Protein AF-0000000078898560 (afdb_homodimer)

pLDDT: mean 95.52, std 4.47, range [66.94, 99.0]

Radius of gyration: 27.65 Å; Cα contacts (8 Å, |Δi|>4): 1269; chains: 2; bounding box: 56×91×63 Å

Sequence (618 aa):
MTLLFVSTHEDPAAWTAELRTRLTEVPLRVWPELPDPDAVEYALVWAPPPGLLATLPNLKVVFSVGAGVDALLADPDLPRVPLVRMVEPGLTEGMTDYVCQQVLAWHRRGPLFARQQREAVWRPVLHQKLARERKVGILGMGALGADAARTLAALRFDVAGWSRTPKSLPGVQSFHGPEGLAAFLARTEILVCLLPLTPETDGILDRRLFAALPRGAVVINAARGRHLVEQDLLAALDSGQLAGATLDVFREEPLPHTHPFWSHPKVVVTPHIAAITQPRTAVAQVVEGIRRHRAGLPLEHVVDRDRGYMTLLFVSTHEDPAAWTAELRTRLTEVPLRVWPELPDPDAVEYALVWAPPPGLLATLPNLKVVFSVGAGVDALLADPDLPRVPLVRMVEPGLTEGMTDYVCQQVLAWHRRGPLFARQQREAVWRPVLHQKLARERKVGILGMGALGADAARTLAALRFDVAGWSRTPKSLPGVQSFHGPEGLAAFLARTEILVCLLPLTPETDGILDRRLFAALPRGAVVINAARGRHLVEQDLLAALDSGQLAGATLDVFREEPLPHTHPFWSHPKVVVTPHIAAITQPRTAVAQVVEGIRRHRAGLPLEHVVDRDRGY

Organism: Rhodospirillum centenum (strain ATCC 51521 / SW) (NCBI:txid414684)

Structure (mmCIF, N/CA/C/O backbone):
data_AF-0000000078898560-model_v1
#
loop_
_entity.id
_entity.type
_entity.pdbx_description
1 polymer '2-hydroxyacid dehydrogenase'
#
loop_
_atom_site.group_PDB
_atom_site.id
_atom_site.type_symbol
_atom_site.label_atom_id
_atom_site.label_alt_id
_atom_site.label_comp_id
_atom_site.label_asym_id
_atom_site.label_entity_id
_atom_site.label_seq_id
_atom_site.pdbx_PDB_ins_code
_atom_site.Cartn_x
_atom_site.Cartn_y
_atom_site.Cartn_z
_atom_site.occupancy
_atom_site.B_iso_or_equiv
_atom_site.auth_seq_id
_atom_site.auth_comp_id
_atom_site.auth_asym_id
_atom_site.auth_atom_id
_atom_site.pdbx_PDB_model_num
ATOM 1 N N . MET A 1 1 ? -12.867 -37.375 -24.359 1 88.44 1 MET A N 1
ATOM 2 C CA . MET A 1 1 ? -12.289 -36.062 -24 1 88.44 1 MET A CA 1
ATOM 3 C C . MET A 1 1 ? -12.539 -35.781 -22.516 1 88.44 1 MET A C 1
ATOM 5 O O . MET A 1 1 ? -13.688 -35.688 -22.094 1 88.44 1 MET A O 1
ATOM 9 N N . THR A 1 2 ? -11.492 -35.812 -21.781 1 95.12 2 THR A N 1
ATOM 10 C CA . THR A 1 2 ? -11.578 -35.594 -20.344 1 95.12 2 THR A CA 1
ATOM 11 C C . THR A 1 2 ? -10.531 -34.562 -19.891 1 95.12 2 THR A C 1
ATOM 13 O O . THR A 1 2 ? -9.406 -34.562 -20.406 1 95.12 2 THR A O 1
ATOM 16 N N . LEU A 1 3 ? -10.953 -33.688 -19.047 1 96.81 3 LEU A N 1
ATOM 17 C CA . LEU A 1 3 ? -10.039 -32.812 -18.344 1 96.81 3 LEU A CA 1
ATOM 18 C C . LEU A 1 3 ? -9.688 -33.375 -16.969 1 96.81 3 LEU A C 1
ATOM 20 O O . LEU A 1 3 ? -10.586 -33.688 -16.188 1 96.81 3 LEU A O 1
ATOM 24 N N . LEU A 1 4 ? -8.438 -33.562 -16.703 1 96.56 4 LEU A N 1
ATOM 25 C CA . LEU A 1 4 ? -7.965 -34.062 -15.414 1 96.56 4 LEU A CA 1
ATOM 26 C C . LEU A 1 4 ? -7.449 -32.906 -14.562 1 96.56 4 LEU A C 1
ATOM 28 O O . LEU A 1 4 ? -6.598 -32.125 -15.008 1 96.56 4 LEU A O 1
ATOM 32 N N . PHE A 1 5 ? -8.016 -32.719 -13.414 1 95.5 5 PHE A N 1
ATOM 33 C CA . PHE A 1 5 ? -7.531 -31.75 -12.438 1 95.5 5 PHE A CA 1
ATOM 34 C C . PHE A 1 5 ? -6.637 -32.406 -11.398 1 95.5 5 PHE A C 1
ATOM 36 O O . PHE A 1 5 ? -7.043 -33.375 -10.766 1 95.5 5 PHE A O 1
ATOM 43 N N . VAL A 1 6 ? -5.395 -31.859 -11.297 1 93.44 6 VAL A N 1
ATOM 44 C CA . VAL A 1 6 ? -4.43 -32.438 -10.352 1 93.44 6 VAL A CA 1
ATOM 45 C C . VAL A 1 6 ? -3.861 -31.312 -9.469 1 93.44 6 VAL A C 1
ATOM 47 O O . VAL A 1 6 ? -3.158 -30.422 -9.961 1 93.44 6 VAL A O 1
ATOM 50 N N . SER A 1 7 ? -4.207 -31.312 -8.234 1 87.19 7 SER A N 1
ATOM 51 C CA . SER A 1 7 ? -3.578 -30.391 -7.285 1 87.19 7 SER A CA 1
ATOM 52 C C . SER A 1 7 ? -3.494 -31.016 -5.891 1 87.19 7 SER A C 1
ATOM 54 O O . SER A 1 7 ? -4.418 -31.703 -5.457 1 87.19 7 SER A O 1
ATOM 56 N N . THR A 1 8 ? -2.383 -30.828 -5.262 1 71.38 8 THR A N 1
ATOM 57 C CA . THR A 1 8 ? -2.234 -31.312 -3.891 1 71.38 8 THR A CA 1
ATOM 58 C C . THR A 1 8 ? -2.441 -30.172 -2.898 1 71.38 8 THR A C 1
ATOM 60 O O . THR A 1 8 ? -2.498 -30.391 -1.688 1 71.38 8 THR A O 1
ATOM 63 N N . HIS A 1 9 ? -2.58 -28.969 -3.289 1 67.12 9 HIS A N 1
ATOM 64 C CA . HIS A 1 9 ? -2.594 -27.797 -2.418 1 67.12 9 HIS A CA 1
ATOM 65 C C . HIS A 1 9 ? -3.928 -27.062 -2.5 1 67.12 9 HIS A C 1
ATOM 67 O O . HIS A 1 9 ? -4.371 -26.453 -1.521 1 67.12 9 HIS A O 1
ATOM 73 N N . GLU A 1 10 ? -4.527 -27.203 -3.572 1 67.31 10 GLU A N 1
ATOM 74 C CA . GLU A 1 10 ? -5.758 -26.453 -3.818 1 67.31 10 GLU A CA 1
ATOM 75 C C . GLU A 1 10 ? -6.98 -27.219 -3.324 1 67.31 10 GLU A C 1
ATOM 77 O O . GLU A 1 10 ? -6.938 -28.453 -3.191 1 67.31 10 GLU A O 1
ATOM 82 N N . ASP A 1 11 ? -7.918 -26.422 -2.986 1 73.69 11 ASP A N 1
ATOM 83 C CA . ASP A 1 11 ? -9.219 -27.031 -2.73 1 73.69 11 ASP A CA 1
ATOM 84 C C . ASP A 1 11 ? -9.891 -27.453 -4.035 1 73.69 11 ASP A C 1
ATOM 86 O O . ASP A 1 11 ? -10.398 -26.625 -4.785 1 73.69 11 ASP A O 1
ATOM 90 N N . PRO A 1 12 ? -9.914 -28.656 -4.25 1 79.31 12 PRO A N 1
ATOM 91 C CA . PRO A 1 12 ? -10.469 -29.125 -5.52 1 79.31 12 PRO A CA 1
ATOM 92 C C . PRO A 1 12 ? -11.93 -28.75 -5.707 1 79.31 12 PRO A C 1
ATOM 94 O O . PRO A 1 12 ? -12.383 -28.562 -6.84 1 79.31 12 PRO A O 1
ATOM 97 N N . ALA A 1 13 ? -12.617 -28.594 -4.602 1 84.19 13 ALA A N 1
ATOM 98 C CA . ALA A 1 13 ? -14.047 -28.328 -4.695 1 84.19 13 ALA A CA 1
ATOM 99 C C . ALA A 1 13 ? -14.32 -27 -5.383 1 84.19 13 ALA A C 1
ATOM 101 O O . ALA A 1 13 ? -15.203 -26.891 -6.238 1 84.19 13 ALA A O 1
ATOM 102 N N . ALA A 1 14 ? -13.578 -26.047 -5.109 1 85.81 14 ALA A N 1
ATOM 103 C CA . ALA A 1 14 ? -13.773 -24.719 -5.711 1 85.81 14 ALA A CA 1
ATOM 104 C C . ALA A 1 14 ? -13.461 -24.75 -7.203 1 85.81 14 ALA A C 1
ATOM 106 O O . ALA A 1 14 ? -14.195 -24.172 -8.008 1 85.81 14 ALA A O 1
ATOM 107 N N . TRP A 1 15 ? -12.461 -25.438 -7.59 1 89.19 15 TRP A N 1
ATOM 108 C CA . TRP A 1 15 ? -12.047 -25.547 -8.984 1 89.19 15 TRP A CA 1
ATOM 109 C C . TRP A 1 15 ? -13.055 -26.359 -9.789 1 89.19 15 TRP A C 1
ATOM 111 O O . TRP A 1 15 ? -13.469 -25.938 -10.883 1 89.19 15 TRP A O 1
ATOM 121 N N . THR A 1 16 ? -13.461 -27.453 -9.203 1 90.44 16 THR A N 1
ATOM 122 C CA . THR A 1 16 ? -14.375 -28.344 -9.914 1 90.44 16 THR A CA 1
ATOM 123 C C . THR A 1 16 ? -15.727 -27.672 -10.125 1 90.44 16 THR A C 1
ATOM 125 O O . THR A 1 16 ? -16.344 -27.828 -11.18 1 90.44 16 THR A O 1
ATOM 128 N N . ALA A 1 17 ? -16.156 -26.922 -9.102 1 91.81 17 ALA A N 1
ATOM 129 C CA . ALA A 1 17 ? -17.422 -26.219 -9.227 1 91.81 17 ALA A CA 1
ATOM 130 C C . ALA A 1 17 ? -17.391 -25.219 -10.375 1 91.81 17 ALA A C 1
ATOM 132 O O . ALA A 1 17 ? -18.312 -25.156 -11.188 1 91.81 17 ALA A O 1
ATOM 133 N N . GLU A 1 18 ? -16.297 -24.469 -10.484 1 92.12 18 GLU A N 1
ATOM 134 C CA . GLU A 1 18 ? -16.156 -23.469 -11.531 1 92.12 18 GLU A CA 1
ATOM 135 C C . GLU A 1 18 ? -16.016 -24.125 -12.906 1 92.12 18 GLU A C 1
ATOM 137 O O . GLU A 1 18 ? -16.625 -23.672 -13.883 1 92.12 18 GLU A O 1
ATOM 142 N N . LEU A 1 19 ? -15.273 -25.203 -12.992 1 92.88 19 LEU A N 1
ATOM 143 C CA . LEU A 1 19 ? -15.031 -25.906 -14.25 1 92.88 19 LEU A CA 1
ATOM 144 C C . LEU A 1 19 ? -16.312 -26.547 -14.766 1 92.88 19 LEU A C 1
ATOM 146 O O . LEU A 1 19 ? -16.625 -26.469 -15.961 1 92.88 19 LEU A O 1
ATOM 150 N N . ARG A 1 20 ? -17.047 -27.141 -13.867 1 91.94 20 ARG A N 1
ATOM 151 C CA . ARG A 1 20 ? -18.266 -27.844 -14.258 1 91.94 20 ARG A CA 1
ATOM 152 C C . ARG A 1 20 ? -19.312 -26.844 -14.773 1 91.94 20 ARG A C 1
ATOM 154 O O . ARG A 1 20 ? -20.094 -27.172 -15.672 1 91.94 20 ARG A O 1
ATOM 161 N N . THR A 1 21 ? -19.266 -25.688 -14.211 1 92 21 THR A N 1
ATOM 162 C CA . THR A 1 21 ? -20.219 -24.672 -14.617 1 92 21 THR A CA 1
ATOM 163 C C . THR A 1 21 ? -19.891 -24.125 -16 1 92 21 THR A C 1
ATOM 165 O O . THR A 1 21 ? -20.781 -23.828 -16.797 1 92 21 THR A O 1
ATOM 168 N N . ARG A 1 22 ? -18.609 -24.094 -16.391 1 93.25 22 ARG A N 1
ATOM 169 C CA . ARG A 1 22 ? -18.188 -23.375 -17.578 1 93.25 22 ARG A CA 1
ATOM 170 C C . ARG A 1 22 ? -17.797 -24.328 -18.703 1 93.25 22 ARG A C 1
ATOM 172 O O . ARG A 1 22 ? -17.719 -23.938 -19.859 1 93.25 22 ARG A O 1
ATOM 179 N N . LEU A 1 23 ? -17.484 -25.484 -18.328 1 90.69 23 LEU A N 1
ATOM 180 C CA . LEU A 1 23 ? -17.047 -26.5 -19.281 1 90.69 23 LEU A CA 1
ATOM 181 C C . LEU A 1 23 ? -17.922 -27.734 -19.219 1 90.69 23 LEU A C 1
ATOM 183 O O . LEU A 1 23 ? -17.438 -28.844 -18.953 1 90.69 23 LEU A O 1
ATOM 187 N N . THR A 1 24 ? -19.172 -27.594 -19.656 1 88.44 24 THR A N 1
ATOM 188 C CA . THR A 1 24 ? -20.203 -28.625 -19.484 1 88.44 24 THR A CA 1
ATOM 189 C C . THR A 1 24 ? -20 -29.766 -20.484 1 88.44 24 THR A C 1
ATOM 191 O O . THR A 1 24 ? -20.438 -30.891 -20.25 1 88.44 24 THR A O 1
ATOM 194 N N . GLU A 1 25 ? -19.281 -29.516 -21.453 1 89.69 25 GLU A N 1
ATOM 195 C CA . GLU A 1 25 ? -19.188 -30.469 -22.547 1 89.69 25 GLU A CA 1
ATOM 196 C C . GLU A 1 25 ? -17.969 -31.375 -22.391 1 89.69 25 GLU A C 1
ATOM 198 O O . GLU A 1 25 ? -17.75 -32.281 -23.188 1 89.69 25 GLU A O 1
ATOM 203 N N . VAL A 1 26 ? -17.172 -31.156 -21.453 1 90.75 26 VAL A N 1
ATOM 204 C CA . VAL A 1 26 ? -15.953 -31.922 -21.219 1 90.75 26 VAL A CA 1
ATOM 205 C C . VAL A 1 26 ? -16.016 -32.594 -19.844 1 90.75 26 VAL A C 1
ATOM 207 O O . VAL A 1 26 ? -16.094 -31.906 -18.828 1 90.75 26 VAL A O 1
ATOM 210 N N . PRO A 1 27 ? -16.031 -33.906 -19.844 1 94.31 27 PRO A N 1
ATOM 211 C CA . PRO A 1 27 ? -16 -34.594 -18.531 1 94.31 27 PRO A CA 1
ATOM 212 C C . PRO A 1 27 ? -14.797 -34.188 -17.703 1 94.31 27 PRO A C 1
ATOM 214 O O . PRO A 1 27 ? -13.703 -33.969 -18.234 1 94.31 27 PRO A O 1
ATOM 217 N N . LEU A 1 28 ? -15.031 -34 -16.422 1 94.94 28 LEU A N 1
ATOM 218 C CA . LEU A 1 28 ? -14 -33.594 -15.469 1 94.94 28 LEU A CA 1
ATOM 219 C C . LEU A 1 28 ? -13.664 -34.75 -14.508 1 94.94 28 LEU A C 1
ATOM 221 O O . LEU A 1 28 ? -14.562 -35.438 -14.008 1 94.94 28 LEU A O 1
ATOM 225 N N . ARG A 1 29 ? -12.391 -35 -14.336 1 94.81 29 ARG A N 1
ATOM 226 C CA . ARG A 1 29 ? -11.906 -35.938 -13.336 1 94.81 29 ARG A CA 1
ATOM 227 C C . ARG A 1 29 ? -10.922 -35.281 -12.383 1 94.81 29 ARG A C 1
ATOM 229 O O . ARG A 1 29 ? -10.203 -34.344 -12.781 1 94.81 29 ARG A O 1
ATOM 236 N N . VAL A 1 30 ? -10.984 -35.688 -11.172 1 94.25 30 VAL A N 1
ATOM 237 C CA . VAL A 1 30 ? -10.07 -35.156 -10.164 1 94.25 30 VAL A CA 1
ATOM 238 C C . VAL A 1 30 ? -9.125 -36.281 -9.688 1 94.25 30 VAL A C 1
ATOM 240 O O . VAL A 1 30 ? -9.562 -37.312 -9.227 1 94.25 30 VAL A O 1
ATOM 243 N N . TRP A 1 31 ? -7.879 -36.031 -9.883 1 92.5 31 TRP A N 1
ATOM 244 C CA . TRP A 1 31 ? -6.891 -36.969 -9.406 1 92.5 31 TRP A CA 1
ATOM 245 C C . TRP A 1 31 ? -7 -37.156 -7.895 1 92.5 31 TRP A C 1
ATOM 247 O O . TRP A 1 31 ? -7.211 -36.188 -7.16 1 92.5 31 TRP A O 1
ATOM 257 N N . PRO A 1 32 ? -7.016 -38.406 -7.469 1 92.62 32 PRO A N 1
ATOM 258 C CA . PRO A 1 32 ? -6.461 -39.594 -8.125 1 92.62 32 PRO A CA 1
ATOM 259 C C . PRO A 1 32 ? -7.527 -40.438 -8.805 1 92.62 32 PRO A C 1
ATOM 261 O O . PRO A 1 32 ? -7.234 -41.531 -9.289 1 92.62 32 PRO A O 1
ATOM 264 N N . GLU A 1 33 ? -8.758 -39.969 -8.867 1 91.06 33 GLU A N 1
ATOM 265 C CA . GLU A 1 33 ? -9.797 -40.719 -9.578 1 91.06 33 GLU A CA 1
ATOM 266 C C . GLU A 1 33 ? -9.602 -40.625 -11.086 1 91.06 33 GLU A C 1
ATOM 268 O O . GLU A 1 33 ? -10 -39.625 -11.711 1 91.06 33 GLU A O 1
ATOM 273 N N . LEU A 1 34 ? -9.047 -41.656 -11.602 1 92.25 34 LEU A N 1
ATOM 274 C CA . LEU A 1 34 ? -8.711 -41.688 -13.023 1 92.25 34 LEU A CA 1
ATOM 275 C C . LEU A 1 34 ? -8.961 -43.062 -13.602 1 92.25 34 LEU A C 1
ATOM 277 O O . LEU A 1 34 ? -8.016 -43.781 -13.961 1 92.25 34 LEU A O 1
ATOM 281 N N . PRO A 1 35 ? -10.195 -43.5 -13.82 1 89.88 35 PRO A N 1
ATOM 282 C CA . PRO A 1 35 ? -10.531 -44.844 -14.281 1 89.88 35 PRO A CA 1
ATOM 283 C C . PRO A 1 35 ? -10.086 -45.094 -15.719 1 89.88 35 PRO A C 1
ATOM 285 O O . PRO A 1 35 ? -9.828 -46.25 -16.094 1 89.88 35 PRO A O 1
ATOM 288 N N . ASP A 1 36 ? -9.984 -44.094 -16.5 1 94.5 36 ASP A N 1
ATOM 289 C CA . ASP A 1 36 ? -9.617 -44.25 -17.906 1 94.5 36 ASP A CA 1
ATOM 290 C C . ASP A 1 36 ? -8.594 -43.188 -18.328 1 94.5 36 ASP A C 1
ATOM 292 O O . ASP A 1 36 ? -8.953 -42.188 -18.953 1 94.5 36 ASP A O 1
ATOM 296 N N . PRO A 1 37 ? -7.344 -43.469 -18.031 1 95.88 37 PRO A N 1
ATOM 297 C CA . PRO A 1 37 ? -6.293 -42.5 -18.406 1 95.88 37 PRO A CA 1
ATOM 298 C C . PRO A 1 37 ? -6.301 -42.188 -19.891 1 95.88 37 PRO A C 1
ATOM 300 O O . PRO A 1 37 ? -5.895 -41.094 -20.297 1 95.88 37 PRO A O 1
ATOM 303 N N . ASP A 1 38 ? -6.793 -43.094 -20.734 1 96.81 38 ASP A N 1
ATOM 304 C CA . ASP A 1 38 ? -6.801 -42.906 -22.188 1 96.81 38 ASP A CA 1
ATOM 305 C C . ASP A 1 38 ? -7.789 -41.812 -22.609 1 96.81 38 ASP A C 1
ATOM 307 O O . ASP A 1 38 ? -7.676 -41.25 -23.688 1 96.81 38 ASP A O 1
ATOM 311 N N . ALA A 1 39 ? -8.688 -41.531 -21.75 1 96.75 39 ALA A N 1
ATOM 312 C CA . ALA A 1 39 ? -9.734 -40.562 -22.078 1 96.75 39 ALA A CA 1
ATOM 313 C C . ALA A 1 39 ? -9.25 -39.125 -21.828 1 96.75 39 ALA A C 1
ATOM 315 O O . ALA A 1 39 ? -9.875 -38.188 -22.297 1 96.75 39 ALA A O 1
ATOM 316 N N . VAL A 1 40 ? -8.156 -39 -21.141 1 97.75 40 VAL A N 1
ATOM 317 C CA . VAL A 1 40 ? -7.699 -37.688 -20.719 1 97.75 40 VAL A CA 1
ATOM 318 C C . VAL A 1 40 ? -6.984 -37 -21.875 1 97.75 40 VAL A C 1
ATOM 320 O O . VAL A 1 40 ? -5.965 -37.469 -22.375 1 97.75 40 VAL A O 1
ATOM 323 N N . GLU A 1 41 ? -7.5 -35.844 -22.281 1 97.88 41 GLU A N 1
ATOM 324 C CA . GLU A 1 41 ? -6.883 -35.062 -23.344 1 97.88 41 GLU A CA 1
ATOM 325 C C . GLU A 1 41 ? -6.293 -33.75 -22.797 1 97.88 41 GLU A C 1
ATOM 327 O O . GLU A 1 41 ? -5.422 -33.156 -23.438 1 97.88 41 GLU A O 1
ATOM 332 N N . TYR A 1 42 ? -6.836 -33.281 -21.703 1 97.94 42 TYR A N 1
ATOM 333 C CA . TYR A 1 42 ? -6.395 -32.062 -21.062 1 97.94 42 TYR A CA 1
ATOM 334 C C . TYR A 1 42 ? -6.094 -32.281 -19.594 1 97.94 42 TYR A C 1
ATOM 336 O O . TYR A 1 42 ? -6.762 -33.094 -18.938 1 97.94 42 TYR A O 1
ATOM 344 N N . ALA A 1 43 ? -5.102 -31.594 -19.062 1 97.44 43 ALA A N 1
ATOM 345 C CA . ALA A 1 43 ? -4.781 -31.625 -17.641 1 97.44 43 ALA A CA 1
ATOM 346 C C . ALA A 1 43 ? -4.602 -30.219 -17.078 1 97.44 43 ALA A C 1
ATOM 348 O O . ALA A 1 43 ? -4.012 -29.359 -17.734 1 97.44 43 ALA A O 1
ATOM 349 N N . LEU A 1 44 ? -5.219 -29.891 -16.016 1 96.38 44 LEU A N 1
ATOM 350 C CA . LEU A 1 44 ? -4.98 -28.719 -15.18 1 96.38 44 LEU A CA 1
ATOM 351 C C . LEU A 1 44 ? -4.273 -29.109 -13.883 1 96.38 44 LEU A C 1
ATOM 353 O O . LEU A 1 44 ? -4.84 -29.812 -13.047 1 96.38 44 LEU A O 1
ATOM 357 N N . VAL A 1 45 ? -3.029 -28.578 -13.742 1 95.25 45 VAL A N 1
ATOM 358 C CA . VAL A 1 45 ? -2.23 -29.234 -12.711 1 95.25 45 VAL A CA 1
ATOM 359 C C . VAL A 1 45 ? -1.502 -28.172 -11.875 1 95.25 45 VAL A C 1
ATOM 361 O O . VAL A 1 45 ? -1.15 -27.109 -12.383 1 95.25 45 VAL A O 1
ATOM 364 N N . TRP A 1 46 ? -1.338 -28.469 -10.625 1 90.69 46 TRP A N 1
ATOM 365 C CA . TRP A 1 46 ? -0.404 -27.812 -9.711 1 90.69 46 TRP A CA 1
ATOM 366 C C . TRP A 1 46 ? 0.395 -28.859 -8.93 1 90.69 46 TRP A C 1
ATOM 368 O O . TRP A 1 46 ? -0.171 -29.625 -8.148 1 90.69 46 TRP A O 1
ATOM 378 N N . ALA A 1 47 ? 1.654 -28.891 -9.125 1 86.38 47 ALA A N 1
ATOM 379 C CA . ALA A 1 47 ? 2.578 -29.797 -8.453 1 86.38 47 ALA A CA 1
ATOM 380 C C . ALA A 1 47 ? 2.096 -31.25 -8.562 1 86.38 47 ALA A C 1
ATOM 382 O O . ALA A 1 47 ? 1.975 -31.938 -7.551 1 86.38 47 ALA A O 1
ATOM 383 N N . PRO A 1 48 ? 1.869 -31.703 -9.742 1 92.12 48 PRO A N 1
ATOM 384 C CA . PRO A 1 48 ? 1.48 -33.125 -9.891 1 92.12 48 PRO A CA 1
ATOM 385 C C . PRO A 1 48 ? 2.598 -34.062 -9.492 1 92.12 48 PRO A C 1
ATOM 387 O O . PRO A 1 48 ? 3.777 -33.719 -9.555 1 92.12 48 PRO A O 1
ATOM 390 N N . PRO A 1 49 ? 2.205 -35.25 -9.031 1 92.12 49 PRO A N 1
ATOM 391 C CA . PRO A 1 49 ? 3.258 -36.25 -8.797 1 92.12 49 PRO A CA 1
ATOM 392 C C . PRO A 1 49 ? 4.137 -36.469 -10.023 1 92.12 49 PRO A C 1
ATOM 394 O O . PRO A 1 49 ? 3.637 -36.5 -11.156 1 92.12 49 PRO A O 1
ATOM 397 N N . PRO A 1 50 ? 5.441 -36.594 -9.711 1 93.5 50 PRO A N 1
ATOM 398 C CA . PRO A 1 50 ? 6.348 -36.844 -10.844 1 93.5 50 PRO A CA 1
ATOM 399 C C . PRO A 1 50 ? 5.945 -38.062 -11.664 1 93.5 50 PRO A C 1
ATOM 401 O O . PRO A 1 50 ? 5.551 -39.062 -11.094 1 93.5 50 PRO A O 1
ATOM 404 N N . GLY A 1 51 ? 5.898 -37.875 -12.891 1 95.75 51 GLY A N 1
ATOM 405 C CA . GLY A 1 51 ? 5.637 -39 -13.789 1 95.75 51 GLY A CA 1
ATOM 406 C C . GLY A 1 51 ? 4.164 -39.156 -14.094 1 95.75 51 GLY A C 1
ATOM 407 O O . GLY A 1 51 ? 3.805 -39.906 -15.023 1 95.75 51 GLY A O 1
ATOM 408 N N . LEU A 1 52 ? 3.295 -38.5 -13.422 1 95.5 52 LEU A N 1
ATOM 409 C CA . LEU A 1 52 ? 1.857 -38.688 -13.586 1 95.5 52 LEU A CA 1
ATOM 410 C C . LEU A 1 52 ? 1.422 -38.375 -15.008 1 95.5 52 LEU A C 1
ATOM 412 O O . LEU A 1 52 ? 0.694 -39.125 -15.633 1 95.5 52 LEU A O 1
ATOM 416 N N . LEU A 1 53 ? 1.862 -37.281 -15.57 1 97 53 LEU A N 1
ATOM 417 C CA . LEU A 1 53 ? 1.385 -36.812 -16.859 1 97 53 LEU A CA 1
ATOM 418 C C . LEU A 1 53 ? 1.826 -37.75 -17.984 1 97 53 LEU A C 1
ATOM 420 O O . LEU A 1 53 ? 1.156 -37.844 -19.016 1 97 53 LEU A O 1
ATOM 424 N N . ALA A 1 54 ? 2.896 -38.438 -17.75 1 96.88 54 ALA A N 1
ATOM 425 C CA . ALA A 1 54 ? 3.418 -39.375 -18.734 1 96.88 54 ALA A CA 1
ATOM 426 C C . ALA A 1 54 ? 2.512 -40.625 -18.844 1 96.88 54 ALA A C 1
ATOM 428 O O . ALA A 1 54 ? 2.6 -41.375 -19.812 1 96.88 54 ALA A O 1
ATOM 429 N N . THR A 1 55 ? 1.713 -40.812 -17.859 1 96.56 55 THR A N 1
ATOM 430 C CA . THR A 1 55 ? 0.818 -41.938 -17.859 1 96.56 55 THR A CA 1
ATOM 431 C C . THR A 1 55 ? -0.447 -41.656 -18.656 1 96.56 55 THR A C 1
ATOM 433 O O . THR A 1 55 ? -1.316 -42.531 -18.797 1 96.56 55 THR A O 1
ATOM 436 N N . LEU A 1 56 ? -0.583 -40.469 -19.188 1 97.62 56 LEU A N 1
ATOM 437 C CA . LEU A 1 56 ? -1.748 -40.062 -19.969 1 97.62 56 LEU A CA 1
ATOM 438 C C . LEU A 1 56 ? -1.434 -40.031 -21.453 1 97.62 56 LEU A C 1
ATOM 440 O O . LEU A 1 56 ? -1.056 -39 -22.016 1 97.62 56 LEU A O 1
ATOM 444 N N . PRO A 1 57 ? -1.653 -41.125 -22.156 1 96.69 57 PRO A N 1
ATOM 445 C CA . PRO A 1 57 ? -1.138 -41.312 -23.516 1 96.69 57 PRO A CA 1
ATOM 446 C C . PRO A 1 57 ? -1.785 -40.344 -24.516 1 96.69 57 PRO A C 1
ATOM 448 O O . PRO A 1 57 ? -1.195 -40.062 -25.562 1 96.69 57 PRO A O 1
ATOM 451 N N . ASN A 1 58 ? -3.02 -39.906 -24.297 1 97.75 58 ASN A N 1
ATOM 452 C CA . ASN A 1 58 ? -3.719 -39.062 -25.266 1 97.75 58 ASN A CA 1
ATOM 453 C C . ASN A 1 58 ? -3.734 -37.594 -24.844 1 97.75 58 ASN A C 1
ATOM 455 O O . ASN A 1 58 ? -4.504 -36.812 -25.375 1 97.75 58 ASN A O 1
ATOM 459 N N . LEU A 1 59 ? -2.871 -37.281 -23.859 1 98 59 LEU A N 1
ATOM 460 C CA . LEU A 1 59 ? -2.787 -35.906 -23.375 1 98 59 LEU A CA 1
ATOM 461 C C . LEU A 1 59 ? -2.391 -34.969 -24.5 1 98 59 LEU A C 1
ATOM 463 O O . LEU A 1 59 ? -1.459 -35.25 -25.25 1 98 59 LEU A O 1
ATOM 467 N N . LYS A 1 60 ? -3.094 -33.844 -24.578 1 98.31 60 LYS A N 1
ATOM 468 C CA . LYS A 1 60 ? -2.861 -32.906 -25.688 1 98.31 60 LYS A CA 1
ATOM 469 C C . LYS A 1 60 ? -2.35 -31.578 -25.188 1 98.31 60 LYS A C 1
ATOM 471 O O . LYS A 1 60 ? -1.562 -30.906 -25.875 1 98.31 60 LYS A O 1
ATOM 476 N N . VAL A 1 61 ? -2.855 -31.078 -24.078 1 98.44 61 VAL A N 1
ATOM 477 C CA . VAL A 1 61 ? -2.463 -29.797 -23.516 1 98.44 61 VAL A CA 1
ATOM 478 C C . VAL A 1 61 ? -2.373 -29.906 -21.984 1 98.44 61 VAL A C 1
ATOM 480 O O . VAL A 1 61 ? -3.207 -30.562 -21.359 1 98.44 61 VAL A O 1
ATOM 483 N N . VAL A 1 62 ? -1.373 -29.344 -21.406 1 98.06 62 VAL A N 1
ATOM 484 C CA . VAL A 1 62 ? -1.232 -29.203 -19.953 1 98.06 62 VAL A CA 1
ATOM 485 C C . VAL A 1 62 ? -1.402 -27.734 -19.562 1 98.06 62 VAL A C 1
ATOM 487 O O . VAL A 1 62 ? -0.691 -26.875 -20.062 1 98.06 62 VAL A O 1
ATOM 490 N N . PHE A 1 63 ? -2.381 -27.469 -18.703 1 97.25 63 PHE A N 1
ATOM 491 C CA . PHE A 1 63 ? -2.568 -26.156 -18.109 1 97.25 63 PHE A CA 1
ATOM 492 C C . PHE A 1 63 ? -1.984 -26.109 -16.703 1 97.25 63 PHE A C 1
ATOM 494 O O . PHE A 1 63 ? -2.258 -27 -15.883 1 97.25 63 PHE A O 1
ATOM 501 N N . SER A 1 64 ? -1.197 -25.125 -16.484 1 95.75 64 SER A N 1
ATOM 502 C CA . SER A 1 64 ? -0.675 -24.906 -15.133 1 95.75 64 SER A CA 1
ATOM 503 C C . SER A 1 64 ? -1.61 -24.031 -14.312 1 95.75 64 SER A C 1
ATOM 505 O O . SER A 1 64 ? -2.16 -23.062 -14.82 1 95.75 64 SER A O 1
ATOM 507 N N . VAL A 1 65 ? -1.787 -24.344 -13.047 1 92.94 65 VAL A N 1
ATOM 508 C CA . VAL A 1 65 ? -2.58 -23.531 -12.141 1 92.94 65 VAL A CA 1
ATOM 509 C C . VAL A 1 65 ? -1.806 -22.266 -11.773 1 92.94 65 VAL A C 1
ATOM 511 O O . VAL A 1 65 ? -2.402 -21.234 -11.453 1 92.94 65 VAL A O 1
ATOM 514 N N . GLY A 1 66 ? -0.471 -22.25 -11.93 1 92 66 GLY A N 1
ATOM 515 C CA . GLY A 1 66 ? 0.353 -21.109 -11.555 1 92 66 GLY A CA 1
ATOM 516 C C . GLY A 1 66 ? 1.02 -20.438 -12.742 1 92 66 GLY A C 1
ATOM 517 O O . GLY A 1 66 ? 1.056 -21 -13.836 1 92 66 GLY A O 1
ATOM 518 N N . ALA A 1 67 ? 1.487 -19.266 -12.469 1 91.69 67 ALA A N 1
ATOM 519 C CA . ALA A 1 67 ? 2.252 -18.547 -13.477 1 91.69 67 ALA A CA 1
ATOM 520 C C . ALA A 1 67 ? 3.621 -19.172 -13.695 1 91.69 67 ALA A C 1
ATOM 522 O O . ALA A 1 67 ? 4.137 -19.188 -14.82 1 91.69 67 ALA A O 1
ATOM 523 N N . GLY A 1 68 ? 4.223 -19.625 -12.633 1 91.62 68 GLY A N 1
ATOM 524 C CA . GLY A 1 68 ? 5.5 -20.328 -12.719 1 91.62 68 GLY A CA 1
ATOM 525 C C . GLY A 1 68 ? 5.355 -21.797 -13.07 1 91.62 68 GLY A C 1
ATOM 526 O O . GLY A 1 68 ? 4.473 -22.469 -12.547 1 91.62 68 GLY A O 1
ATOM 527 N N . VAL A 1 69 ? 6.254 -22.344 -13.977 1 93.75 69 VAL A N 1
ATOM 528 C CA . VAL A 1 69 ? 6.102 -23.719 -14.453 1 93.75 69 VAL A CA 1
ATOM 529 C C . VAL A 1 69 ? 7.391 -24.5 -14.195 1 93.75 69 VAL A C 1
ATOM 531 O O . VAL A 1 69 ? 7.598 -25.578 -14.766 1 93.75 69 VAL A O 1
ATOM 534 N N . ASP A 1 70 ? 8.242 -23.906 -13.336 1 91.88 70 ASP A N 1
ATOM 535 C CA . ASP A 1 70 ? 9.555 -24.484 -13.07 1 91.88 70 ASP A CA 1
ATOM 536 C C . ASP A 1 70 ? 9.414 -25.906 -12.523 1 91.88 70 ASP A C 1
ATOM 538 O O . ASP A 1 70 ? 10.156 -26.812 -12.922 1 91.88 70 ASP A O 1
ATOM 542 N N . ALA A 1 71 ? 8.461 -26.125 -11.664 1 89.5 71 ALA A N 1
ATOM 543 C CA . ALA A 1 71 ? 8.266 -27.453 -11.078 1 89.5 71 ALA A CA 1
ATOM 544 C C . ALA A 1 71 ? 7.836 -28.469 -12.133 1 89.5 71 ALA A C 1
ATOM 546 O O . ALA A 1 71 ? 8.273 -29.609 -12.117 1 89.5 71 ALA A O 1
ATOM 547 N N . LEU A 1 72 ? 6.984 -28.109 -13.047 1 93.44 72 LEU A N 1
ATOM 548 C CA . LEU A 1 72 ? 6.52 -28.984 -14.125 1 93.44 72 LEU A CA 1
ATOM 549 C C . LEU A 1 72 ? 7.656 -29.328 -15.078 1 93.44 72 LEU A C 1
ATOM 551 O O . LEU A 1 72 ? 7.824 -30.484 -15.461 1 93.44 72 LEU A O 1
ATOM 555 N N . LEU A 1 73 ? 8.453 -28.297 -15.383 1 94.12 73 LEU A N 1
ATOM 556 C CA . LEU A 1 73 ? 9.531 -28.469 -16.344 1 94.12 73 LEU A CA 1
ATOM 557 C C . LEU A 1 73 ? 10.664 -29.297 -15.758 1 94.12 73 LEU A C 1
ATOM 559 O O . LEU A 1 73 ? 11.484 -29.859 -16.5 1 94.12 73 LEU A O 1
ATOM 563 N N . ALA A 1 74 ? 10.695 -29.375 -14.477 1 91.94 74 ALA A N 1
ATOM 564 C CA . ALA A 1 74 ? 11.734 -30.156 -13.805 1 91.94 74 ALA A CA 1
ATOM 565 C C . ALA A 1 74 ? 11.43 -31.641 -13.875 1 91.94 74 ALA A C 1
ATOM 567 O O . ALA A 1 74 ? 12.297 -32.469 -13.602 1 91.94 74 ALA A O 1
ATOM 568 N N . ASP A 1 75 ? 10.18 -32.031 -14.188 1 94.56 75 ASP A N 1
ATOM 569 C CA . ASP A 1 75 ? 9.805 -33.438 -14.352 1 94.56 75 ASP A CA 1
ATOM 570 C C . ASP A 1 75 ? 10.367 -34 -15.648 1 94.56 75 ASP A C 1
ATOM 572 O O . ASP A 1 75 ? 9.961 -33.594 -16.734 1 94.56 75 ASP A O 1
ATOM 576 N N . PRO A 1 76 ? 11.258 -34.938 -15.578 1 94.12 76 PRO A N 1
ATOM 577 C CA . PRO A 1 76 ? 11.859 -35.5 -16.797 1 94.12 76 PRO A CA 1
ATOM 578 C C . PRO A 1 76 ? 10.852 -36.25 -17.672 1 94.12 76 PRO A C 1
ATOM 580 O O . PRO A 1 76 ? 11.102 -36.438 -18.859 1 94.12 76 PRO A O 1
ATOM 583 N N . ASP A 1 77 ? 9.773 -36.594 -17.109 1 95.88 77 ASP A N 1
ATOM 584 C CA . ASP A 1 77 ? 8.789 -37.375 -17.828 1 95.88 77 ASP A CA 1
ATOM 585 C C . ASP A 1 77 ? 7.664 -36.5 -18.375 1 95.88 77 ASP A C 1
ATOM 587 O O . ASP A 1 77 ? 6.645 -37 -18.844 1 95.88 77 ASP A O 1
ATOM 591 N N . LEU A 1 78 ? 7.793 -35.188 -18.266 1 95.75 78 LEU A N 1
ATOM 592 C CA . LEU A 1 78 ? 6.762 -34.281 -18.75 1 95.75 78 LEU A CA 1
ATOM 593 C C . LEU A 1 78 ? 6.527 -34.469 -20.25 1 95.75 78 LEU A C 1
ATOM 595 O O . LEU A 1 78 ? 7.457 -34.344 -21.047 1 95.75 78 LEU A O 1
ATOM 599 N N . PRO A 1 79 ? 5.305 -34.812 -20.625 1 96.5 79 PRO A N 1
ATOM 600 C CA . PRO A 1 79 ? 5.031 -35.031 -22.047 1 96.5 79 PRO A CA 1
ATOM 601 C C . PRO A 1 79 ? 5.332 -33.812 -22.906 1 96.5 79 PRO A C 1
ATOM 603 O O . PRO A 1 79 ? 5.242 -32.688 -22.422 1 96.5 79 PRO A O 1
ATOM 606 N N . ARG A 1 80 ? 5.66 -34.062 -24.234 1 94.94 80 ARG A N 1
ATOM 607 C CA . ARG A 1 80 ? 5.996 -33 -25.156 1 94.94 80 ARG A CA 1
ATOM 608 C C . ARG A 1 80 ? 4.742 -32.406 -25.797 1 94.94 80 ARG A C 1
ATOM 610 O O . ARG A 1 80 ? 4.625 -32.344 -27.016 1 94.94 80 ARG A O 1
ATOM 617 N N . VAL A 1 81 ? 3.773 -32.062 -25.016 1 97.38 81 VAL A N 1
ATOM 618 C CA . VAL A 1 81 ? 2.568 -31.359 -25.438 1 97.38 81 VAL A CA 1
ATOM 619 C C . VAL A 1 81 ? 2.635 -29.906 -24.969 1 97.38 81 VAL A C 1
ATOM 621 O O . VAL A 1 81 ? 3.463 -29.562 -24.125 1 97.38 81 VAL A O 1
ATOM 624 N N . PRO A 1 82 ? 1.827 -29.016 -25.578 1 97.81 82 PRO A N 1
ATOM 625 C CA . PRO A 1 82 ? 1.833 -27.625 -25.125 1 97.81 82 PRO A CA 1
ATOM 626 C C . PRO A 1 82 ? 1.56 -27.484 -23.641 1 97.81 82 PRO A C 1
ATOM 628 O O . PRO A 1 82 ? 0.679 -28.156 -23.094 1 97.81 82 PRO A O 1
ATOM 631 N N . LEU A 1 83 ? 2.398 -26.75 -22.984 1 97.81 83 LEU A N 1
ATOM 632 C CA . LEU A 1 83 ? 2.229 -26.328 -21.594 1 97.81 83 LEU A CA 1
ATOM 633 C C . LEU A 1 83 ? 1.807 -24.859 -21.516 1 97.81 83 LEU A C 1
ATOM 635 O O . LEU A 1 83 ? 2.496 -23.984 -22.031 1 97.81 83 LEU A O 1
ATOM 639 N N . VAL A 1 84 ? 0.658 -24.609 -20.906 1 97.75 84 VAL A N 1
ATOM 640 C CA . VAL A 1 84 ? 0.103 -23.266 -20.828 1 97.75 84 VAL A CA 1
ATOM 641 C C . VAL A 1 84 ? 0.182 -22.766 -19.391 1 97.75 84 VAL A C 1
ATOM 643 O O . VAL A 1 84 ? -0.349 -23.391 -18.469 1 97.75 84 VAL A O 1
ATOM 646 N N . ARG A 1 85 ? 0.837 -21.641 -19.188 1 96.25 85 ARG A N 1
ATOM 647 C CA . ARG A 1 85 ? 0.934 -21.078 -17.844 1 96.25 85 ARG A CA 1
ATOM 648 C C . ARG A 1 85 ? -0.274 -20.203 -17.531 1 96.25 85 ARG A C 1
ATOM 650 O O . ARG A 1 85 ? -0.958 -19.719 -18.438 1 96.25 85 ARG A O 1
ATOM 657 N N . MET A 1 86 ? -0.476 -20.016 -16.281 1 95.31 86 MET A N 1
ATOM 658 C CA . MET A 1 86 ? -1.621 -19.219 -15.844 1 95.31 86 MET A CA 1
ATOM 659 C C . MET A 1 86 ? -1.317 -17.734 -15.93 1 95.31 86 MET A C 1
ATOM 661 O O . MET A 1 86 ? -0.313 -17.266 -15.391 1 95.31 86 MET A O 1
ATOM 665 N N . VAL A 1 87 ? -2.053 -17 -16.688 1 94.62 87 VAL A N 1
ATOM 666 C CA . VAL A 1 87 ? -2.061 -15.539 -16.75 1 94.62 87 VAL A CA 1
ATOM 667 C C . VAL A 1 87 ? -3.496 -15.023 -16.656 1 94.62 87 VAL A C 1
ATOM 669 O O . VAL A 1 87 ? -4.184 -14.898 -17.672 1 94.62 87 VAL A O 1
ATOM 672 N N . GLU A 1 88 ? -3.932 -14.812 -15.492 1 91.75 88 GLU A N 1
ATOM 673 C CA . GLU A 1 88 ? -5.324 -14.422 -15.289 1 91.75 88 GLU A CA 1
ATOM 674 C C . GLU A 1 88 ? -5.434 -13.227 -14.352 1 91.75 88 GLU A C 1
ATOM 676 O O . GLU A 1 88 ? -4.504 -12.938 -13.594 1 91.75 88 GLU A O 1
ATOM 681 N N . PRO A 1 89 ? -6.469 -12.445 -14.469 1 91.12 89 PRO A N 1
ATOM 682 C CA . PRO A 1 89 ? -6.594 -11.164 -13.773 1 91.12 89 PRO A CA 1
ATOM 683 C C . PRO A 1 89 ? -6.438 -11.289 -12.266 1 91.12 89 PRO A C 1
ATOM 685 O O . PRO A 1 89 ? -5.812 -10.438 -11.625 1 91.12 89 PRO A O 1
ATOM 688 N N . GLY A 1 90 ? -7.027 -12.234 -11.711 1 92.5 90 GLY A N 1
ATOM 689 C CA . GLY A 1 90 ? -6.934 -12.398 -10.273 1 92.5 90 GLY A CA 1
ATOM 690 C C . GLY A 1 90 ? -5.508 -12.57 -9.781 1 92.5 90 GLY A C 1
ATOM 691 O O . GLY A 1 90 ? -5.113 -11.984 -8.773 1 92.5 90 GLY A O 1
ATOM 692 N N . LEU A 1 91 ? -4.777 -13.414 -10.484 1 94.19 91 LEU A N 1
ATOM 693 C CA . LEU A 1 91 ? -3.369 -13.633 -10.172 1 94.19 91 LEU A CA 1
ATOM 694 C C . LEU A 1 91 ? -2.566 -12.352 -10.336 1 94.19 91 LEU A C 1
ATOM 696 O O . LEU A 1 91 ? -1.775 -11.992 -9.461 1 94.19 91 LEU A O 1
ATOM 700 N N . THR A 1 92 ? -2.785 -11.633 -11.414 1 96.06 92 THR A N 1
ATOM 701 C CA . THR A 1 92 ? -2.074 -10.398 -11.742 1 96.06 92 THR A CA 1
ATOM 702 C C . THR A 1 92 ? -2.4 -9.297 -10.734 1 96.06 92 THR A C 1
ATOM 704 O O . THR A 1 92 ? -1.498 -8.664 -10.188 1 96.06 92 THR A O 1
ATOM 707 N N . GLU A 1 93 ? -3.666 -9.164 -10.469 1 96.5 93 GLU A N 1
ATOM 708 C CA . GLU A 1 93 ? -4.109 -8.141 -9.523 1 96.5 93 GLU A CA 1
ATOM 709 C C . GLU A 1 93 ? -3.621 -8.438 -8.109 1 96.5 93 GLU A C 1
ATOM 711 O O . GLU A 1 93 ? -3.221 -7.527 -7.383 1 96.5 93 GLU A O 1
ATOM 716 N N . GLY A 1 94 ? -3.689 -9.711 -7.75 1 96.31 94 GLY A N 1
ATOM 717 C CA . GLY A 1 94 ? -3.186 -10.102 -6.445 1 96.31 94 GLY A CA 1
ATOM 718 C C . GLY A 1 94 ? -1.717 -9.781 -6.25 1 96.31 94 GLY A C 1
ATOM 719 O O . GLY A 1 94 ? -1.329 -9.234 -5.215 1 96.31 94 GLY A O 1
ATOM 720 N N . MET A 1 95 ? -0.899 -10.062 -7.215 1 97.62 95 MET A N 1
ATOM 721 C CA . MET A 1 95 ? 0.527 -9.758 -7.145 1 97.62 95 MET A CA 1
ATOM 722 C C . MET A 1 95 ? 0.758 -8.258 -7.043 1 97.62 95 MET A C 1
ATOM 724 O O . MET A 1 95 ? 1.578 -7.801 -6.246 1 97.62 95 MET A O 1
ATOM 728 N N . THR A 1 96 ? 0.007 -7.508 -7.832 1 98.38 96 THR A N 1
ATOM 729 C CA . THR A 1 96 ? 0.146 -6.055 -7.832 1 98.38 96 THR A CA 1
ATOM 730 C C . THR A 1 96 ? -0.174 -5.477 -6.457 1 98.38 96 THR A C 1
ATOM 732 O O . THR A 1 96 ? 0.569 -4.641 -5.941 1 98.38 96 THR A O 1
ATOM 735 N N . ASP A 1 97 ? -1.306 -5.969 -5.871 1 98.25 97 ASP A N 1
ATOM 736 C CA . ASP A 1 97 ? -1.672 -5.516 -4.535 1 98.25 97 ASP A CA 1
ATOM 737 C C . ASP A 1 97 ? -0.554 -5.805 -3.533 1 98.25 97 ASP A C 1
ATOM 739 O O . ASP A 1 97 ? -0.211 -4.945 -2.717 1 98.25 97 ASP A O 1
ATOM 743 N N . TYR A 1 98 ? 0.008 -6.953 -3.637 1 98.44 98 TYR A N 1
ATOM 744 C CA . TYR A 1 98 ? 1.063 -7.367 -2.721 1 98.44 98 TYR A CA 1
ATOM 745 C C . TYR A 1 98 ? 2.305 -6.5 -2.889 1 98.44 98 TYR A C 1
ATOM 747 O O . TYR A 1 98 ? 2.85 -5.988 -1.907 1 98.44 98 TYR A O 1
ATOM 755 N N . VAL A 1 99 ? 2.73 -6.324 -4.086 1 98.88 99 VAL A N 1
ATOM 756 C CA . VAL A 1 99 ? 3.932 -5.551 -4.383 1 98.88 99 VAL A CA 1
ATOM 757 C C . VAL A 1 99 ? 3.75 -4.109 -3.912 1 98.88 99 VAL A C 1
ATOM 759 O O . VAL A 1 99 ? 4.625 -3.553 -3.244 1 98.88 99 VAL A O 1
ATOM 762 N N . CYS A 1 100 ? 2.596 -3.525 -4.207 1 98.81 100 CYS A N 1
ATOM 763 C CA . CYS A 1 100 ? 2.326 -2.152 -3.791 1 98.81 100 CYS A CA 1
ATOM 764 C C . CYS A 1 100 ? 2.316 -2.035 -2.271 1 98.81 100 CYS A C 1
ATOM 766 O O . CYS A 1 100 ? 2.875 -1.091 -1.713 1 98.81 100 CYS A O 1
ATOM 768 N N . GLN A 1 101 ? 1.691 -3.002 -1.634 1 98.69 101 GLN A N 1
ATOM 769 C CA . GLN A 1 101 ? 1.652 -3.021 -0.175 1 98.69 101 GLN A CA 1
ATOM 770 C C . GLN A 1 101 ? 3.061 -3.01 0.413 1 98.69 101 GLN A C 1
ATOM 772 O O . GLN A 1 101 ? 3.359 -2.209 1.303 1 98.69 101 GLN A O 1
ATOM 777 N N . GLN A 1 102 ? 3.877 -3.867 -0.102 1 98.88 102 GLN A N 1
ATOM 778 C CA . GLN A 1 102 ? 5.199 -4.043 0.49 1 98.88 102 GLN A CA 1
ATOM 779 C C . GLN A 1 102 ? 6.113 -2.869 0.148 1 98.88 102 GLN A C 1
ATOM 781 O O . GLN A 1 102 ? 6.895 -2.418 0.989 1 98.88 102 GLN A O 1
ATOM 786 N N . VAL A 1 103 ? 6.043 -2.348 -1.084 1 98.94 103 VAL A N 1
ATOM 787 C CA . VAL A 1 103 ? 6.828 -1.185 -1.476 1 98.94 103 VAL A CA 1
ATOM 788 C C . VAL A 1 103 ? 6.453 0.012 -0.604 1 98.94 103 VAL A C 1
ATOM 790 O O . VAL A 1 103 ? 7.328 0.691 -0.06 1 98.94 103 VAL A O 1
ATOM 793 N N . LEU A 1 104 ? 5.16 0.22 -0.411 1 98.75 104 LEU A N 1
ATOM 794 C CA . LEU A 1 104 ? 4.691 1.326 0.417 1 98.75 104 LEU A CA 1
ATOM 795 C C . LEU A 1 104 ? 5.117 1.137 1.869 1 98.75 104 LEU A C 1
ATOM 797 O O . LEU A 1 104 ? 5.484 2.102 2.543 1 98.75 104 LEU A O 1
ATOM 801 N N . ALA A 1 105 ? 5.051 -0.096 2.359 1 98.56 105 ALA A N 1
ATOM 802 C CA . ALA A 1 105 ? 5.426 -0.375 3.742 1 98.56 105 ALA A CA 1
ATOM 803 C C . ALA A 1 105 ? 6.883 -0.003 4 1 98.56 105 ALA A C 1
ATOM 805 O O . ALA A 1 105 ? 7.199 0.63 5.008 1 98.56 105 ALA A O 1
ATOM 806 N N . TRP A 1 106 ? 7.762 -0.359 3.092 1 98.5 106 TRP A N 1
ATOM 807 C CA . TRP A 1 106 ? 9.172 -0.049 3.27 1 98.5 106 TRP A CA 1
ATOM 808 C C . TRP A 1 106 ? 9.445 1.43 3.014 1 98.5 106 TRP A C 1
ATOM 810 O O . TRP A 1 106 ? 10.242 2.053 3.719 1 98.5 106 TRP A O 1
ATOM 820 N N . HIS A 1 107 ? 8.773 1.985 1.99 1 98.19 107 HIS A N 1
ATOM 821 C CA . HIS A 1 107 ? 8.906 3.406 1.688 1 98.19 107 HIS A CA 1
ATOM 822 C C . HIS A 1 107 ? 8.555 4.262 2.898 1 98.19 107 HIS A C 1
ATOM 824 O O . HIS A 1 107 ? 9.227 5.258 3.18 1 98.19 107 HIS A O 1
ATOM 830 N N . ARG A 1 108 ? 7.555 3.797 3.639 1 97.25 108 ARG A N 1
ATOM 831 C CA . ARG A 1 108 ? 7.035 4.578 4.754 1 97.25 108 ARG A CA 1
ATOM 832 C C . ARG A 1 108 ? 7.555 4.047 6.086 1 97.25 108 ARG A C 1
ATOM 834 O O . ARG A 1 108 ? 6.977 4.324 7.141 1 97.25 108 ARG A O 1
ATOM 841 N N . ARG A 1 109 ? 8.523 3.207 6.051 1 96.94 109 ARG A N 1
ATOM 842 C CA . ARG A 1 109 ? 9.242 2.727 7.223 1 96.94 109 ARG A CA 1
ATOM 843 C C . ARG A 1 109 ? 8.32 1.923 8.141 1 96.94 109 ARG A C 1
ATOM 845 O O . ARG A 1 109 ? 8.367 2.072 9.359 1 96.94 109 ARG A O 1
ATOM 852 N N . GLY A 1 110 ? 7.465 1.051 7.516 1 96 110 GLY A N 1
ATOM 853 C CA . GLY A 1 110 ? 6.512 0.202 8.219 1 96 110 GLY A CA 1
ATOM 854 C C . GLY A 1 110 ? 7.148 -0.631 9.312 1 96 110 GLY A C 1
ATOM 855 O O . GLY A 1 110 ? 6.711 -0.593 10.461 1 96 110 GLY A O 1
ATOM 856 N N . PRO A 1 111 ? 8.242 -1.334 9.008 1 95.88 111 PRO A N 1
ATOM 857 C CA . PRO A 1 111 ? 8.875 -2.174 10.023 1 95.88 111 PRO A CA 1
ATOM 858 C C . PRO A 1 111 ? 9.391 -1.367 11.219 1 95.88 111 PRO A C 1
ATOM 860 O O . PRO A 1 111 ? 9.336 -1.834 12.352 1 95.88 111 PRO A O 1
ATOM 863 N N . LEU A 1 112 ? 9.898 -0.14 10.992 1 96.31 112 LEU A N 1
ATOM 864 C CA . LEU A 1 112 ? 10.359 0.723 12.078 1 96.31 112 LEU A CA 1
ATOM 865 C C . LEU A 1 112 ? 9.219 1.044 13.039 1 96.31 112 LEU A C 1
ATOM 867 O O . LEU A 1 112 ? 9.359 0.897 14.258 1 96.31 112 LEU A O 1
ATOM 871 N N . PHE A 1 113 ? 8.109 1.429 12.508 1 97.19 113 PHE A N 1
ATOM 872 C CA . PHE A 1 113 ? 7.008 1.869 13.359 1 97.19 113 PHE A CA 1
ATOM 873 C C . PHE A 1 113 ? 6.32 0.678 14.016 1 97.19 113 PHE A C 1
ATOM 875 O O . PHE A 1 113 ? 5.793 0.791 15.117 1 97.19 113 PHE A O 1
ATOM 882 N N . ALA A 1 114 ? 6.328 -0.512 13.297 1 96.25 114 ALA A N 1
ATOM 883 C CA . ALA A 1 114 ? 5.859 -1.733 13.945 1 96.25 114 ALA A CA 1
ATOM 884 C C . ALA A 1 114 ? 6.691 -2.051 15.188 1 96.25 114 ALA A C 1
ATOM 886 O O . ALA A 1 114 ? 6.152 -2.439 16.219 1 96.25 114 ALA A O 1
ATOM 887 N N . ARG A 1 115 ? 8.016 -1.903 15.062 1 95.88 115 ARG A N 1
ATOM 888 C CA . ARG A 1 115 ? 8.906 -2.115 16.203 1 95.88 115 ARG A CA 1
ATOM 889 C C . ARG A 1 115 ? 8.625 -1.101 17.312 1 95.88 115 ARG A C 1
ATOM 891 O O . ARG A 1 115 ? 8.539 -1.462 18.484 1 95.88 115 ARG A O 1
ATOM 898 N N . GLN A 1 116 ? 8.469 0.164 16.938 1 97.44 116 GLN A N 1
ATOM 899 C CA . GLN A 1 116 ? 8.156 1.205 17.922 1 97.44 116 GLN A CA 1
ATOM 900 C C . GLN A 1 116 ? 6.863 0.894 18.656 1 97.44 116 GLN A C 1
ATOM 902 O O . GLN A 1 116 ? 6.766 1.123 19.875 1 97.44 116 GLN A O 1
ATOM 907 N N . GLN A 1 117 ? 5.84 0.396 17.906 1 97.56 117 GLN A N 1
ATOM 908 C CA . GLN A 1 117 ? 4.582 0.029 18.547 1 97.56 117 GLN A CA 1
ATOM 909 C C . GLN A 1 117 ? 4.789 -1.069 19.578 1 97.56 117 GLN A C 1
ATOM 911 O O . GLN A 1 117 ? 4.301 -0.966 20.719 1 97.56 117 GLN A O 1
ATOM 916 N N . ARG A 1 118 ? 5.547 -2.1 19.188 1 95.12 118 ARG A N 1
ATOM 917 C CA . ARG A 1 118 ? 5.805 -3.205 20.094 1 95.12 118 ARG A CA 1
ATOM 918 C C . ARG A 1 118 ? 6.52 -2.719 21.359 1 95.12 118 ARG A C 1
ATOM 920 O O . ARG A 1 118 ? 6.297 -3.248 22.453 1 95.12 118 ARG A O 1
ATOM 927 N N . GLU A 1 119 ? 7.352 -1.724 21.188 1 96.94 119 GLU A N 1
ATOM 928 C CA . GLU A 1 119 ? 8.156 -1.198 22.297 1 96.94 119 GLU A CA 1
ATOM 929 C C . GLU A 1 119 ? 7.434 -0.051 23 1 96.94 119 GLU A C 1
ATOM 931 O O . GLU A 1 119 ? 7.934 0.485 23.984 1 96.94 119 GLU A O 1
ATOM 936 N N . ALA A 1 120 ? 6.258 0.367 22.547 1 97.88 120 ALA A N 1
ATOM 937 C CA . ALA A 1 120 ? 5.473 1.481 23.062 1 97.88 120 ALA A CA 1
ATOM 938 C C . ALA A 1 120 ? 6.305 2.762 23.125 1 97.88 120 ALA A C 1
ATOM 940 O O . ALA A 1 120 ? 6.363 3.426 24.156 1 97.88 120 ALA A O 1
ATOM 941 N N . VAL A 1 121 ? 6.93 3.014 22.031 1 97.19 121 VAL A N 1
ATOM 942 C CA . VAL A 1 121 ? 7.789 4.188 21.906 1 97.19 121 VAL A CA 1
ATOM 943 C C . VAL A 1 121 ? 7.215 5.145 20.875 1 97.19 121 VAL A C 1
ATOM 945 O O . VAL A 1 121 ? 6.863 4.727 19.766 1 97.19 121 VAL A O 1
ATOM 948 N N . TRP A 1 122 ? 7.07 6.383 21.281 1 97.44 122 TRP A N 1
ATOM 949 C CA . TRP A 1 122 ? 6.621 7.441 20.391 1 97.44 122 TRP A CA 1
ATOM 950 C C . TRP A 1 122 ? 7.809 8.219 19.828 1 97.44 122 TRP A C 1
ATOM 952 O O . TRP A 1 122 ? 8.312 9.141 20.469 1 97.44 122 TRP A O 1
ATOM 962 N N . ARG A 1 123 ? 8.258 7.926 18.609 1 95.38 123 ARG A N 1
ATOM 963 C CA . ARG A 1 123 ? 9.359 8.594 17.922 1 95.38 123 ARG A CA 1
ATOM 964 C C . ARG A 1 123 ? 9.047 8.805 16.453 1 95.38 123 ARG A C 1
ATOM 966 O O . ARG A 1 123 ? 9.406 7.973 15.609 1 95.38 123 ARG A O 1
ATOM 973 N N . PRO A 1 124 ? 8.391 9.867 16.125 1 93.69 124 PRO A N 1
ATOM 974 C CA . PRO A 1 124 ? 8.062 10.148 14.727 1 93.69 124 PRO A CA 1
ATOM 975 C C . PRO A 1 124 ? 9.297 10.461 13.883 1 93.69 124 PRO A C 1
ATOM 977 O O . PRO A 1 124 ? 10.266 11.047 14.391 1 93.69 124 PRO A O 1
ATOM 980 N N . VAL A 1 125 ? 9.289 10.047 12.688 1 88.62 125 VAL A N 1
ATOM 981 C CA . VAL A 1 125 ? 10.266 10.469 11.695 1 88.62 125 VAL A CA 1
ATOM 982 C C . VAL A 1 125 ? 9.703 11.633 10.883 1 88.62 125 VAL A C 1
ATOM 984 O O . VAL A 1 125 ? 8.734 11.469 10.133 1 88.62 125 VAL A O 1
ATOM 987 N N . LEU A 1 126 ? 10.305 12.727 10.922 1 81.5 126 LEU A N 1
ATOM 988 C CA . LEU A 1 126 ? 9.727 13.961 10.406 1 81.5 126 LEU A CA 1
ATOM 989 C C . LEU A 1 126 ? 10.141 14.188 8.961 1 81.5 126 LEU A C 1
ATOM 991 O O . LEU A 1 126 ? 9.539 15.008 8.258 1 81.5 126 LEU A O 1
ATOM 995 N N . HIS A 1 127 ? 11.18 13.562 8.508 1 83.56 127 HIS A N 1
ATOM 996 C CA . HIS A 1 127 ? 11.562 13.656 7.102 1 83.56 127 HIS A CA 1
ATOM 997 C C . HIS A 1 127 ? 11.281 12.359 6.359 1 83.56 127 HIS A C 1
ATOM 999 O O . HIS A 1 127 ? 11.883 11.328 6.656 1 83.56 127 HIS A O 1
ATOM 1005 N N . GLN A 1 128 ? 10.273 12.383 5.566 1 87.12 128 GLN A N 1
ATOM 1006 C CA . GLN A 1 128 ? 9.93 11.234 4.734 1 87.12 128 GLN A CA 1
ATOM 1007 C C . GLN A 1 128 ? 10.047 11.578 3.25 1 87.12 128 GLN A C 1
ATOM 1009 O O . GLN A 1 128 ? 9.625 12.656 2.824 1 87.12 128 GLN A O 1
ATOM 1014 N N . LYS A 1 129 ? 10.68 10.734 2.496 1 92.19 129 LYS A N 1
ATOM 1015 C CA . LYS A 1 129 ? 10.727 10.883 1.045 1 92.19 129 LYS A CA 1
ATOM 1016 C C . LYS A 1 129 ? 9.336 10.812 0.435 1 92.19 129 LYS A C 1
ATOM 1018 O O . LYS A 1 129 ? 8.477 10.062 0.914 1 92.19 129 LYS A O 1
ATOM 1023 N N . LEU A 1 130 ? 9.125 11.617 -0.542 1 94.25 130 LEU A N 1
ATOM 1024 C CA . LEU A 1 130 ? 7.945 11.398 -1.366 1 94.25 130 LEU A CA 1
ATOM 1025 C C . LEU A 1 130 ? 8.133 10.195 -2.279 1 94.25 130 LEU A C 1
ATOM 1027 O O . LEU A 1 130 ? 9.266 9.828 -2.604 1 94.25 130 LEU A O 1
ATOM 1031 N N . ALA A 1 131 ? 7.039 9.586 -2.711 1 97.06 131 ALA A N 1
ATOM 1032 C CA . ALA A 1 131 ? 7.109 8.414 -3.584 1 97.06 131 ALA A CA 1
ATOM 1033 C C . ALA A 1 131 ? 7.902 8.719 -4.848 1 97.06 131 ALA A C 1
ATOM 1035 O O . ALA A 1 131 ? 8.695 7.895 -5.305 1 97.06 131 ALA A O 1
ATOM 1036 N N . ARG A 1 132 ? 7.746 9.938 -5.371 1 95.88 132 ARG A N 1
ATOM 1037 C CA . ARG A 1 132 ? 8.391 10.312 -6.625 1 95.88 132 ARG A CA 1
ATOM 1038 C C . ARG A 1 132 ? 9.906 10.367 -6.465 1 95.88 132 ARG A C 1
ATOM 1040 O O . ARG A 1 132 ? 10.641 10.414 -7.457 1 95.88 132 ARG A O 1
ATOM 1047 N N . GLU A 1 133 ? 10.391 10.422 -5.215 1 96.5 133 GLU A N 1
ATOM 1048 C CA . GLU A 1 133 ? 11.82 10.484 -4.91 1 96.5 133 GLU A CA 1
ATOM 1049 C C . GLU A 1 133 ? 12.391 9.102 -4.633 1 96.5 133 GLU A C 1
ATOM 1051 O O . GLU A 1 133 ? 13.594 8.953 -4.414 1 96.5 133 GLU A O 1
ATOM 1056 N N . ARG A 1 134 ? 11.547 8.102 -4.586 1 98.25 134 ARG A N 1
ATOM 1057 C CA . ARG A 1 134 ? 11.938 6.727 -4.293 1 98.25 134 ARG A CA 1
ATOM 1058 C C . ARG A 1 134 ? 12.07 5.91 -5.574 1 98.25 134 ARG A C 1
ATOM 1060 O O . ARG A 1 134 ? 11.117 5.805 -6.352 1 98.25 134 ARG A O 1
ATOM 1067 N N . LYS A 1 135 ? 13.227 5.324 -5.836 1 98.81 135 LYS A N 1
ATOM 1068 C CA . LYS A 1 135 ? 13.492 4.539 -7.035 1 98.81 135 LYS A CA 1
ATOM 1069 C C . LYS A 1 135 ? 13.188 3.064 -6.812 1 98.81 135 LYS A C 1
ATOM 1071 O O . LYS A 1 135 ? 13.898 2.377 -6.082 1 98.81 135 LYS A O 1
ATOM 1076 N N . VAL A 1 136 ? 12.133 2.57 -7.453 1 98.94 136 VAL A N 1
ATOM 1077 C CA . VAL A 1 136 ? 11.719 1.175 -7.363 1 98.94 136 VAL A CA 1
ATOM 1078 C C . VAL A 1 136 ? 12.117 0.431 -8.633 1 98.94 136 VAL A C 1
ATOM 1080 O O . VAL A 1 136 ? 11.969 0.954 -9.742 1 98.94 136 VAL A O 1
ATOM 1083 N N . GLY A 1 137 ? 12.719 -0.682 -8.469 1 98.94 137 GLY A N 1
ATOM 1084 C CA . GLY A 1 137 ? 13.086 -1.526 -9.594 1 98.94 137 GLY A CA 1
ATOM 1085 C C . GLY A 1 137 ? 12.344 -2.852 -9.609 1 98.94 137 GLY A C 1
ATOM 1086 O O . GLY A 1 137 ? 12.297 -3.553 -8.602 1 98.94 137 GLY A O 1
ATOM 1087 N N . ILE A 1 138 ? 11.758 -3.215 -10.719 1 98.94 138 ILE A N 1
ATOM 1088 C CA . ILE A 1 138 ? 11.086 -4.496 -10.914 1 98.94 138 ILE A CA 1
ATOM 1089 C C . ILE A 1 138 ? 11.969 -5.414 -11.766 1 98.94 138 ILE A C 1
ATOM 1091 O O . ILE A 1 138 ? 12.203 -5.137 -12.938 1 98.94 138 ILE A O 1
ATOM 1095 N N . LEU A 1 139 ? 12.484 -6.441 -11.117 1 98.5 139 LEU A N 1
ATOM 1096 C CA . LEU A 1 139 ? 13.219 -7.488 -11.82 1 98.5 139 LEU A CA 1
ATOM 1097 C C . LEU A 1 139 ? 12.258 -8.516 -12.414 1 98.5 139 LEU A C 1
ATOM 1099 O O . LEU A 1 139 ? 11.797 -9.422 -11.719 1 98.5 139 LEU A O 1
ATOM 1103 N N . GLY A 1 140 ? 12.031 -8.484 -13.695 1 97.81 140 GLY A N 1
ATOM 1104 C CA . GLY A 1 140 ? 11.023 -9.273 -14.383 1 97.81 140 GLY A CA 1
ATOM 1105 C C . GLY A 1 140 ? 9.828 -8.461 -14.836 1 97.81 140 GLY A C 1
ATOM 1106 O O . GLY A 1 140 ? 8.977 -8.086 -14.031 1 97.81 140 GLY A O 1
ATOM 1107 N N . MET A 1 141 ? 9.766 -8.281 -16.172 1 97.31 141 MET A N 1
ATOM 1108 C CA . MET A 1 141 ? 8.742 -7.398 -16.734 1 97.31 141 MET A CA 1
ATOM 1109 C C . MET A 1 141 ? 7.762 -8.188 -17.609 1 97.31 141 MET A C 1
ATOM 1111 O O . MET A 1 141 ? 7.395 -7.738 -18.688 1 97.31 141 MET A O 1
ATOM 1115 N N . GLY A 1 142 ? 7.426 -9.422 -17.094 1 95.06 142 GLY A N 1
ATOM 1116 C CA . GLY A 1 142 ? 6.305 -10.141 -17.672 1 95.06 142 GLY A CA 1
ATOM 1117 C C . GLY A 1 142 ? 4.957 -9.57 -17.281 1 95.06 142 GLY A C 1
ATOM 1118 O O . GLY A 1 142 ? 4.848 -8.383 -16.969 1 95.06 142 GLY A O 1
ATOM 1119 N N . ALA A 1 143 ? 3.91 -10.398 -17.359 1 94.56 143 ALA A N 1
ATOM 1120 C CA . ALA A 1 143 ? 2.543 -9.953 -17.094 1 94.56 143 ALA A CA 1
ATOM 1121 C C . ALA A 1 143 ? 2.41 -9.391 -15.688 1 94.56 143 ALA A C 1
ATOM 1123 O O . ALA A 1 143 ? 1.868 -8.297 -15.5 1 94.56 143 ALA A O 1
ATOM 1124 N N . LEU A 1 144 ? 2.953 -10.102 -14.711 1 96.81 144 LEU A N 1
ATOM 1125 C CA . LEU A 1 144 ? 2.83 -9.68 -13.32 1 96.81 144 LEU A CA 1
ATOM 1126 C C . LEU A 1 144 ? 3.68 -8.438 -13.055 1 96.81 144 LEU A C 1
ATOM 1128 O O . LEU A 1 144 ? 3.199 -7.473 -12.461 1 96.81 144 LEU A O 1
ATOM 1132 N N . GLY A 1 145 ? 4.949 -8.461 -13.523 1 97.94 145 GLY A N 1
ATOM 1133 C CA . GLY A 1 145 ? 5.859 -7.348 -13.297 1 97.94 145 GLY A CA 1
ATOM 1134 C C . GLY A 1 145 ? 5.41 -6.062 -13.961 1 97.94 145 GLY A C 1
ATOM 1135 O O . GLY A 1 145 ? 5.52 -4.984 -13.367 1 97.94 145 GLY A O 1
ATOM 1136 N N . ALA A 1 146 ? 4.891 -6.164 -15.148 1 97.88 146 ALA A N 1
ATOM 1137 C CA . ALA A 1 146 ? 4.441 -4.988 -15.891 1 97.88 146 ALA A CA 1
ATOM 1138 C C . ALA A 1 146 ? 3.254 -4.324 -15.195 1 97.88 146 ALA A C 1
ATOM 1140 O O . ALA A 1 146 ? 3.191 -3.096 -15.102 1 97.88 146 ALA A O 1
ATOM 1141 N N . ASP A 1 147 ? 2.322 -5.16 -14.75 1 97.81 147 ASP A N 1
ATOM 1142 C CA . ASP A 1 147 ? 1.162 -4.605 -14.062 1 97.81 147 ASP A CA 1
ATOM 1143 C C . ASP A 1 147 ? 1.572 -3.922 -12.758 1 97.81 147 ASP A C 1
ATOM 1145 O O . ASP A 1 147 ? 1.095 -2.83 -12.445 1 97.81 147 ASP A O 1
ATOM 1149 N N . ALA A 1 148 ? 2.475 -4.523 -11.992 1 98.5 148 ALA A N 1
ATOM 1150 C CA . ALA A 1 148 ? 2.982 -3.928 -10.758 1 98.5 148 ALA A CA 1
ATOM 1151 C C . ALA A 1 148 ? 3.717 -2.621 -11.039 1 98.5 148 ALA A C 1
ATOM 1153 O O . ALA A 1 148 ? 3.52 -1.625 -10.344 1 98.5 148 ALA A O 1
ATOM 1154 N N . ALA A 1 149 ? 4.531 -2.633 -12.102 1 98.75 149 ALA A N 1
ATOM 1155 C CA . ALA A 1 149 ? 5.301 -1.448 -12.477 1 98.75 149 ALA A CA 1
ATOM 1156 C C . ALA A 1 149 ? 4.375 -0.284 -12.828 1 98.75 149 ALA A C 1
ATOM 1158 O O . ALA A 1 149 ? 4.574 0.837 -12.352 1 98.75 149 ALA A O 1
ATOM 1159 N N . ARG A 1 150 ? 3.373 -0.575 -13.602 1 97.94 150 ARG A N 1
ATOM 1160 C CA . ARG A 1 150 ? 2.412 0.445 -14.016 1 97.94 150 ARG A CA 1
ATOM 1161 C C . ARG A 1 150 ? 1.698 1.04 -12.805 1 97.94 150 ARG A C 1
ATOM 1163 O O . ARG A 1 150 ? 1.507 2.256 -12.727 1 97.94 150 ARG A O 1
ATOM 1170 N N . THR A 1 151 ? 1.301 0.19 -11.93 1 98.12 151 THR A N 1
ATOM 1171 C CA . THR A 1 151 ? 0.545 0.618 -10.758 1 98.12 151 THR A CA 1
ATOM 1172 C C . THR A 1 151 ? 1.427 1.432 -9.812 1 98.12 151 THR A C 1
ATOM 1174 O O . THR A 1 151 ? 0.994 2.453 -9.281 1 98.12 151 THR A O 1
ATOM 1177 N N . LEU A 1 152 ? 2.693 1.021 -9.602 1 98.62 152 LEU A N 1
ATOM 1178 C CA . LEU A 1 152 ? 3.629 1.767 -8.773 1 98.62 152 LEU A CA 1
ATOM 1179 C C . LEU A 1 152 ? 3.916 3.139 -9.367 1 98.62 152 LEU A C 1
ATOM 1181 O O . LEU A 1 152 ? 4.066 4.121 -8.641 1 98.62 152 LEU A O 1
ATOM 1185 N N . ALA A 1 153 ? 3.973 3.18 -10.703 1 97.88 153 ALA A N 1
ATOM 1186 C CA . ALA A 1 153 ? 4.137 4.469 -11.375 1 97.88 153 ALA A CA 1
ATOM 1187 C C . ALA A 1 153 ? 2.939 5.379 -11.109 1 97.88 153 ALA A C 1
ATOM 1189 O O . ALA A 1 153 ? 3.104 6.578 -10.883 1 97.88 153 ALA A O 1
ATOM 1190 N N . ALA A 1 154 ? 1.783 4.816 -11.086 1 95.5 154 ALA A N 1
ATOM 1191 C CA . ALA A 1 154 ? 0.566 5.57 -10.805 1 95.5 154 ALA A CA 1
ATOM 1192 C C . ALA A 1 154 ? 0.539 6.055 -9.359 1 95.5 154 ALA A C 1
ATOM 1194 O O . ALA A 1 154 ? -0.096 7.062 -9.047 1 95.5 154 ALA A O 1
ATOM 1195 N N . LEU A 1 155 ? 1.247 5.379 -8.484 1 97.62 155 LEU A N 1
ATOM 1196 C CA . LEU A 1 155 ? 1.433 5.793 -7.098 1 97.62 155 LEU A CA 1
ATOM 1197 C C . LEU A 1 155 ? 2.551 6.824 -6.984 1 97.62 155 LEU A C 1
ATOM 1199 O O . LEU A 1 155 ? 2.947 7.195 -5.875 1 97.62 155 LEU A O 1
ATOM 1203 N N . ARG A 1 156 ? 3.121 7.258 -8.102 1 97.5 156 ARG A N 1
ATOM 1204 C CA . ARG A 1 156 ? 4.055 8.367 -8.258 1 97.5 156 ARG A CA 1
ATOM 1205 C C . ARG A 1 156 ? 5.48 7.934 -7.938 1 97.5 156 ARG A C 1
ATOM 1207 O O . ARG A 1 156 ? 6.379 8.773 -7.82 1 97.5 156 ARG A O 1
ATOM 1214 N N . PHE A 1 157 ? 5.73 6.605 -7.781 1 98.62 157 PHE A N 1
ATOM 1215 C CA . PHE A 1 157 ? 7.102 6.152 -7.578 1 98.62 157 PHE A CA 1
ATOM 1216 C C . PHE A 1 157 ? 7.926 6.336 -8.844 1 98.62 157 PHE A C 1
ATOM 1218 O O . PHE A 1 157 ? 7.379 6.355 -9.953 1 98.62 157 PHE A O 1
ATOM 1225 N N . ASP A 1 158 ? 9.234 6.59 -8.742 1 98.69 158 ASP A N 1
ATOM 1226 C CA . ASP A 1 158 ? 10.172 6.473 -9.852 1 98.69 158 ASP A CA 1
ATOM 1227 C C . ASP A 1 158 ? 10.492 5.008 -10.148 1 98.69 158 ASP A C 1
ATOM 1229 O O . ASP A 1 158 ? 11.258 4.375 -9.422 1 98.69 158 ASP A O 1
ATOM 1233 N N . VAL A 1 159 ? 9.875 4.43 -11.234 1 98.88 159 VAL A N 1
ATOM 1234 C CA . VAL A 1 159 ? 9.883 2.984 -11.445 1 98.88 159 VAL A CA 1
ATOM 1235 C C . VAL A 1 159 ? 10.758 2.643 -12.648 1 98.88 159 VAL A C 1
ATOM 1237 O O . VAL A 1 159 ? 10.719 3.332 -13.672 1 98.88 159 VAL A O 1
ATOM 1240 N N . ALA A 1 160 ? 11.578 1.644 -12.516 1 98.81 160 ALA A N 1
ATOM 1241 C CA . ALA A 1 160 ? 12.297 1.018 -13.625 1 98.81 160 ALA A CA 1
ATOM 1242 C C . ALA A 1 160 ? 12.07 -0.492 -13.641 1 98.81 160 ALA A C 1
ATOM 1244 O O . ALA A 1 160 ? 11.727 -1.086 -12.617 1 98.81 160 ALA A O 1
ATOM 1245 N N . GLY A 1 161 ? 12.148 -1.115 -14.742 1 98.69 161 GLY A N 1
ATOM 1246 C CA . GLY A 1 161 ? 12.055 -2.559 -14.898 1 98.69 161 GLY A CA 1
ATOM 1247 C C . GLY A 1 161 ? 13.211 -3.148 -15.68 1 98.69 161 GLY A C 1
ATOM 1248 O O . GLY A 1 161 ? 13.812 -2.469 -16.516 1 98.69 161 GLY A O 1
ATOM 1249 N N . TRP A 1 162 ? 13.555 -4.328 -15.352 1 98.62 162 TRP A N 1
ATOM 1250 C CA . TRP A 1 162 ? 14.555 -5.078 -16.094 1 98.62 162 TRP A CA 1
ATOM 1251 C C . TRP A 1 162 ? 13.977 -6.391 -16.625 1 98.62 162 TRP A C 1
ATOM 1253 O O . TRP A 1 162 ? 13.234 -7.07 -15.914 1 98.62 162 TRP A O 1
ATOM 1263 N N . SER A 1 163 ? 14.234 -6.723 -17.766 1 97.06 163 SER A N 1
ATOM 1264 C CA . SER A 1 163 ? 13.938 -8.016 -18.375 1 97.06 163 SER A CA 1
ATOM 1265 C C . SER A 1 163 ? 15.039 -8.445 -19.344 1 97.06 163 SER A C 1
ATOM 1267 O O . SER A 1 163 ? 15.914 -7.645 -19.688 1 97.06 163 SER A O 1
ATOM 1269 N N . ARG A 1 164 ? 15.008 -9.711 -19.672 1 94.06 164 ARG A N 1
ATOM 1270 C CA . ARG A 1 164 ? 15.992 -10.234 -20.609 1 94.06 164 ARG A CA 1
ATOM 1271 C C . ARG A 1 164 ? 15.914 -9.508 -21.953 1 94.06 164 ARG A C 1
ATOM 1273 O O . ARG A 1 164 ? 16.938 -9.164 -22.547 1 94.06 164 ARG A O 1
ATOM 1280 N N . THR A 1 165 ? 14.695 -9.234 -22.438 1 93.44 165 THR A N 1
ATOM 1281 C CA . THR A 1 165 ? 14.438 -8.555 -23.703 1 93.44 165 THR A CA 1
ATOM 1282 C C . THR A 1 165 ? 13.781 -7.199 -23.453 1 93.44 165 THR A C 1
ATOM 1284 O O . THR A 1 165 ? 13.164 -6.977 -22.422 1 93.44 165 THR A O 1
ATOM 1287 N N . PRO A 1 166 ? 13.938 -6.344 -24.359 1 93.81 166 PRO A N 1
ATOM 1288 C CA . PRO A 1 166 ? 13.398 -4.996 -24.172 1 93.81 166 PRO A CA 1
ATOM 1289 C C . PRO A 1 166 ? 11.883 -4.992 -24.016 1 93.81 166 PRO A C 1
ATOM 1291 O O . PRO A 1 166 ? 11.18 -5.754 -24.688 1 93.81 166 PRO A O 1
ATOM 1294 N N . LYS A 1 167 ? 11.414 -4.238 -23.094 1 94.25 167 LYS A N 1
ATOM 1295 C CA . LYS A 1 167 ? 9.992 -3.945 -22.891 1 94.25 167 LYS A CA 1
ATOM 1296 C C . LYS A 1 167 ? 9.75 -2.439 -22.844 1 94.25 167 LYS A C 1
ATOM 1298 O O . LYS A 1 167 ? 10.664 -1.66 -22.594 1 94.25 167 LYS A O 1
ATOM 1303 N N . SER A 1 168 ? 8.547 -2.051 -23.203 1 95 168 SER A N 1
ATOM 1304 C CA . SER A 1 168 ? 8.172 -0.644 -23.125 1 95 168 SER A CA 1
ATOM 1305 C C . SER A 1 168 ? 6.867 -0.465 -22.344 1 95 168 SER A C 1
ATOM 1307 O O . SER A 1 168 ? 5.867 -1.121 -22.641 1 95 168 SER A O 1
ATOM 1309 N N . LEU A 1 169 ? 6.902 0.32 -21.375 1 95.94 169 LEU A N 1
ATOM 1310 C CA . LEU A 1 169 ? 5.75 0.672 -20.547 1 95.94 169 LEU A CA 1
ATOM 1311 C C . LEU A 1 169 ? 5.77 2.154 -20.188 1 95.94 169 LEU A C 1
ATOM 1313 O O . LEU A 1 169 ? 6.77 2.662 -19.672 1 95.94 169 LEU A O 1
ATOM 1317 N N . PRO A 1 170 ? 4.711 2.902 -20.469 1 94.69 170 PRO A N 1
ATOM 1318 C CA . PRO A 1 170 ? 4.68 4.328 -20.141 1 94.69 170 PRO A CA 1
ATOM 1319 C C . PRO A 1 170 ? 4.969 4.602 -18.672 1 94.69 170 PRO A C 1
ATOM 1321 O O . PRO A 1 170 ? 4.41 3.936 -17.797 1 94.69 170 PRO A O 1
ATOM 1324 N N . GLY A 1 171 ? 5.91 5.562 -18.406 1 95.69 171 GLY A N 1
ATOM 1325 C CA . GLY A 1 171 ? 6.199 5.996 -17.047 1 95.69 171 GLY A CA 1
ATOM 1326 C C . GLY A 1 171 ? 7.184 5.09 -16.328 1 95.69 171 GLY A C 1
ATOM 1327 O O . GLY A 1 171 ? 7.504 5.316 -15.164 1 95.69 171 GLY A O 1
ATOM 1328 N N . VAL A 1 172 ? 7.68 4.02 -17.062 1 98.06 172 VAL A N 1
ATOM 1329 C CA . VAL A 1 172 ? 8.617 3.068 -16.469 1 98.06 172 VAL A CA 1
ATOM 1330 C C . VAL A 1 172 ? 9.891 3.004 -17.312 1 98.06 172 VAL A C 1
ATOM 1332 O O . VAL A 1 172 ? 9.828 2.754 -18.516 1 98.06 172 VAL A O 1
ATOM 1335 N N . GLN A 1 173 ? 10.945 3.344 -16.703 1 98.06 173 GLN A N 1
ATOM 1336 C CA . GLN A 1 173 ? 12.211 3.186 -17.406 1 98.06 173 GLN A CA 1
ATOM 1337 C C . GLN A 1 173 ? 12.539 1.711 -17.625 1 98.06 173 GLN A C 1
ATOM 1339 O O . GLN A 1 173 ? 12.422 0.899 -16.719 1 98.06 173 GLN A O 1
ATOM 1344 N N . SER A 1 174 ? 12.93 1.322 -18.812 1 97.31 174 SER A N 1
ATOM 1345 C CA . SER A 1 174 ? 13.156 -0.081 -19.141 1 97.31 174 SER A CA 1
ATOM 1346 C C . SER A 1 174 ? 14.641 -0.372 -19.344 1 97.31 174 SER A C 1
ATOM 1348 O O . SER A 1 174 ? 15.328 0.357 -20.062 1 97.31 174 SER A O 1
ATOM 1350 N N . PHE A 1 175 ? 15.125 -1.334 -18.672 1 98.25 175 PHE A N 1
ATOM 1351 C CA . PHE A 1 175 ? 16.453 -1.908 -18.859 1 98.25 175 PHE A CA 1
ATOM 1352 C C . PHE A 1 175 ? 16.359 -3.352 -19.328 1 98.25 175 PHE A C 1
ATOM 1354 O O . PHE A 1 175 ? 15.367 -4.031 -19.078 1 98.25 175 PHE A O 1
ATOM 1361 N N . HIS A 1 176 ? 17.359 -3.791 -20.031 1 97.38 176 HIS A N 1
ATOM 1362 C CA . HIS A 1 176 ? 17.297 -5.168 -20.516 1 97.38 176 HIS A CA 1
ATOM 1363 C C . HIS A 1 176 ? 18.688 -5.762 -20.672 1 97.38 176 HIS A C 1
ATOM 1365 O O . HIS A 1 176 ? 19.688 -5.023 -20.734 1 97.38 176 HIS A O 1
ATOM 1371 N N . GLY A 1 177 ? 18.797 -7.086 -20.641 1 94.56 177 GLY A N 1
ATOM 1372 C CA . GLY A 1 177 ? 20.016 -7.809 -20.906 1 94.56 177 GLY A CA 1
ATOM 1373 C C . GLY A 1 177 ? 21.094 -7.594 -19.859 1 94.56 177 GLY A C 1
ATOM 1374 O O . GLY A 1 177 ? 20.859 -6.879 -18.875 1 94.56 177 GLY A O 1
ATOM 1375 N N . PRO A 1 178 ? 22.203 -8.25 -20.016 1 90.81 178 PRO A N 1
ATOM 1376 C CA . PRO A 1 178 ? 23.297 -8.164 -19.031 1 90.81 178 PRO A CA 1
ATOM 1377 C C . PRO A 1 178 ? 23.828 -6.738 -18.875 1 90.81 178 PRO A C 1
ATOM 1379 O O . PRO A 1 178 ? 24.172 -6.328 -17.766 1 90.81 178 PRO A O 1
ATOM 1382 N N . GLU A 1 179 ? 23.844 -6.047 -19.906 1 91.75 179 GLU A N 1
ATOM 1383 C CA . GLU A 1 179 ? 24.359 -4.684 -19.875 1 91.75 179 GLU A CA 1
ATOM 1384 C C . GLU A 1 179 ? 23.438 -3.762 -19.078 1 91.75 179 GLU A C 1
ATOM 1386 O O . GLU A 1 179 ? 23.906 -2.869 -18.359 1 91.75 179 GLU A O 1
ATOM 1391 N N . GLY A 1 180 ? 22.203 -4.035 -19.219 1 96.75 180 GLY A N 1
ATOM 1392 C CA . GLY A 1 180 ? 21.219 -3.188 -18.547 1 96.75 180 GLY A CA 1
ATOM 1393 C C . GLY A 1 180 ? 21.062 -3.512 -17.078 1 96.75 180 GLY A C 1
ATOM 1394 O O . GLY A 1 180 ? 20.578 -2.684 -16.297 1 96.75 180 GLY A O 1
ATOM 1395 N N . LEU A 1 181 ? 21.484 -4.688 -16.688 1 97.56 181 LEU A N 1
ATOM 1396 C CA . LEU A 1 181 ? 21.25 -5.133 -15.312 1 97.56 181 LEU A CA 1
ATOM 1397 C C . LEU A 1 181 ? 22.016 -4.262 -14.32 1 97.56 181 LEU A C 1
ATOM 1399 O O . LEU A 1 181 ? 21.469 -3.848 -13.297 1 97.56 181 LEU A O 1
ATOM 1403 N N . ALA A 1 182 ? 23.266 -3.975 -14.586 1 97.25 182 ALA A N 1
ATOM 1404 C CA . ALA A 1 182 ? 24.125 -3.201 -13.68 1 97.25 182 ALA A CA 1
ATOM 1405 C C . ALA A 1 182 ? 23.547 -1.809 -13.445 1 97.25 182 ALA A C 1
ATOM 1407 O O . ALA A 1 182 ? 23.422 -1.36 -12.305 1 97.25 182 ALA A O 1
ATOM 1408 N N . ALA A 1 183 ? 23.203 -1.128 -14.555 1 98.19 183 ALA A N 1
ATOM 1409 C CA . ALA A 1 183 ? 22.641 0.217 -14.453 1 98.19 183 ALA A CA 1
ATOM 1410 C C . ALA A 1 183 ? 21.312 0.2 -13.711 1 98.19 183 ALA A C 1
ATOM 1412 O O . ALA A 1 183 ? 21.031 1.096 -12.914 1 98.19 183 ALA A O 1
ATOM 1413 N N . PHE A 1 184 ? 20.562 -0.766 -14.008 1 98.75 184 PHE A N 1
ATOM 1414 C CA . PHE A 1 184 ? 19.266 -0.97 -13.367 1 98.75 184 PHE A CA 1
ATOM 1415 C C . PHE A 1 184 ? 19.438 -1.128 -11.859 1 98.75 184 PHE A C 1
ATOM 1417 O O . PHE A 1 184 ? 18.766 -0.45 -11.078 1 98.75 184 PHE A O 1
ATOM 1424 N N . LEU A 1 185 ? 20.281 -1.973 -11.461 1 98.81 185 LEU A N 1
ATOM 1425 C CA . LEU A 1 185 ? 20.516 -2.238 -10.047 1 98.81 185 LEU A CA 1
ATOM 1426 C C . LEU A 1 185 ? 21.078 -1.008 -9.344 1 98.81 185 LEU A C 1
ATOM 1428 O O . LEU A 1 185 ? 20.656 -0.68 -8.234 1 98.81 185 LEU A O 1
ATOM 1432 N N . ALA A 1 186 ? 21.953 -0.271 -9.969 1 98.62 186 ALA A N 1
ATOM 1433 C CA . ALA A 1 186 ? 22.672 0.857 -9.375 1 98.62 186 ALA A CA 1
ATOM 1434 C C . ALA A 1 186 ? 21.703 1.965 -8.969 1 98.62 186 ALA A C 1
ATOM 1436 O O . ALA A 1 186 ? 21.969 2.713 -8.023 1 98.62 186 ALA A O 1
ATOM 1437 N N . ARG A 1 187 ? 20.625 2.033 -9.578 1 98.44 187 ARG A N 1
ATOM 1438 C CA . ARG A 1 187 ? 19.688 3.115 -9.281 1 98.44 187 ARG A CA 1
ATOM 1439 C C . ARG A 1 187 ? 18.625 2.66 -8.297 1 98.44 187 ARG A C 1
ATOM 1441 O O . ARG A 1 187 ? 17.875 3.48 -7.77 1 98.44 187 ARG A O 1
ATOM 1448 N N . THR A 1 188 ? 18.453 1.391 -8.094 1 98.88 188 THR A N 1
ATOM 1449 C CA . THR A 1 188 ? 17.281 0.8 -7.457 1 98.88 188 THR A CA 1
ATOM 1450 C C . THR A 1 188 ? 17.422 0.813 -5.941 1 98.88 188 THR A C 1
ATOM 1452 O O . THR A 1 188 ? 18.344 0.207 -5.395 1 98.88 188 THR A O 1
ATOM 1455 N N . GLU A 1 189 ? 16.484 1.48 -5.258 1 98.94 189 GLU A N 1
ATOM 1456 C CA . GLU A 1 189 ? 16.5 1.552 -3.801 1 98.94 189 GLU A CA 1
ATOM 1457 C C . GLU A 1 189 ? 15.602 0.477 -3.189 1 98.94 189 GLU A C 1
ATOM 1459 O O . GLU A 1 189 ? 15.828 0.045 -2.057 1 98.94 189 GLU A O 1
ATOM 1464 N N . ILE A 1 190 ? 14.5 0.083 -3.826 1 98.94 190 ILE A N 1
ATOM 1465 C CA . ILE A 1 190 ? 13.648 -1.056 -3.494 1 98.94 190 ILE A CA 1
ATOM 1466 C C . ILE A 1 190 ? 13.555 -1.993 -4.695 1 98.94 190 ILE A C 1
ATOM 1468 O O . ILE A 1 190 ? 13.016 -1.617 -5.742 1 98.94 190 ILE A O 1
ATOM 1472 N N . LEU A 1 191 ? 14.078 -3.145 -4.57 1 99 191 LEU A N 1
ATOM 1473 C CA . LEU A 1 191 ? 14.109 -4.129 -5.648 1 99 191 LEU A CA 1
ATOM 1474 C C . LEU A 1 191 ? 13.016 -5.18 -5.457 1 99 191 LEU A C 1
ATOM 1476 O O . LEU A 1 191 ? 12.945 -5.812 -4.402 1 99 191 LEU A O 1
ATOM 1480 N N . VAL A 1 192 ? 12.164 -5.395 -6.434 1 98.94 192 VAL A N 1
ATOM 1481 C CA . VAL A 1 192 ? 11.133 -6.426 -6.434 1 98.94 192 VAL A CA 1
ATOM 1482 C C . VAL A 1 192 ? 11.484 -7.508 -7.453 1 98.94 192 VAL A C 1
ATOM 1484 O O . VAL A 1 192 ? 11.672 -7.219 -8.633 1 98.94 192 VAL A O 1
ATOM 1487 N N . CYS A 1 193 ? 11.602 -8.695 -7.004 1 98.94 193 CYS A N 1
ATOM 1488 C CA . CYS A 1 193 ? 11.906 -9.805 -7.895 1 98.94 193 CYS A CA 1
ATOM 1489 C C . CYS A 1 193 ? 10.641 -10.539 -8.312 1 98.94 193 CYS A C 1
ATOM 1491 O O . CYS A 1 193 ? 9.898 -11.039 -7.461 1 98.94 193 CYS A O 1
ATOM 1493 N N . LEU A 1 194 ? 10.391 -10.602 -9.57 1 98.5 194 LEU A N 1
ATOM 1494 C CA . LEU A 1 194 ? 9.258 -11.312 -10.156 1 98.5 194 LEU A CA 1
ATOM 1495 C C . LEU A 1 194 ? 9.703 -12.125 -11.367 1 98.5 194 LEU A C 1
ATOM 1497 O O . LEU A 1 194 ? 8.93 -12.312 -12.312 1 98.5 194 LEU A O 1
ATOM 1501 N N . LEU A 1 195 ? 10.93 -12.555 -11.367 1 97.69 195 LEU A N 1
ATOM 1502 C CA . LEU A 1 195 ? 11.508 -13.32 -12.469 1 97.69 195 LEU A CA 1
ATOM 1503 C C . LEU A 1 195 ? 11.008 -14.758 -12.461 1 97.69 195 LEU A C 1
ATOM 1505 O O . LEU A 1 195 ? 10.672 -15.297 -11.406 1 97.69 195 LEU A O 1
ATOM 1509 N N . PRO A 1 196 ? 10.961 -15.422 -13.625 1 95.31 196 PRO A N 1
ATOM 1510 C CA . PRO A 1 196 ? 10.82 -16.875 -13.609 1 95.31 196 PRO A CA 1
ATOM 1511 C C . PRO A 1 196 ? 12.07 -17.578 -13.086 1 95.31 196 PRO A C 1
ATOM 1513 O O . PRO A 1 196 ? 13.172 -17.031 -13.164 1 95.31 196 PRO A O 1
ATOM 1516 N N . LEU A 1 197 ? 11.883 -18.688 -12.547 1 96 197 LEU A N 1
ATOM 1517 C CA . LEU A 1 197 ? 13.031 -19.484 -12.094 1 96 197 LEU A CA 1
ATOM 1518 C C . LEU A 1 197 ? 13.578 -20.344 -13.227 1 96 197 LEU A C 1
ATOM 1520 O O . LEU A 1 197 ? 12.859 -21.1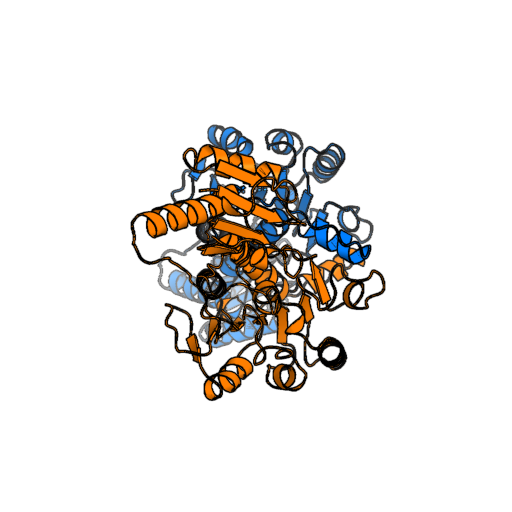88 -13.766 1 96 197 LEU A O 1
ATOM 1524 N N . THR A 1 198 ? 14.719 -20.125 -13.68 1 93.62 198 THR A N 1
ATOM 1525 C CA . THR A 1 198 ? 15.5 -20.844 -14.688 1 93.62 198 THR A CA 1
ATOM 1526 C C . THR A 1 198 ? 16.922 -21.094 -14.188 1 93.62 198 THR A C 1
ATOM 1528 O O . THR A 1 198 ? 17.312 -20.578 -13.125 1 93.62 198 THR A O 1
ATOM 1531 N N . PRO A 1 199 ? 17.641 -21.906 -14.891 1 93.25 199 PRO A N 1
ATOM 1532 C CA . PRO A 1 199 ? 19.031 -22.062 -14.484 1 93.25 199 PRO A CA 1
ATOM 1533 C C . PRO A 1 199 ? 19.781 -20.75 -14.391 1 93.25 199 PRO A C 1
ATOM 1535 O O . PRO A 1 199 ? 20.656 -20.578 -13.539 1 93.25 199 PRO A O 1
ATOM 1538 N N . GLU A 1 200 ? 19.422 -19.734 -15.203 1 93.12 200 GLU A N 1
ATOM 1539 C CA . GLU A 1 200 ? 20.094 -18.438 -15.25 1 93.12 200 GLU A CA 1
ATOM 1540 C C . GLU A 1 200 ? 19.672 -17.562 -14.07 1 93.12 200 GLU A C 1
ATOM 1542 O O . GLU A 1 200 ? 20.391 -16.641 -13.695 1 93.12 200 GLU A O 1
ATOM 1547 N N . THR A 1 201 ? 18.516 -17.781 -13.5 1 96.31 201 THR A N 1
ATOM 1548 C CA . THR A 1 201 ? 18 -16.906 -12.461 1 96.31 201 THR A CA 1
ATOM 1549 C C . THR A 1 201 ? 18.078 -17.578 -11.094 1 96.31 201 THR A C 1
ATOM 1551 O O . THR A 1 201 ? 17.781 -16.969 -10.07 1 96.31 201 THR A O 1
ATOM 1554 N N . ASP A 1 202 ? 18.438 -18.875 -11.117 1 97.38 202 ASP A N 1
ATOM 1555 C CA . ASP A 1 202 ? 18.656 -19.562 -9.852 1 97.38 202 ASP A CA 1
ATOM 1556 C C . ASP A 1 202 ? 19.781 -18.922 -9.047 1 97.38 202 ASP A C 1
ATOM 1558 O O . ASP A 1 202 ? 20.906 -18.781 -9.539 1 97.38 202 ASP A O 1
ATOM 1562 N N . GLY A 1 203 ? 19.469 -18.453 -7.891 1 98.5 203 GLY A N 1
ATOM 1563 C CA . GLY A 1 203 ? 20.453 -17.828 -7.031 1 98.5 203 GLY A CA 1
ATOM 1564 C C . GLY A 1 203 ? 20.828 -16.422 -7.484 1 98.5 203 GLY A C 1
ATOM 1565 O O . GLY A 1 203 ? 21.875 -15.906 -7.105 1 98.5 203 GLY A O 1
ATOM 1566 N N . ILE A 1 204 ? 20.016 -15.805 -8.234 1 98.25 204 ILE A N 1
ATOM 1567 C CA . ILE A 1 204 ? 20.359 -14.508 -8.82 1 98.25 204 ILE A CA 1
ATOM 1568 C C . ILE A 1 204 ? 20.438 -13.453 -7.719 1 98.25 204 ILE A C 1
ATOM 1570 O O . ILE A 1 204 ? 21.203 -12.5 -7.82 1 98.25 204 ILE A O 1
ATOM 1574 N N . LEU A 1 205 ? 19.609 -13.539 -6.684 1 98.88 205 LEU A N 1
ATOM 1575 C CA . LEU A 1 205 ? 19.688 -12.648 -5.527 1 98.88 205 LEU A CA 1
ATOM 1576 C C . LEU A 1 205 ? 20.797 -13.078 -4.578 1 98.88 205 LEU A C 1
ATOM 1578 O O . LEU A 1 205 ? 20.531 -13.68 -3.535 1 98.88 205 LEU A O 1
ATOM 1582 N N . ASP A 1 206 ? 21.984 -12.773 -4.957 1 98.81 206 ASP A N 1
ATOM 1583 C CA . ASP A 1 206 ? 23.172 -13.195 -4.234 1 98.81 206 ASP A CA 1
ATOM 1584 C C . ASP A 1 206 ? 24.016 -11.992 -3.803 1 98.81 206 ASP A C 1
ATOM 1586 O O . ASP A 1 206 ? 23.578 -10.852 -3.93 1 98.81 206 ASP A O 1
ATOM 1590 N N . ARG A 1 207 ? 25.141 -12.281 -3.256 1 98.69 207 ARG A N 1
ATOM 1591 C CA . ARG A 1 207 ? 26.047 -11.266 -2.727 1 98.69 207 ARG A CA 1
ATOM 1592 C C . ARG A 1 207 ? 26.406 -10.242 -3.795 1 98.69 207 ARG A C 1
ATOM 1594 O O . ARG A 1 207 ? 26.438 -9.039 -3.527 1 98.69 207 ARG A O 1
ATOM 1601 N N . ARG A 1 208 ? 26.734 -10.719 -4.961 1 98.5 208 ARG A N 1
ATOM 1602 C CA . ARG A 1 208 ? 27.156 -9.836 -6.047 1 98.5 208 ARG A CA 1
ATOM 1603 C C . ARG A 1 208 ? 26.031 -8.875 -6.422 1 98.5 208 ARG A C 1
ATOM 1605 O O . ARG A 1 208 ? 26.25 -7.672 -6.578 1 98.5 208 ARG A O 1
ATOM 1612 N N . LEU A 1 209 ? 24.812 -9.383 -6.613 1 98.75 209 LEU A N 1
ATOM 1613 C CA . LEU A 1 209 ? 23.672 -8.539 -6.945 1 98.75 209 LEU A CA 1
ATOM 1614 C C . LEU A 1 209 ? 23.406 -7.523 -5.84 1 98.75 209 LEU A C 1
ATOM 1616 O O . LEU A 1 209 ? 23.203 -6.34 -6.117 1 98.75 209 LEU A O 1
ATOM 1620 N N . PHE A 1 210 ? 23.422 -7.93 -4.582 1 98.88 210 PHE A N 1
ATOM 1621 C CA . PHE A 1 210 ? 23.156 -7.039 -3.455 1 98.88 210 PHE A CA 1
ATOM 1622 C C . PHE A 1 210 ? 24.188 -5.91 -3.41 1 98.88 210 PHE A C 1
ATOM 1624 O O . PHE A 1 210 ? 23.844 -4.762 -3.121 1 98.88 210 PHE A O 1
ATOM 1631 N N . ALA A 1 211 ? 25.438 -6.242 -3.723 1 98.62 211 ALA A N 1
ATOM 1632 C CA . ALA A 1 211 ? 26.516 -5.254 -3.686 1 98.62 211 ALA A CA 1
ATOM 1633 C C . ALA A 1 211 ? 26.312 -4.188 -4.758 1 98.62 211 ALA A C 1
ATOM 1635 O O . ALA A 1 211 ? 26.828 -3.076 -4.641 1 98.62 211 ALA A O 1
ATOM 1636 N N . ALA A 1 212 ? 25.594 -4.531 -5.824 1 98.62 212 ALA A N 1
ATOM 1637 C CA . ALA A 1 212 ? 25.375 -3.613 -6.934 1 98.62 212 ALA A CA 1
ATOM 1638 C C . ALA A 1 212 ? 24.234 -2.645 -6.621 1 98.62 212 ALA A C 1
ATOM 1640 O O . ALA A 1 212 ? 24.047 -1.642 -7.312 1 98.62 212 ALA A O 1
ATOM 1641 N N . LEU A 1 213 ? 23.422 -2.871 -5.59 1 98.81 213 LEU A N 1
ATOM 1642 C CA . LEU A 1 213 ? 22.359 -1.974 -5.156 1 98.81 213 LEU A CA 1
ATOM 1643 C C . LEU A 1 213 ? 22.922 -0.836 -4.309 1 98.81 213 LEU A C 1
ATOM 1645 O O . LEU A 1 213 ? 23.969 -0.977 -3.689 1 98.81 213 LEU A O 1
ATOM 1649 N N . PRO A 1 214 ? 22.281 0.316 -4.281 1 98.81 214 PRO A N 1
ATOM 1650 C CA . PRO A 1 214 ? 22.688 1.346 -3.32 1 98.81 214 PRO A CA 1
ATOM 1651 C C . PRO A 1 214 ? 22.688 0.841 -1.88 1 98.81 214 PRO A C 1
ATOM 1653 O O . PRO A 1 214 ? 21.812 0.062 -1.494 1 98.81 214 PRO A O 1
ATOM 1656 N N . ARG A 1 215 ? 23.703 1.248 -1.136 1 98.56 215 ARG A N 1
ATOM 1657 C CA . ARG A 1 215 ? 23.703 0.889 0.279 1 98.56 215 ARG A CA 1
ATOM 1658 C C . ARG A 1 215 ? 22.391 1.27 0.948 1 98.56 215 ARG A C 1
ATOM 1660 O O . ARG A 1 215 ? 21.875 2.369 0.734 1 98.56 215 ARG A O 1
ATOM 1667 N N . GLY A 1 216 ? 21.812 0.31 1.771 1 98.62 216 GLY A N 1
ATOM 1668 C CA . GLY A 1 216 ? 20.547 0.562 2.445 1 98.62 216 GLY A CA 1
ATOM 1669 C C . GLY A 1 216 ? 19.344 0.183 1.609 1 98.62 216 GLY A C 1
ATOM 1670 O O . GLY A 1 216 ? 18.203 0.449 1.999 1 98.62 216 GLY A O 1
ATOM 1671 N N . ALA A 1 217 ? 19.5 -0.44 0.432 1 98.88 217 ALA A N 1
ATOM 1672 C CA . ALA A 1 217 ? 18.391 -0.874 -0.411 1 98.88 217 ALA A CA 1
ATOM 1673 C C . ALA A 1 217 ? 17.578 -1.962 0.278 1 98.88 217 ALA A C 1
ATOM 1675 O O . ALA A 1 217 ? 18.016 -2.547 1.271 1 98.88 217 ALA A O 1
ATOM 1676 N N . VAL A 1 218 ? 16.359 -2.17 -0.195 1 98.94 218 VAL A N 1
ATOM 1677 C CA . VAL A 1 218 ? 15.445 -3.205 0.271 1 98.94 218 VAL A CA 1
ATOM 1678 C C . VAL A 1 218 ? 15.164 -4.191 -0.86 1 98.94 218 VAL A C 1
ATOM 1680 O O . VAL A 1 218 ? 15.102 -3.803 -2.029 1 98.94 218 VAL A O 1
ATOM 1683 N N . VAL A 1 219 ? 15.039 -5.457 -0.511 1 98.94 219 VAL A N 1
ATOM 1684 C CA . VAL A 1 219 ? 14.734 -6.477 -1.511 1 98.94 219 VAL A CA 1
ATOM 1685 C C . VAL A 1 219 ? 13.414 -7.16 -1.167 1 98.94 219 VAL A C 1
ATOM 1687 O O . VAL A 1 219 ? 13.188 -7.555 -0.02 1 98.94 219 VAL A O 1
ATOM 1690 N N . ILE A 1 220 ? 12.523 -7.27 -2.104 1 98.94 220 ILE A N 1
ATOM 1691 C CA . ILE A 1 220 ? 11.25 -7.98 -2.006 1 98.94 220 ILE A CA 1
ATOM 1692 C C . ILE A 1 220 ? 11.234 -9.148 -2.988 1 98.94 220 ILE A C 1
ATOM 1694 O O . ILE A 1 220 ? 11.359 -8.953 -4.199 1 98.94 220 ILE A O 1
ATOM 1698 N N . ASN A 1 221 ? 11.141 -10.336 -2.516 1 98.94 221 ASN A N 1
ATOM 1699 C CA . ASN A 1 221 ? 11.055 -11.5 -3.389 1 98.94 221 ASN A CA 1
ATOM 1700 C C . ASN A 1 221 ? 9.688 -12.172 -3.301 1 98.94 221 ASN A C 1
ATOM 1702 O O . ASN A 1 221 ? 9.336 -12.75 -2.27 1 98.94 221 ASN A O 1
ATOM 1706 N N . ALA A 1 222 ? 8.938 -12.094 -4.305 1 98.5 222 ALA A N 1
ATOM 1707 C CA . ALA A 1 222 ? 7.629 -12.734 -4.414 1 98.5 222 ALA A CA 1
ATOM 1708 C C . ALA A 1 222 ? 7.566 -13.648 -5.637 1 98.5 222 ALA A C 1
ATOM 1710 O O . ALA A 1 222 ? 6.484 -13.922 -6.156 1 98.5 222 ALA A O 1
ATOM 1711 N N . ALA A 1 223 ? 8.695 -14.047 -6.148 1 97.56 223 ALA A N 1
ATOM 1712 C CA . ALA A 1 223 ? 8.797 -14.938 -7.301 1 97.56 223 ALA A CA 1
ATOM 1713 C C . ALA A 1 223 ? 8.961 -16.391 -6.867 1 97.56 223 ALA A C 1
ATOM 1715 O O . ALA A 1 223 ? 7.984 -17.047 -6.508 1 97.56 223 ALA A O 1
ATOM 1716 N N . ARG A 1 224 ? 10.312 -16.812 -6.773 1 97.25 224 ARG A N 1
ATOM 1717 C CA . ARG A 1 224 ? 10.641 -18.156 -6.305 1 97.25 224 ARG A CA 1
ATOM 1718 C C . ARG A 1 224 ? 11.703 -18.125 -5.219 1 97.25 224 ARG A C 1
ATOM 1720 O O . ARG A 1 224 ? 12.586 -17.266 -5.242 1 97.25 224 ARG A O 1
ATOM 1727 N N . GLY A 1 225 ? 11.57 -19.094 -4.289 1 98.12 225 GLY A N 1
ATOM 1728 C CA . GLY A 1 225 ? 12.539 -19.156 -3.203 1 98.12 225 GLY A CA 1
ATOM 1729 C C . GLY A 1 225 ? 13.961 -19.375 -3.682 1 98.12 225 GLY A C 1
ATOM 1730 O O . GLY A 1 225 ? 14.898 -18.828 -3.105 1 98.12 225 GLY A O 1
ATOM 1731 N N . ARG A 1 226 ? 14.117 -20.094 -4.766 1 97.94 226 ARG A N 1
ATOM 1732 C CA . ARG A 1 226 ? 15.43 -20.5 -5.242 1 97.94 226 ARG A CA 1
ATOM 1733 C C . ARG A 1 226 ? 16.156 -19.328 -5.906 1 97.94 226 ARG A C 1
ATOM 1735 O O . ARG A 1 226 ? 17.344 -19.422 -6.203 1 97.94 226 ARG A O 1
ATOM 1742 N N . HIS A 1 227 ? 15.531 -18.188 -6.082 1 98.69 227 HIS A N 1
ATOM 1743 C CA . HIS A 1 227 ? 16.219 -17 -6.551 1 98.69 227 HIS A CA 1
ATOM 1744 C C . HIS A 1 227 ? 17.188 -16.484 -5.5 1 98.69 227 HIS A C 1
ATOM 1746 O O . HIS A 1 227 ? 18.203 -15.859 -5.84 1 98.69 227 HIS A O 1
ATOM 1752 N N . LEU A 1 228 ? 16.891 -16.719 -4.285 1 98.88 228 LEU A N 1
ATOM 1753 C CA . LEU A 1 228 ? 17.594 -16.062 -3.176 1 98.88 228 LEU A CA 1
ATOM 1754 C C . LEU A 1 228 ? 18.656 -16.984 -2.59 1 98.88 228 LEU A C 1
ATOM 1756 O O . LEU A 1 228 ? 18.375 -18.141 -2.275 1 98.88 228 LEU A O 1
ATOM 1760 N N . VAL A 1 229 ? 19.828 -16.531 -2.51 1 98.88 229 VAL A N 1
ATOM 1761 C CA . VAL A 1 229 ? 20.844 -17.156 -1.677 1 98.88 229 VAL A CA 1
ATOM 1762 C C . VAL A 1 229 ? 20.719 -16.672 -0.237 1 98.88 229 VAL A C 1
ATOM 1764 O O . VAL A 1 229 ? 21.156 -15.57 0.095 1 98.88 229 VAL A O 1
ATOM 1767 N N . GLU A 1 230 ? 20.172 -17.5 0.581 1 98.69 230 GLU A N 1
ATOM 1768 C CA . GLU A 1 230 ? 19.688 -17.094 1.899 1 98.69 230 GLU A CA 1
ATOM 1769 C C . GLU A 1 230 ? 20.828 -16.578 2.77 1 98.69 230 GLU A C 1
ATOM 1771 O O . GLU A 1 230 ? 20.688 -15.57 3.469 1 98.69 230 GLU A O 1
ATOM 1776 N N . GLN A 1 231 ? 21.969 -17.219 2.721 1 98.5 231 GLN A N 1
ATOM 1777 C CA . GLN A 1 231 ? 23.109 -16.812 3.531 1 98.5 231 GLN A CA 1
ATOM 1778 C C . GLN A 1 231 ? 23.641 -15.438 3.088 1 98.5 231 GLN A C 1
ATOM 1780 O O . GLN A 1 231 ? 24.094 -14.648 3.914 1 98.5 231 GLN A O 1
ATOM 1785 N N . ASP A 1 232 ? 23.562 -15.203 1.828 1 98.88 232 ASP A N 1
ATOM 1786 C CA . ASP A 1 232 ? 24.016 -13.906 1.312 1 98.88 232 ASP A CA 1
ATOM 1787 C C . ASP A 1 232 ? 23.078 -12.789 1.764 1 98.88 232 ASP A C 1
ATOM 1789 O O . ASP A 1 232 ? 23.516 -11.664 2.023 1 98.88 232 ASP A O 1
ATOM 1793 N N . LEU A 1 233 ? 21.781 -13.062 1.83 1 98.88 233 LEU A N 1
ATOM 1794 C CA . LEU A 1 233 ? 20.844 -12.07 2.326 1 98.88 233 LEU A CA 1
ATOM 1795 C C . LEU A 1 233 ? 21.141 -11.703 3.775 1 98.88 233 LEU A C 1
ATOM 1797 O O . LEU A 1 233 ? 21.219 -10.523 4.121 1 98.88 233 LEU A O 1
ATOM 1801 N N . LEU A 1 234 ? 21.344 -12.734 4.562 1 98.69 234 LEU A N 1
ATOM 1802 C CA . LEU A 1 234 ? 21.641 -12.492 5.973 1 98.69 234 LEU A CA 1
ATOM 1803 C C . LEU A 1 234 ? 22.891 -11.641 6.137 1 98.69 234 LEU A C 1
ATOM 1805 O O . LEU A 1 234 ? 22.906 -10.695 6.926 1 98.69 234 LEU A O 1
ATOM 1809 N N . ALA A 1 235 ? 23.922 -12 5.379 1 98.69 235 ALA A N 1
ATOM 1810 C CA . ALA A 1 235 ? 25.172 -11.242 5.43 1 98.69 235 ALA A CA 1
ATOM 1811 C C . ALA A 1 235 ? 24.953 -9.797 5.004 1 98.69 235 ALA A C 1
ATOM 1813 O O . ALA A 1 235 ? 25.484 -8.875 5.613 1 98.69 235 ALA A O 1
ATOM 1814 N N . ALA A 1 236 ? 24.172 -9.547 3.938 1 98.81 236 ALA A N 1
ATOM 1815 C CA . ALA A 1 236 ? 23.891 -8.211 3.422 1 98.81 236 ALA A CA 1
ATOM 1816 C C . ALA A 1 236 ? 23.094 -7.387 4.43 1 98.81 236 ALA A C 1
ATOM 1818 O O . ALA A 1 236 ? 23.297 -6.18 4.551 1 98.81 236 ALA A O 1
ATOM 1819 N N . LEU A 1 237 ? 22.188 -7.977 5.164 1 98.69 237 LEU A N 1
ATOM 1820 C CA . LEU A 1 237 ? 21.406 -7.305 6.199 1 98.69 237 LEU A CA 1
ATOM 1821 C C . LEU A 1 237 ? 22.297 -6.934 7.387 1 98.69 237 LEU A C 1
ATOM 1823 O O . LEU A 1 237 ? 22.203 -5.816 7.898 1 98.69 237 LEU A O 1
ATOM 1827 N N . ASP A 1 238 ? 23.125 -7.855 7.785 1 98 238 ASP A N 1
ATOM 1828 C CA . ASP A 1 238 ? 24 -7.648 8.938 1 98 238 ASP A CA 1
ATOM 1829 C C . ASP A 1 238 ? 25 -6.516 8.672 1 98 238 ASP A C 1
ATOM 1831 O O . ASP A 1 238 ? 25.297 -5.73 9.57 1 98 238 ASP A O 1
ATOM 1835 N N . SER A 1 239 ? 25.516 -6.391 7.453 1 98 239 SER A N 1
ATOM 1836 C CA . SER A 1 239 ? 26.531 -5.398 7.105 1 98 239 SER A CA 1
ATOM 1837 C C . SER A 1 239 ? 25.906 -4.031 6.859 1 98 239 SER A C 1
ATOM 1839 O O . SER A 1 239 ? 26.609 -3.021 6.785 1 98 239 SER A O 1
ATOM 1841 N N . GLY A 1 240 ? 24.609 -4.012 6.652 1 97.94 240 GLY A N 1
ATOM 1842 C CA . GLY A 1 240 ? 23.938 -2.758 6.344 1 97.94 240 GLY A CA 1
ATOM 1843 C C . GLY A 1 240 ? 23.875 -2.467 4.855 1 97.94 240 GLY A C 1
ATOM 1844 O O . GLY A 1 240 ? 23.344 -1.436 4.445 1 97.94 240 GLY A O 1
ATOM 1845 N N . GLN A 1 241 ? 24.406 -3.404 4.09 1 98.62 241 GLN A N 1
ATOM 1846 C CA . GLN A 1 241 ? 24.234 -3.264 2.646 1 98.62 241 GLN A CA 1
ATOM 1847 C C . GLN A 1 241 ? 22.766 -3.205 2.262 1 98.62 241 GLN A C 1
ATOM 1849 O O . GLN A 1 241 ? 22.375 -2.418 1.397 1 98.62 241 GLN A O 1
ATOM 1854 N N . LEU A 1 242 ? 21.984 -4.035 2.844 1 98.88 242 LEU A N 1
ATOM 1855 C CA . LEU A 1 242 ? 20.531 -3.98 2.734 1 98.88 242 LEU A CA 1
ATOM 1856 C C . LEU A 1 242 ? 19.906 -3.512 4.043 1 98.88 242 LEU A C 1
ATOM 1858 O O . LEU A 1 242 ? 20.344 -3.918 5.125 1 98.88 242 LEU A O 1
ATOM 1862 N N . ALA A 1 243 ? 18.922 -2.656 3.949 1 98.56 243 ALA A N 1
ATOM 1863 C CA . ALA A 1 243 ? 18.203 -2.168 5.121 1 98.56 243 ALA A CA 1
ATOM 1864 C C . ALA A 1 243 ? 17.109 -3.146 5.531 1 98.56 243 ALA A C 1
ATOM 1866 O O . ALA A 1 243 ? 16.625 -3.115 6.672 1 98.56 243 ALA A O 1
ATOM 1867 N N . GLY A 1 244 ? 16.656 -4.012 4.574 1 98.69 244 GLY A N 1
ATOM 1868 C CA . GLY A 1 244 ? 15.594 -4.957 4.879 1 98.69 244 GLY A CA 1
ATOM 1869 C C . GLY A 1 244 ? 15.203 -5.82 3.691 1 98.69 244 GLY A C 1
ATOM 1870 O O . GLY A 1 244 ? 15.734 -5.645 2.592 1 98.69 244 GLY A O 1
ATOM 1871 N N . ALA A 1 245 ? 14.297 -6.73 3.928 1 98.94 245 ALA A N 1
ATOM 1872 C CA . ALA A 1 245 ? 13.773 -7.613 2.889 1 98.94 245 ALA A CA 1
ATOM 1873 C C . ALA A 1 245 ? 12.359 -8.086 3.23 1 98.94 245 ALA A C 1
ATOM 1875 O O . ALA A 1 245 ? 12.023 -8.25 4.406 1 98.94 245 ALA A O 1
ATOM 1876 N N . THR A 1 246 ? 11.555 -8.242 2.277 1 98.94 246 THR A N 1
ATOM 1877 C CA . THR A 1 246 ? 10.305 -8.984 2.373 1 98.94 246 THR A CA 1
ATOM 1878 C C . THR A 1 246 ? 10.367 -10.266 1.535 1 98.94 246 THR A C 1
ATOM 1880 O O . THR A 1 246 ? 10.703 -10.219 0.35 1 98.94 246 THR A O 1
ATOM 1883 N N . LEU A 1 247 ? 10.07 -11.328 2.15 1 98.94 247 LEU A N 1
ATOM 1884 C CA . LEU A 1 247 ? 10.117 -12.625 1.483 1 98.94 247 LEU A CA 1
ATOM 1885 C C . LEU A 1 247 ? 8.766 -13.32 1.553 1 98.94 247 LEU A C 1
ATOM 1887 O O . LEU A 1 247 ? 8.219 -13.523 2.641 1 98.94 247 LEU A O 1
ATOM 1891 N N . ASP A 1 248 ? 8.227 -13.695 0.4 1 98.69 248 ASP A N 1
ATOM 1892 C CA . ASP A 1 248 ? 6.984 -14.445 0.322 1 98.69 248 ASP A CA 1
ATOM 1893 C C . ASP A 1 248 ? 7.246 -15.898 -0.081 1 98.69 248 ASP A C 1
ATOM 1895 O O . ASP A 1 248 ? 6.352 -16.75 0.009 1 98.69 248 ASP A O 1
ATOM 1899 N N . VAL A 1 249 ? 8.438 -16.172 -0.565 1 98.25 249 VAL A N 1
ATOM 1900 C CA . VAL A 1 249 ? 8.82 -17.484 -1.062 1 98.25 249 VAL A CA 1
ATOM 1901 C C . VAL A 1 249 ? 10.172 -17.875 -0.477 1 98.25 249 VAL A C 1
ATOM 1903 O O . VAL A 1 249 ? 10.992 -17.016 -0.149 1 98.25 249 VAL A O 1
ATOM 1906 N N . PHE A 1 250 ? 10.391 -19.125 -0.364 1 98.38 250 PHE A N 1
ATOM 1907 C CA . PHE A 1 250 ? 11.57 -19.641 0.333 1 98.38 250 PHE A CA 1
ATOM 1908 C C . PHE A 1 250 ? 12.07 -20.922 -0.327 1 98.38 250 PHE A C 1
ATOM 1910 O O . PHE A 1 250 ? 11.32 -21.594 -1.036 1 98.38 250 PHE A O 1
ATOM 1917 N N . ARG A 1 251 ? 13.328 -21.219 -0.13 1 97.62 251 ARG A N 1
ATOM 1918 C CA . ARG A 1 251 ? 13.898 -22.438 -0.705 1 97.62 251 ARG A CA 1
ATOM 1919 C C . ARG A 1 251 ? 13.203 -23.688 -0.163 1 97.62 251 ARG A C 1
ATOM 1921 O O . ARG A 1 251 ? 13.016 -24.656 -0.89 1 97.62 251 ARG A O 1
ATOM 1928 N N . GLU A 1 252 ? 12.844 -23.609 1.062 1 97.19 252 GLU A N 1
ATOM 1929 C CA . GLU A 1 252 ? 12.07 -24.672 1.699 1 97.19 252 GLU A CA 1
ATOM 1930 C C . GLU A 1 252 ? 10.727 -24.141 2.201 1 97.19 252 GLU A C 1
ATOM 1932 O O . GLU A 1 252 ? 10.68 -23.172 2.961 1 97.19 252 GLU A O 1
ATOM 1937 N N . GLU A 1 253 ? 9.641 -24.75 1.772 1 94.75 253 GLU A N 1
ATOM 1938 C CA . GLU A 1 253 ? 8.297 -24.391 2.203 1 94.75 253 GLU A CA 1
ATOM 1939 C C . GLU A 1 253 ? 7.508 -25.625 2.648 1 94.75 253 GLU A C 1
ATOM 1941 O O . GLU A 1 253 ? 7.527 -26.656 1.977 1 94.75 253 GLU A O 1
ATOM 1946 N N . PRO A 1 254 ? 6.863 -25.578 3.709 1 96.38 254 PRO A N 1
ATOM 1947 C CA . PRO A 1 254 ? 6.75 -24.469 4.652 1 96.38 254 PRO A CA 1
ATOM 1948 C C . PRO A 1 254 ? 8.086 -24.094 5.285 1 96.38 254 PRO A C 1
ATOM 1950 O O . PRO A 1 254 ? 8.945 -24.953 5.488 1 96.38 254 PRO A O 1
ATOM 1953 N N . LEU A 1 255 ? 8.227 -22.781 5.586 1 98.25 255 LEU A N 1
ATOM 1954 C CA . LEU A 1 255 ? 9.445 -22.297 6.23 1 98.25 255 LEU A CA 1
ATOM 1955 C C . LEU A 1 255 ? 9.602 -22.922 7.617 1 98.25 255 LEU A C 1
ATOM 1957 O O . LEU A 1 255 ? 8.703 -22.797 8.461 1 98.25 255 LEU A O 1
ATOM 1961 N N . PRO A 1 256 ? 10.703 -23.625 7.801 1 97.94 256 PRO A N 1
ATOM 1962 C CA . PRO A 1 256 ? 10.875 -24.266 9.117 1 97.94 256 PRO A CA 1
ATOM 1963 C C . PRO A 1 256 ? 10.766 -23.266 10.266 1 97.94 256 PRO A C 1
ATOM 1965 O O . PRO A 1 256 ? 11.258 -22.141 10.156 1 97.94 256 PRO A O 1
ATOM 1968 N N . HIS A 1 257 ? 10.211 -23.688 11.336 1 96.81 257 HIS A N 1
ATOM 1969 C CA . HIS A 1 257 ? 9.922 -22.828 12.477 1 96.81 257 HIS A CA 1
ATOM 1970 C C . HIS A 1 257 ? 11.195 -22.234 13.062 1 96.81 257 HIS A C 1
ATOM 1972 O O . HIS A 1 257 ? 11.164 -21.172 13.695 1 96.81 257 HIS A O 1
ATOM 1978 N N . THR A 1 258 ? 12.312 -22.844 12.844 1 97.38 258 THR A N 1
ATOM 1979 C CA . THR A 1 258 ? 13.578 -22.422 13.438 1 97.38 258 THR A CA 1
ATOM 1980 C C . THR A 1 258 ? 14.336 -21.5 12.484 1 97.38 258 THR A C 1
ATOM 1982 O O . THR A 1 258 ? 15.422 -21.016 12.812 1 97.38 258 THR A O 1
ATOM 1985 N N . HIS A 1 259 ? 13.805 -21.422 11.344 1 97.88 259 HIS A N 1
ATOM 1986 C CA . HIS A 1 259 ? 14.531 -20.641 10.352 1 97.88 259 HIS A CA 1
ATOM 1987 C C . HIS A 1 259 ? 14.758 -19.219 10.836 1 97.88 259 HIS A C 1
ATOM 1989 O O . HIS A 1 259 ? 13.836 -18.578 11.344 1 97.88 259 HIS A O 1
ATOM 1995 N N . PRO A 1 260 ? 15.875 -18.594 10.594 1 97.69 260 PRO A N 1
ATOM 1996 C CA . PRO A 1 260 ? 16.219 -17.281 11.148 1 97.69 260 PRO A CA 1
ATOM 1997 C C . PRO A 1 260 ? 15.398 -16.156 10.531 1 97.69 260 PRO A C 1
ATOM 1999 O O . PRO A 1 260 ? 15.312 -15.07 11.109 1 97.69 260 PRO A O 1
ATOM 2002 N N . PHE A 1 261 ? 14.797 -16.359 9.398 1 98.5 261 PHE A N 1
ATOM 2003 C CA . PHE A 1 261 ? 14.031 -15.312 8.742 1 98.5 261 PHE A CA 1
ATOM 2004 C C . PHE A 1 261 ? 12.836 -14.898 9.594 1 98.5 261 PHE A C 1
ATOM 2006 O O . PHE A 1 261 ? 12.414 -13.742 9.562 1 98.5 261 PHE A O 1
ATOM 2013 N N . TRP A 1 262 ? 12.289 -15.828 10.406 1 98.06 262 TRP A N 1
ATOM 2014 C CA . TRP A 1 262 ? 11.109 -15.547 11.219 1 98.06 262 TRP A CA 1
ATOM 2015 C C . TRP A 1 262 ? 11.375 -14.422 12.203 1 98.06 262 TRP A C 1
ATOM 2017 O O . TRP A 1 262 ? 10.523 -13.555 12.414 1 98.06 262 TRP A O 1
ATOM 2027 N N . SER A 1 263 ? 12.562 -14.375 12.711 1 96.38 263 SER A N 1
ATOM 2028 C CA . SER A 1 263 ? 12.828 -13.508 13.859 1 96.38 263 SER A CA 1
ATOM 2029 C C . SER A 1 263 ? 13.758 -12.359 13.484 1 96.38 263 SER A C 1
ATOM 2031 O O . SER A 1 263 ? 13.984 -11.453 14.289 1 96.38 263 SER A O 1
ATOM 2033 N N . HIS A 1 264 ? 14.344 -12.43 12.336 1 96.75 264 HIS A N 1
ATOM 2034 C CA . HIS A 1 264 ? 15.266 -11.359 11.961 1 96.75 264 HIS A CA 1
ATOM 2035 C C . HIS A 1 264 ? 14.562 -10.008 11.938 1 96.75 264 HIS A C 1
ATOM 2037 O O . HIS A 1 264 ? 13.531 -9.852 11.273 1 96.75 264 HIS A O 1
ATOM 2043 N N . PRO A 1 265 ? 15.055 -9.008 12.562 1 95.31 265 PRO A N 1
ATOM 2044 C CA . PRO A 1 265 ? 14.336 -7.742 12.719 1 95.31 265 PRO A CA 1
ATOM 2045 C C . PRO A 1 265 ? 14.188 -6.984 11.398 1 95.31 265 PRO A C 1
ATOM 2047 O O . PRO A 1 265 ? 13.367 -6.066 11.305 1 95.31 265 PRO A O 1
ATOM 2050 N N . LYS A 1 266 ? 14.938 -7.352 10.398 1 97.69 266 LYS A N 1
ATOM 2051 C CA . LYS A 1 266 ? 14.914 -6.625 9.125 1 97.69 266 LYS A CA 1
ATOM 2052 C C . LYS A 1 266 ? 14.273 -7.461 8.023 1 97.69 266 LYS A C 1
ATOM 2054 O O . LYS A 1 266 ? 14.406 -7.145 6.84 1 97.69 266 LYS A O 1
ATOM 2059 N N . VAL A 1 267 ? 13.609 -8.578 8.383 1 98.69 267 VAL A N 1
ATOM 2060 C CA . VAL A 1 267 ? 12.984 -9.445 7.391 1 98.69 267 VAL A CA 1
ATOM 2061 C C . VAL A 1 267 ? 11.484 -9.539 7.66 1 98.69 267 VAL A C 1
ATOM 2063 O O . VAL A 1 267 ? 11.062 -9.812 8.789 1 98.69 267 VAL A O 1
ATOM 2066 N N . VAL A 1 268 ? 10.68 -9.227 6.711 1 98.69 268 VAL A N 1
ATOM 2067 C CA . VAL A 1 268 ? 9.234 -9.461 6.734 1 98.69 268 VAL A CA 1
ATOM 2068 C C . VAL A 1 268 ? 8.906 -10.758 6 1 98.69 268 VAL A C 1
ATOM 2070 O O . VAL A 1 268 ? 9.336 -10.961 4.863 1 98.69 268 VAL A O 1
ATOM 2073 N N . VAL A 1 269 ? 8.18 -11.625 6.641 1 98.69 269 VAL A N 1
ATOM 2074 C CA . VAL A 1 269 ? 7.875 -12.953 6.102 1 98.69 269 VAL A CA 1
ATOM 2075 C C . VAL A 1 269 ? 6.371 -13.078 5.863 1 98.69 269 VAL A C 1
ATOM 2077 O O . VAL A 1 269 ? 5.566 -12.727 6.73 1 98.69 269 VAL A O 1
ATOM 2080 N N . THR A 1 270 ? 5.98 -13.461 4.703 1 98.31 270 THR A N 1
ATOM 2081 C CA . THR A 1 270 ? 4.629 -13.914 4.414 1 98.31 270 THR A CA 1
ATOM 2082 C C . THR A 1 270 ? 4.645 -15.328 3.828 1 98.31 270 THR A C 1
ATOM 2084 O O . THR A 1 270 ? 5.633 -15.734 3.217 1 98.31 270 THR A O 1
ATOM 2087 N N . PRO A 1 271 ? 3.648 -16.125 4.059 1 97.44 271 PRO A N 1
ATOM 2088 C CA . PRO A 1 271 ? 3.67 -17.547 3.723 1 97.44 271 PRO A CA 1
ATOM 2089 C C . PRO A 1 271 ? 3.119 -17.828 2.326 1 97.44 271 PRO A C 1
ATOM 2091 O O . PRO A 1 271 ? 2.137 -18.562 2.186 1 97.44 271 PRO A O 1
ATOM 2094 N N . HIS A 1 272 ? 3.814 -17.312 1.284 1 95.75 272 HIS A N 1
ATOM 2095 C CA . HIS A 1 272 ? 3.506 -17.578 -0.116 1 95.75 272 HIS A CA 1
ATOM 2096 C C . HIS A 1 272 ? 2.072 -17.188 -0.45 1 95.75 272 HIS A C 1
ATOM 2098 O O . HIS A 1 272 ? 1.316 -17.984 -1.011 1 95.75 272 HIS A O 1
ATOM 2104 N N . ILE A 1 273 ? 1.754 -15.914 -0.159 1 96 273 ILE A N 1
ATOM 2105 C CA . ILE A 1 273 ? 0.387 -15.422 -0.3 1 96 273 ILE A CA 1
ATOM 2106 C C . ILE A 1 273 ? 0.358 -14.25 -1.275 1 96 273 ILE A C 1
ATOM 2108 O O . ILE A 1 273 ? -0.669 -13.586 -1.426 1 96 273 ILE A O 1
ATOM 2112 N N . ALA A 1 274 ? 1.498 -13.93 -1.922 1 96.19 274 ALA A N 1
ATOM 2113 C CA . ALA A 1 274 ? 1.592 -12.727 -2.748 1 96.19 274 ALA A CA 1
ATOM 2114 C C . ALA A 1 274 ? 0.537 -12.734 -3.852 1 96.19 274 ALA A C 1
ATOM 2116 O O . ALA A 1 274 ? -0.12 -11.727 -4.098 1 96.19 274 ALA A O 1
ATOM 2117 N N . ALA A 1 275 ? 0.393 -13.852 -4.473 1 92.31 275 ALA A N 1
ATOM 2118 C CA . ALA A 1 275 ? -0.583 -14 -5.547 1 92.31 275 ALA A CA 1
ATOM 2119 C C . ALA A 1 275 ? -1.143 -15.422 -5.59 1 92.31 275 ALA A C 1
ATOM 2121 O O . ALA A 1 275 ? -0.419 -16.375 -5.895 1 92.31 275 ALA A O 1
ATOM 2122 N N . ILE A 1 276 ? -2.354 -15.516 -5.32 1 89.19 276 ILE A N 1
ATOM 2123 C CA . ILE A 1 276 ? -3.029 -16.812 -5.309 1 89.19 276 ILE A CA 1
ATOM 2124 C C . ILE A 1 276 ? -3.98 -16.906 -6.5 1 89.19 276 ILE A C 1
ATOM 2126 O O . ILE A 1 276 ? -4.785 -16 -6.734 1 89.19 276 ILE A O 1
ATOM 2130 N N . THR A 1 277 ? -3.805 -18 -7.23 1 89.5 277 THR A N 1
ATOM 2131 C CA . THR A 1 277 ? -4.703 -18.234 -8.359 1 89.5 277 THR A CA 1
ATOM 2132 C C . THR A 1 277 ? -6.137 -18.422 -7.879 1 89.5 277 THR A C 1
ATOM 2134 O O . THR A 1 277 ? -6.391 -19.141 -6.918 1 89.5 277 THR A O 1
ATOM 2137 N N . GLN A 1 278 ? -6.977 -17.703 -8.477 1 88.38 278 GLN A N 1
ATOM 2138 C CA . GLN A 1 278 ? -8.391 -17.797 -8.133 1 88.38 278 GLN A CA 1
ATOM 2139 C C . GLN A 1 278 ? -9.164 -18.594 -9.18 1 88.38 278 GLN A C 1
ATOM 2141 O O . GLN A 1 278 ? -9.172 -18.234 -10.359 1 88.38 278 GLN A O 1
ATOM 2146 N N . PRO A 1 279 ? -9.812 -19.672 -8.695 1 89.62 279 PRO A N 1
ATOM 2147 C CA . PRO A 1 279 ? -10.539 -20.484 -9.664 1 89.62 279 PRO A CA 1
ATOM 2148 C C . PRO A 1 279 ? -11.539 -19.672 -10.492 1 89.62 279 PRO A C 1
ATOM 2150 O O . PRO A 1 279 ? -11.672 -19.906 -11.695 1 89.62 279 PRO A O 1
ATOM 2153 N N . ARG A 1 280 ? -12.211 -18.703 -9.906 1 87.12 280 ARG A N 1
ATOM 2154 C CA . ARG A 1 280 ? -13.281 -17.969 -10.57 1 87.12 280 ARG A CA 1
ATOM 2155 C C . ARG A 1 280 ? -12.758 -17.234 -11.797 1 87.12 280 ARG A C 1
ATOM 2157 O O . ARG A 1 280 ? -13.484 -17.062 -12.781 1 87.12 280 ARG A O 1
ATOM 2164 N N . THR A 1 281 ? -11.5 -16.859 -11.742 1 89.25 281 THR A N 1
ATOM 2165 C CA . THR A 1 281 ? -10.922 -16.156 -12.883 1 89.25 281 THR A CA 1
ATOM 2166 C C . THR A 1 281 ? -10.016 -17.094 -13.688 1 89.25 281 THR A C 1
ATOM 2168 O O . THR A 1 281 ? -9.914 -16.953 -14.914 1 89.25 281 THR A O 1
ATOM 2171 N N . ALA A 1 282 ? -9.43 -18.016 -13.109 1 92.69 282 ALA A N 1
ATOM 2172 C CA . ALA A 1 282 ? -8.461 -18.906 -13.734 1 92.69 282 ALA A CA 1
ATOM 2173 C C . ALA A 1 282 ? -9.141 -19.875 -14.695 1 92.69 282 ALA A C 1
ATOM 2175 O O . ALA A 1 282 ? -8.609 -20.172 -15.766 1 92.69 282 ALA A O 1
ATOM 2176 N N . VAL A 1 283 ? -10.336 -20.312 -14.336 1 94.25 283 VAL A N 1
ATOM 2177 C CA . VAL A 1 283 ? -11.031 -21.344 -15.109 1 94.25 283 VAL A CA 1
ATOM 2178 C C . VAL A 1 283 ? -11.391 -20.781 -16.484 1 94.25 283 VAL A C 1
ATOM 2180 O O . VAL A 1 283 ? -11.367 -21.516 -17.484 1 94.25 283 VAL A O 1
ATOM 2183 N N . ALA A 1 284 ? -11.648 -19.469 -16.531 1 95.06 284 ALA A N 1
ATOM 2184 C CA . ALA A 1 284 ? -11.961 -18.844 -17.812 1 95.06 284 ALA A CA 1
ATOM 2185 C C . ALA A 1 284 ? -10.828 -19.047 -18.812 1 95.06 284 ALA A C 1
ATOM 2187 O O . ALA A 1 284 ? -11.078 -19.281 -20 1 95.06 284 ALA A O 1
ATOM 2188 N N . GLN A 1 285 ? -9.641 -18.938 -18.359 1 95.5 285 GLN A N 1
ATOM 2189 C CA . GLN A 1 285 ? -8.484 -19.125 -19.234 1 95.5 285 GLN A CA 1
ATOM 2190 C C . GLN A 1 285 ? -8.398 -20.578 -19.719 1 95.5 285 GLN A C 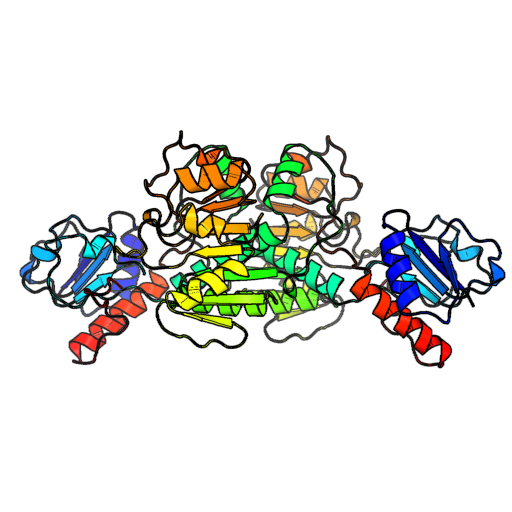1
ATOM 2192 O O . GLN A 1 285 ? -8.094 -20.828 -20.891 1 95.5 285 GLN A O 1
ATOM 2197 N N . VAL A 1 286 ? -8.641 -21.531 -18.828 1 96.06 286 VAL A N 1
ATOM 2198 C CA . VAL A 1 286 ? -8.562 -22.938 -19.172 1 96.06 286 VAL A CA 1
ATOM 2199 C C . VAL A 1 286 ? -9.641 -23.297 -20.188 1 96.06 286 VAL A C 1
ATOM 2201 O O . VAL A 1 286 ? -9.359 -23.938 -21.203 1 96.06 286 VAL A O 1
ATOM 2204 N N . VAL A 1 287 ? -10.844 -22.797 -19.922 1 96.19 287 VAL A N 1
ATOM 2205 C CA . VAL A 1 287 ? -11.977 -23.047 -20.797 1 96.19 287 VAL A CA 1
ATOM 2206 C C . VAL A 1 287 ? -11.703 -22.469 -22.188 1 96.19 287 VAL A C 1
ATOM 2208 O O . VAL A 1 287 ? -11.898 -23.156 -23.188 1 96.19 287 VAL A O 1
ATOM 2211 N N . GLU A 1 288 ? -11.258 -21.281 -22.172 1 96.25 288 GLU A N 1
ATOM 2212 C CA . GLU A 1 288 ? -10.938 -20.656 -23.453 1 96.25 288 GLU A CA 1
ATOM 2213 C C . GLU A 1 288 ? -9.805 -21.391 -24.172 1 96.25 288 GLU A C 1
ATOM 2215 O O . GLU A 1 288 ? -9.836 -21.547 -25.391 1 96.25 288 GLU A O 1
ATOM 2220 N N . GLY A 1 289 ? -8.805 -21.828 -23.438 1 96.94 289 GLY A N 1
ATOM 2221 C CA . GLY A 1 289 ? -7.719 -22.609 -24 1 96.94 289 GLY A CA 1
ATOM 2222 C C . GLY A 1 289 ? -8.188 -23.891 -24.656 1 96.94 289 GLY A C 1
ATOM 2223 O O . GLY A 1 289 ? -7.777 -24.219 -25.766 1 96.94 289 GLY A O 1
ATOM 2224 N N . ILE A 1 290 ? -9.102 -24.594 -24.016 1 97.12 290 ILE A N 1
ATOM 2225 C CA . ILE A 1 290 ? -9.641 -25.844 -24.531 1 97.12 290 ILE A CA 1
ATOM 2226 C C . ILE A 1 290 ? -10.461 -25.578 -25.797 1 97.12 290 ILE A C 1
ATOM 2228 O O . ILE A 1 290 ? -10.32 -26.266 -26.797 1 97.12 290 ILE A O 1
ATOM 2232 N N . ARG A 1 291 ? -11.266 -24.531 -25.719 1 95.94 291 ARG A N 1
ATOM 2233 C CA . ARG A 1 291 ? -12.078 -24.156 -26.875 1 95.94 291 ARG A CA 1
ATOM 2234 C C . ARG A 1 291 ? -11.211 -23.812 -28.078 1 95.94 291 ARG A C 1
ATOM 2236 O O . ARG A 1 291 ? -11.477 -24.266 -29.188 1 95.94 291 ARG A O 1
ATOM 2243 N N . ARG A 1 292 ? -10.211 -23.047 -27.844 1 97.5 292 ARG A N 1
ATOM 2244 C CA . ARG A 1 292 ? -9.297 -22.672 -28.906 1 97.5 292 ARG A CA 1
ATOM 2245 C C . ARG A 1 292 ? -8.609 -23.906 -29.5 1 97.5 292 ARG A C 1
ATOM 2247 O O . ARG A 1 292 ? -8.555 -24.062 -30.719 1 97.5 292 ARG A O 1
ATOM 2254 N N . HIS A 1 293 ? -8.125 -24.766 -28.609 1 97.25 293 HIS A N 1
ATOM 2255 C CA . HIS A 1 293 ? -7.43 -25.969 -29.062 1 97.25 293 HIS A CA 1
ATOM 2256 C C . HIS A 1 293 ? -8.336 -26.844 -29.906 1 97.25 293 HIS A C 1
ATOM 2258 O O . HIS A 1 293 ? -7.93 -27.328 -30.969 1 97.25 293 HIS A O 1
ATOM 2264 N N . ARG A 1 294 ? -9.547 -26.984 -29.531 1 95.81 294 ARG A N 1
ATOM 2265 C CA . ARG A 1 294 ? -10.516 -27.812 -30.25 1 95.81 294 ARG A CA 1
ATOM 2266 C C . ARG A 1 294 ? -10.867 -27.203 -31.594 1 95.81 294 ARG A C 1
ATOM 2268 O O . ARG A 1 294 ? -11.156 -27.938 -32.562 1 95.81 294 ARG A O 1
ATOM 2275 N N . ALA A 1 295 ? -10.812 -25.922 -31.625 1 96.88 295 ALA A N 1
ATOM 2276 C CA . ALA A 1 295 ? -11.156 -25.203 -32.844 1 96.88 295 ALA A CA 1
ATOM 2277 C C . ALA A 1 295 ? -9.945 -25.078 -33.781 1 96.88 295 ALA A C 1
ATOM 2279 O O . ALA A 1 295 ? -10.039 -24.516 -34.875 1 96.88 295 ALA A O 1
ATOM 2280 N N . GLY A 1 296 ? -8.836 -25.594 -33.344 1 97.38 296 GLY A N 1
ATOM 2281 C CA . GLY A 1 296 ? -7.629 -25.516 -34.156 1 97.38 296 GLY A CA 1
ATOM 2282 C C . GLY A 1 296 ? -6.973 -24.156 -34.125 1 97.38 296 GLY A C 1
ATOM 2283 O O . GLY A 1 296 ? -6.199 -23.812 -35 1 97.38 296 GLY A O 1
ATOM 2284 N N . LEU A 1 297 ? -7.34 -23.344 -33.125 1 97.88 297 LEU A N 1
ATOM 2285 C CA . LEU A 1 297 ? -6.758 -22.016 -32.969 1 97.88 297 LEU A CA 1
ATOM 2286 C C . LEU A 1 297 ? -5.527 -22.078 -32.062 1 97.88 297 LEU A C 1
ATOM 2288 O O . LEU A 1 297 ? -5.395 -22.984 -31.25 1 97.88 297 LEU A O 1
ATOM 2292 N N . PRO A 1 298 ? -4.633 -21.156 -32.25 1 97.75 298 PRO A N 1
ATOM 2293 C CA . PRO A 1 298 ? -3.439 -21.141 -31.406 1 97.75 298 PRO A CA 1
ATOM 2294 C C . PRO A 1 298 ? -3.771 -20.938 -29.922 1 97.75 298 PRO A C 1
ATOM 2296 O O . PRO A 1 298 ? -4.672 -20.156 -29.594 1 97.75 298 PRO A O 1
ATOM 2299 N N . LEU A 1 299 ? -3.057 -21.672 -29.047 1 97.88 299 LEU A N 1
ATOM 2300 C CA . LEU A 1 299 ? -3.164 -21.484 -27.609 1 97.88 299 LEU A CA 1
ATOM 2301 C C . LEU A 1 299 ? -2.48 -20.188 -27.172 1 97.88 299 LEU A C 1
ATOM 2303 O O . LEU A 1 299 ? -1.508 -19.766 -27.797 1 97.88 299 LEU A O 1
ATOM 2307 N N . GLU A 1 300 ? -3.006 -19.594 -26.141 1 96.25 300 GLU A N 1
ATOM 2308 C CA . GLU A 1 300 ? -2.375 -18.422 -25.531 1 96.25 300 GLU A CA 1
ATOM 2309 C C . GLU A 1 300 ? -1.516 -18.828 -24.328 1 96.25 300 GLU A C 1
ATOM 2311 O O . GLU A 1 300 ? -1.798 -19.812 -23.672 1 96.25 300 GLU A O 1
ATOM 2316 N N . HIS A 1 301 ? -0.39 -18.078 -24.078 1 96.31 301 HIS A N 1
ATOM 2317 C CA . HIS A 1 301 ? 0.459 -18.188 -22.906 1 96.31 301 HIS A CA 1
ATOM 2318 C C . HIS A 1 301 ? 1.187 -19.531 -22.859 1 96.31 301 HIS A C 1
ATOM 2320 O O . HIS A 1 301 ? 1.41 -20.094 -21.797 1 96.31 301 HIS A O 1
ATOM 2326 N N . VAL A 1 302 ? 1.446 -20.078 -24.062 1 97.62 302 VAL A N 1
ATOM 2327 C CA . VAL A 1 302 ? 2.195 -21.328 -24.156 1 97.62 302 VAL A CA 1
ATOM 2328 C C . VAL A 1 302 ? 3.633 -21.109 -23.688 1 97.62 302 VAL A C 1
ATOM 2330 O O . VAL A 1 302 ? 4.27 -20.125 -24.078 1 97.62 302 VAL A O 1
ATOM 2333 N N . VAL A 1 303 ? 4.113 -22.031 -22.891 1 96.5 303 VAL A N 1
ATOM 2334 C CA . VAL A 1 303 ? 5.453 -21.969 -22.312 1 96.5 303 VAL A CA 1
ATOM 2335 C C . VAL A 1 303 ? 6.488 -22.359 -23.375 1 96.5 303 VAL A C 1
ATOM 2337 O O . VAL A 1 303 ? 6.297 -23.344 -24.094 1 96.5 303 VAL A O 1
ATOM 2340 N N . ASP A 1 304 ? 7.492 -21.547 -23.516 1 94.62 304 ASP A N 1
ATOM 2341 C CA . ASP A 1 304 ? 8.695 -21.984 -24.219 1 94.62 304 ASP A CA 1
ATOM 2342 C C . ASP A 1 304 ? 9.562 -22.859 -23.328 1 94.62 304 ASP A C 1
ATOM 2344 O O . ASP A 1 304 ? 10.258 -22.375 -22.438 1 94.62 304 ASP A O 1
ATOM 2348 N N . ARG A 1 305 ? 9.578 -24.156 -23.531 1 93.12 305 ARG A N 1
ATOM 2349 C CA . ARG A 1 305 ? 10.227 -25.125 -22.656 1 93.12 305 ARG A CA 1
ATOM 2350 C C . ARG A 1 305 ? 11.734 -24.922 -22.625 1 93.12 305 ARG A C 1
ATOM 2352 O O . ARG A 1 305 ? 12.391 -25.234 -21.625 1 93.12 305 ARG A O 1
ATOM 2359 N N . ASP A 1 306 ? 12.242 -24.359 -23.719 1 90.31 306 ASP A N 1
ATOM 2360 C CA . ASP A 1 306 ? 13.68 -24.078 -23.75 1 90.31 306 ASP A CA 1
ATOM 2361 C C . ASP A 1 306 ? 14.039 -22.891 -22.859 1 90.31 306 ASP A C 1
ATOM 2363 O O . ASP A 1 306 ? 15.109 -22.875 -22.266 1 90.31 306 ASP A O 1
ATOM 2367 N N . ARG A 1 307 ? 13.156 -22.031 -22.828 1 89.19 307 ARG A N 1
ATOM 2368 C CA . ARG A 1 307 ? 13.383 -20.828 -22.031 1 89.19 307 ARG A CA 1
ATOM 2369 C C . ARG A 1 307 ? 12.93 -21.047 -20.594 1 89.19 307 ARG A C 1
ATOM 2371 O O . ARG A 1 307 ? 13.383 -20.359 -19.672 1 89.19 307 ARG A O 1
ATOM 2378 N N . GLY A 1 308 ? 11.953 -21.953 -20.391 1 88.19 308 GLY A N 1
ATOM 2379 C CA . GLY A 1 308 ? 11.469 -22.297 -19.062 1 88.19 308 GLY A CA 1
ATOM 2380 C C . GLY A 1 308 ? 10.273 -21.469 -18.641 1 88.19 308 GLY A C 1
ATOM 2381 O O . GLY A 1 308 ? 9.875 -21.5 -17.469 1 88.19 308 GLY A O 1
ATOM 2382 N N . TYR A 1 309 ? 9.906 -20.641 -19.516 1 90.5 309 TYR A N 1
ATOM 2383 C CA . TYR A 1 309 ? 8.727 -19.828 -19.25 1 90.5 309 TYR A CA 1
ATOM 2384 C C . TYR A 1 309 ? 8.047 -19.391 -20.547 1 90.5 309 TYR A C 1
ATOM 2386 O O . TYR A 1 309 ? 8.633 -19.484 -21.625 1 90.5 309 TYR A O 1
ATOM 2394 N N . MET B 1 1 ? 7.754 45.094 6.984 1 88.5 1 MET B N 1
ATOM 2395 C CA . MET B 1 1 ? 7.156 43.812 6.555 1 88.5 1 MET B CA 1
ATOM 2396 C C . MET B 1 1 ? 8.023 42.656 6.973 1 88.5 1 MET B C 1
ATOM 2398 O O . MET B 1 1 ? 9.195 42.562 6.586 1 88.5 1 MET B O 1
ATOM 2402 N N . THR B 1 2 ? 7.527 41.906 7.895 1 95.12 2 THR B N 1
ATOM 2403 C CA . THR B 1 2 ? 8.258 40.781 8.438 1 95.12 2 THR B CA 1
ATOM 2404 C C . THR B 1 2 ? 7.371 39.531 8.484 1 95.12 2 THR B C 1
ATOM 2406 O O . THR B 1 2 ? 6.176 39.625 8.758 1 95.12 2 THR B O 1
ATOM 2409 N N . LEU B 1 3 ? 7.938 38.438 8.086 1 96.75 3 LEU B N 1
ATOM 2410 C CA . LEU B 1 3 ? 7.316 37.125 8.289 1 96.75 3 LEU B CA 1
ATOM 2411 C C . LEU B 1 3 ? 7.828 36.469 9.57 1 96.75 3 LEU B C 1
ATOM 2413 O O . LEU B 1 3 ? 9.039 36.344 9.758 1 96.75 3 LEU B O 1
ATOM 2417 N N . LEU B 1 4 ? 6.953 36.156 10.445 1 96.56 4 LEU B N 1
ATOM 2418 C CA . LEU B 1 4 ? 7.305 35.469 11.688 1 96.56 4 LEU B CA 1
ATOM 2419 C C . LEU B 1 4 ? 7.02 33.969 11.57 1 96.56 4 LEU B C 1
ATOM 2421 O O . LEU B 1 4 ? 5.91 33.562 11.219 1 96.56 4 LEU B O 1
ATOM 2425 N N . PHE B 1 5 ? 8.016 33.156 11.766 1 95.38 5 PHE B N 1
ATOM 2426 C CA . PHE B 1 5 ? 7.867 31.719 11.828 1 95.38 5 PHE B CA 1
ATOM 2427 C C . PHE B 1 5 ? 7.777 31.25 13.273 1 95.38 5 PHE B C 1
ATOM 2429 O O . PHE B 1 5 ? 8.648 31.547 14.086 1 95.38 5 PHE B O 1
ATOM 2436 N N . VAL B 1 6 ? 6.664 30.516 13.547 1 93.38 6 VAL B N 1
ATOM 2437 C CA . VAL B 1 6 ? 6.445 30.031 14.898 1 93.38 6 VAL B CA 1
ATOM 2438 C C . VAL B 1 6 ? 6.152 28.531 14.859 1 93.38 6 VAL B C 1
ATOM 2440 O O . VAL B 1 6 ? 5.129 28.094 14.328 1 93.38 6 VAL B O 1
ATOM 2443 N N . SER B 1 7 ? 7.043 27.734 15.336 1 86.94 7 SER B N 1
ATOM 2444 C CA . SER B 1 7 ? 6.781 26.312 15.492 1 86.94 7 SER B CA 1
ATOM 2445 C C . SER B 1 7 ? 7.531 25.734 16.688 1 86.94 7 SER B C 1
ATOM 2447 O O . SER B 1 7 ? 8.68 26.125 16.953 1 86.94 7 SER B O 1
ATOM 2449 N N . THR B 1 8 ? 6.871 24.922 17.438 1 70.88 8 THR B N 1
ATOM 2450 C CA . THR B 1 8 ? 7.527 24.25 18.547 1 70.88 8 THR B CA 1
ATOM 2451 C C . THR B 1 8 ? 7.934 22.828 18.156 1 70.88 8 THR B C 1
ATOM 2453 O O . THR B 1 8 ? 8.625 22.156 18.922 1 70.88 8 THR B O 1
ATOM 2456 N N . HIS B 1 9 ? 7.59 22.328 17.047 1 66.94 9 HIS B N 1
ATOM 2457 C CA . HIS B 1 9 ? 7.766 20.922 16.672 1 66.94 9 HIS B CA 1
ATOM 2458 C C . HIS B 1 9 ? 8.68 20.781 15.461 1 66.94 9 HIS B C 1
ATOM 2460 O O . HIS B 1 9 ? 9.391 19.781 15.328 1 66.94 9 HIS B O 1
ATOM 2466 N N . GLU B 1 10 ? 8.695 21.766 14.711 1 67.25 10 GLU B N 1
ATOM 2467 C CA . GLU B 1 10 ? 9.438 21.719 13.453 1 67.25 10 GLU B CA 1
ATOM 2468 C C . GLU B 1 10 ? 10.883 22.172 13.648 1 67.25 10 GLU B C 1
ATOM 2470 O O . GLU B 1 10 ? 11.18 22.906 14.594 1 67.25 10 GLU B O 1
ATOM 2475 N N . ASP B 1 11 ? 11.656 21.594 12.805 1 73.44 11 ASP B N 1
ATOM 2476 C CA . ASP B 1 11 ? 13.008 22.125 12.719 1 73.44 11 ASP B CA 1
ATOM 2477 C C . ASP B 1 11 ? 13.023 23.484 12.016 1 73.44 11 ASP B C 1
ATOM 2479 O O . ASP B 1 11 ? 12.891 23.547 10.789 1 73.44 11 ASP B O 1
ATOM 2483 N N . PRO B 1 12 ? 13.211 24.438 12.727 1 79.38 12 PRO B N 1
ATOM 2484 C CA . PRO B 1 12 ? 13.156 25.781 12.133 1 79.38 12 PRO B CA 1
ATOM 2485 C C . PRO B 1 12 ? 14.211 25.984 11.047 1 79.38 12 PRO B C 1
ATOM 2487 O O . PRO B 1 12 ? 13.984 26.75 10.102 1 79.38 12 PRO B O 1
ATOM 2490 N N . ALA B 1 13 ? 15.281 25.266 11.18 1 83.5 13 ALA B N 1
ATOM 2491 C CA . ALA B 1 13 ? 16.375 25.469 10.242 1 83.5 13 ALA B CA 1
ATOM 2492 C C . ALA B 1 13 ? 15.969 25.109 8.82 1 83.5 13 ALA B C 1
ATOM 2494 O O . ALA B 1 13 ? 16.266 25.844 7.871 1 83.5 13 ALA B O 1
ATOM 2495 N N . ALA B 1 14 ? 15.273 24.109 8.664 1 85.94 14 ALA B N 1
ATOM 2496 C CA . ALA B 1 14 ? 14.852 23.672 7.336 1 85.94 14 ALA B CA 1
ATOM 2497 C C . ALA B 1 14 ? 13.852 24.656 6.73 1 85.94 14 ALA B C 1
ATOM 2499 O O . ALA B 1 14 ? 13.945 25 5.551 1 85.94 14 ALA B O 1
ATOM 2500 N N . TRP B 1 15 ? 12.977 25.188 7.508 1 89.25 15 TRP B N 1
ATOM 2501 C CA . TRP B 1 15 ? 11.961 26.141 7.059 1 89.25 15 TRP B CA 1
ATOM 2502 C C . TRP B 1 15 ? 12.594 27.469 6.707 1 89.25 15 TRP B C 1
ATOM 2504 O O . TRP B 1 15 ? 12.312 28.047 5.648 1 89.25 15 TRP B O 1
ATOM 2514 N N . THR B 1 16 ? 13.484 27.891 7.582 1 90.38 16 THR B N 1
ATOM 2515 C CA . THR B 1 16 ? 14.102 29.203 7.387 1 90.38 16 THR B CA 1
ATOM 2516 C C . THR B 1 16 ? 14.984 29.203 6.141 1 90.38 16 THR B C 1
ATOM 2518 O O . THR B 1 16 ? 15.023 30.188 5.402 1 90.38 16 THR B O 1
ATOM 2521 N N . ALA B 1 17 ? 15.664 28.078 5.941 1 91.81 17 ALA B N 1
ATOM 2522 C CA . ALA B 1 17 ? 16.516 27.969 4.758 1 91.81 17 ALA B CA 1
ATOM 2523 C C . ALA B 1 17 ? 15.695 28.094 3.477 1 91.81 17 ALA B C 1
ATOM 2525 O O . ALA B 1 17 ? 16.062 28.828 2.561 1 91.81 17 ALA B O 1
ATOM 2526 N N . GLU B 1 18 ? 14.555 27.422 3.449 1 92.12 18 GLU B N 1
ATOM 2527 C CA . GLU B 1 18 ? 13.688 27.438 2.275 1 92.12 18 GLU B CA 1
ATOM 2528 C C . GLU B 1 18 ? 13.055 28.812 2.09 1 92.12 18 GLU B C 1
ATOM 2530 O O . GLU B 1 18 ? 12.977 29.328 0.97 1 92.12 18 GLU B O 1
ATOM 2535 N N . LEU B 1 19 ? 12.625 29.438 3.162 1 92.88 19 LEU B N 1
ATOM 2536 C CA . LEU B 1 19 ? 11.969 30.734 3.115 1 92.88 19 LEU B CA 1
ATOM 2537 C C . LEU B 1 19 ? 12.938 31.828 2.674 1 92.88 19 LEU B C 1
ATOM 2539 O O . LEU B 1 19 ? 12.586 32.688 1.851 1 92.88 19 LEU B O 1
ATOM 2543 N N . ARG B 1 20 ? 14.125 31.766 3.189 1 92 20 ARG B N 1
ATOM 2544 C CA . ARG B 1 20 ? 15.117 32.781 2.869 1 92 20 ARG B CA 1
ATOM 2545 C C . ARG B 1 20 ? 15.523 32.719 1.4 1 92 20 ARG B C 1
ATOM 2547 O O . ARG B 1 20 ? 15.805 33.75 0.778 1 92 20 ARG B O 1
ATOM 2554 N N . THR B 1 21 ? 15.5 31.531 0.903 1 92.12 21 THR B N 1
ATOM 2555 C CA . THR B 1 21 ? 15.875 31.328 -0.492 1 92.12 21 THR B CA 1
ATOM 2556 C C . THR B 1 21 ? 14.789 31.859 -1.426 1 92.12 21 THR B C 1
ATOM 2558 O O . THR B 1 21 ? 15.094 32.406 -2.486 1 92.12 21 THR B O 1
ATOM 2561 N N . ARG B 1 22 ? 13.508 31.828 -1.026 1 93.31 22 ARG B N 1
ATOM 2562 C CA . ARG B 1 22 ? 12.406 32.094 -1.948 1 93.31 22 ARG B CA 1
ATOM 2563 C C . ARG B 1 22 ? 11.742 33.406 -1.656 1 93.31 22 ARG B C 1
ATOM 2565 O O . ARG B 1 22 ? 11.023 33.969 -2.5 1 93.31 22 ARG B O 1
ATOM 2572 N N . LEU B 1 23 ? 11.922 33.875 -0.503 1 90.75 23 LEU B N 1
ATOM 2573 C CA . LEU B 1 23 ? 11.305 35.125 -0.075 1 90.75 23 LEU B CA 1
ATOM 2574 C C . LEU B 1 23 ? 12.359 36.125 0.394 1 90.75 23 LEU B C 1
ATOM 2576 O O . LEU B 1 23 ? 12.328 36.562 1.544 1 90.75 23 LEU B O 1
ATOM 2580 N N . THR B 1 24 ? 13.172 36.625 -0.533 1 88.31 24 THR B N 1
ATOM 2581 C CA . THR B 1 24 ? 14.344 37.406 -0.221 1 88.31 24 THR B CA 1
ATOM 2582 C C . THR B 1 24 ? 13.93 38.844 0.144 1 88.31 24 THR B C 1
ATOM 2584 O O . THR B 1 24 ? 14.672 39.562 0.832 1 88.31 24 THR B O 1
ATOM 2587 N N . GLU B 1 25 ? 12.805 39.188 -0.176 1 89.69 25 GLU B N 1
ATOM 2588 C CA . GLU B 1 25 ? 12.398 40.594 -0.027 1 89.69 25 GLU B CA 1
ATOM 2589 C C . GLU B 1 25 ? 11.672 40.812 1.296 1 89.69 25 GLU B C 1
ATOM 2591 O O . GLU B 1 25 ? 11.305 41.938 1.626 1 89.69 25 GLU B O 1
ATOM 2596 N N . VAL B 1 26 ? 11.391 39.812 2.016 1 90.88 26 VAL B N 1
ATOM 2597 C CA . VAL B 1 26 ? 10.664 39.906 3.277 1 90.88 26 VAL B CA 1
ATOM 2598 C C . VAL B 1 26 ? 11.547 39.406 4.418 1 90.88 26 VAL B C 1
ATOM 2600 O O . VAL B 1 26 ? 11.961 38.25 4.43 1 90.88 26 VAL B O 1
ATOM 2603 N N . PRO B 1 27 ? 11.875 40.312 5.336 1 94.38 27 PRO B N 1
ATOM 2604 C CA . PRO B 1 27 ? 12.641 39.844 6.492 1 94.38 27 PRO B CA 1
ATOM 2605 C C . PRO B 1 27 ? 11.945 38.719 7.238 1 94.38 27 PRO B C 1
ATOM 2607 O O . PRO B 1 27 ? 10.719 38.719 7.367 1 94.38 27 PRO B O 1
ATOM 2610 N N . LEU B 1 28 ? 12.734 37.75 7.676 1 94.94 28 LEU B N 1
ATOM 2611 C CA . LEU B 1 28 ? 12.242 36.562 8.391 1 94.94 28 LEU B CA 1
ATOM 2612 C C . LEU B 1 28 ? 12.695 36.594 9.844 1 94.94 28 LEU B C 1
ATOM 2614 O O . LEU B 1 28 ? 13.852 36.906 10.141 1 94.94 28 LEU B O 1
ATOM 2618 N N . ARG B 1 29 ? 11.773 36.344 10.742 1 94.81 29 ARG B N 1
ATOM 2619 C CA . ARG B 1 29 ? 12.07 36.188 12.164 1 94.81 29 ARG B CA 1
ATOM 2620 C C . ARG B 1 29 ? 11.555 34.844 12.656 1 94.81 29 ARG B C 1
ATOM 2622 O O . ARG B 1 29 ? 10.547 34.312 12.164 1 94.81 29 ARG B O 1
ATOM 2629 N N . VAL B 1 30 ? 12.297 34.281 13.57 1 94.19 30 VAL B N 1
ATOM 2630 C CA . VAL B 1 30 ? 11.914 33.031 14.164 1 94.19 30 VAL B CA 1
ATOM 2631 C C . VAL B 1 30 ? 11.594 33.219 15.648 1 94.19 30 VAL B C 1
ATOM 2633 O O . VAL B 1 30 ? 12.43 33.719 16.406 1 94.19 30 VAL B O 1
ATOM 2636 N N . TRP B 1 31 ? 10.398 32.906 15.969 1 92.5 31 TRP B N 1
ATOM 2637 C CA . TRP B 1 31 ? 10.023 33 17.375 1 92.5 31 TRP B CA 1
ATOM 2638 C C . TRP B 1 31 ? 10.898 32.094 18.234 1 92.5 31 TRP B C 1
ATOM 2640 O O . TRP B 1 31 ? 11.219 30.953 17.828 1 92.5 31 TRP B O 1
ATOM 2650 N N . PRO B 1 32 ? 11.383 32.625 19.312 1 92.56 32 PRO B N 1
ATOM 2651 C CA . PRO B 1 32 ? 10.859 33.781 20.078 1 92.56 32 PRO B CA 1
ATOM 2652 C C . PRO B 1 32 ? 11.609 35.062 19.797 1 92.56 32 PRO B C 1
ATOM 2654 O O . PRO B 1 32 ? 11.367 36.094 20.453 1 92.56 32 PRO B O 1
ATOM 2657 N N . GLU B 1 33 ? 12.516 35.094 18.844 1 91.12 33 GLU B N 1
ATOM 2658 C CA . GLU B 1 33 ? 13.211 36.312 18.484 1 91.12 33 GLU B CA 1
ATOM 2659 C C . GLU B 1 33 ? 12.281 37.281 17.734 1 91.12 33 GLU B C 1
ATOM 2661 O O . GLU B 1 33 ? 12.078 37.125 16.531 1 91.12 33 GLU B O 1
ATOM 2666 N N . LEU B 1 34 ? 11.789 38.188 18.453 1 92.31 34 LEU B N 1
ATOM 2667 C CA . LEU B 1 34 ? 10.812 39.125 17.906 1 92.31 34 LEU B CA 1
ATOM 2668 C C . LEU B 1 34 ? 11.055 40.531 18.469 1 92.31 34 LEU B C 1
ATOM 2670 O O . LEU B 1 34 ? 10.242 41.031 19.234 1 92.31 34 LEU B O 1
ATOM 2674 N N . PRO B 1 35 ? 12.094 41.25 18.031 1 89.94 35 PRO B N 1
ATOM 2675 C CA . PRO B 1 35 ? 12.453 42.562 18.562 1 89.94 35 PRO B CA 1
ATOM 2676 C C . PRO B 1 35 ? 11.422 43.656 18.219 1 89.94 35 PRO B C 1
ATOM 2678 O O . PRO B 1 35 ? 11.289 44.625 18.953 1 89.94 35 PRO B O 1
ATOM 2681 N N . ASP B 1 36 ? 10.727 43.5 17.172 1 94.38 36 ASP B N 1
ATOM 2682 C CA . ASP B 1 36 ? 9.758 44.5 16.719 1 94.38 36 ASP B CA 1
ATOM 2683 C C . ASP B 1 36 ? 8.453 43.844 16.266 1 94.38 36 ASP B C 1
ATOM 2685 O O . ASP B 1 36 ? 8.219 43.688 15.07 1 94.38 36 ASP B O 1
ATOM 2689 N N . PRO B 1 37 ? 7.621 43.531 17.234 1 95.81 37 PRO B N 1
ATOM 2690 C CA . PRO B 1 37 ? 6.34 42.906 16.891 1 95.81 37 PRO B CA 1
ATOM 2691 C C . PRO B 1 37 ? 5.535 43.719 15.891 1 95.81 37 PRO B C 1
ATOM 2693 O O . PRO B 1 37 ? 4.746 43.188 15.117 1 95.81 37 PRO B O 1
ATOM 2696 N N . ASP B 1 38 ? 5.738 45.031 15.836 1 96.81 38 ASP B N 1
ATOM 2697 C CA . ASP B 1 38 ? 4.988 45.938 14.961 1 96.81 38 ASP B CA 1
ATOM 2698 C C . ASP B 1 38 ? 5.371 45.719 13.5 1 96.81 38 ASP B C 1
ATOM 2700 O O . ASP B 1 38 ? 4.613 46.062 12.594 1 96.81 38 ASP B O 1
ATOM 2704 N N . ALA B 1 39 ? 6.484 45.125 13.305 1 96.75 39 ALA B N 1
ATOM 2705 C CA . ALA B 1 39 ? 6.98 44.938 11.945 1 96.75 39 ALA B CA 1
ATOM 2706 C C . ALA B 1 39 ? 6.379 43.688 11.305 1 96.75 39 ALA B C 1
ATOM 2708 O O . ALA B 1 39 ? 6.449 43.5 10.086 1 96.75 39 ALA B O 1
ATOM 2709 N N . VAL B 1 40 ? 5.758 42.875 12.109 1 97.75 40 VAL B N 1
ATOM 2710 C CA . VAL B 1 40 ? 5.277 41.562 11.625 1 97.75 40 VAL B CA 1
ATOM 2711 C C . VAL B 1 40 ? 3.951 41.75 10.891 1 97.75 40 VAL B C 1
ATOM 2713 O O . VAL B 1 40 ? 2.965 42.188 11.484 1 97.75 40 VAL B O 1
ATOM 2716 N N . GLU B 1 41 ? 3.932 41.375 9.633 1 97.88 41 GLU B N 1
ATOM 2717 C CA . GLU B 1 41 ? 2.713 41.438 8.828 1 97.88 41 GLU B CA 1
ATOM 2718 C C . GLU B 1 41 ? 2.188 40.062 8.484 1 97.88 41 GLU B C 1
ATOM 2720 O O . GLU B 1 41 ? 1.008 39.906 8.172 1 97.88 41 GLU B O 1
ATOM 2725 N N . TYR B 1 42 ? 3.084 39.094 8.461 1 97.94 42 TYR B N 1
ATOM 2726 C CA . TYR B 1 42 ? 2.744 37.719 8.141 1 97.94 42 TYR B CA 1
ATOM 2727 C C . TYR B 1 42 ? 3.268 36.75 9.203 1 97.94 42 TYR B C 1
ATOM 2729 O O . TYR B 1 42 ? 4.336 37 9.773 1 97.94 42 TYR B O 1
ATOM 2737 N N . ALA B 1 43 ? 2.543 35.719 9.484 1 97.44 43 ALA B N 1
ATOM 2738 C CA . ALA B 1 43 ? 2.979 34.656 10.406 1 97.44 43 ALA B CA 1
ATOM 2739 C C . ALA B 1 43 ? 2.781 33.281 9.797 1 97.44 43 ALA B C 1
ATOM 2741 O O . ALA B 1 43 ? 1.769 33.031 9.141 1 97.44 43 ALA B O 1
ATOM 2742 N N . LEU B 1 44 ? 3.74 32.438 9.82 1 96.31 44 LEU B N 1
ATOM 2743 C CA . LEU B 1 44 ? 3.684 31.016 9.539 1 96.31 44 LEU B CA 1
ATOM 2744 C C . LEU B 1 44 ? 3.812 30.203 10.828 1 96.31 44 LEU B C 1
ATOM 2746 O O . LEU B 1 44 ? 4.859 30.234 11.477 1 96.31 44 LEU B O 1
ATOM 2750 N N . VAL B 1 45 ? 2.725 29.469 11.148 1 95.25 45 VAL B N 1
ATOM 2751 C CA . VAL B 1 45 ? 2.707 29.016 12.531 1 95.25 45 VAL B CA 1
ATOM 2752 C C . VAL B 1 45 ? 2.268 27.547 12.586 1 95.25 45 VAL B C 1
ATOM 2754 O O . VAL B 1 45 ? 1.479 27.094 11.75 1 95.25 45 VAL B O 1
ATOM 2757 N N . TRP B 1 46 ? 2.805 26.828 13.508 1 90.56 46 TRP B N 1
ATOM 2758 C CA . TRP B 1 46 ? 2.324 25.531 13.984 1 90.56 46 TRP B CA 1
ATOM 2759 C C . TRP B 1 46 ? 2.277 25.5 15.508 1 90.56 46 TRP B C 1
ATOM 2761 O O . TRP B 1 46 ? 3.312 25.594 16.172 1 90.56 46 TRP B O 1
ATOM 2771 N N . ALA B 1 47 ? 1.14 25.375 16.062 1 86.12 47 ALA B N 1
ATOM 2772 C CA . ALA B 1 47 ? 0.901 25.312 17.5 1 86.12 47 ALA B CA 1
ATOM 2773 C C . ALA B 1 47 ? 1.577 26.484 18.219 1 86.12 47 ALA B C 1
ATOM 2775 O O . ALA B 1 47 ? 2.334 26.266 19.172 1 86.12 47 ALA B O 1
ATOM 2776 N N . PRO B 1 48 ? 1.282 27.672 17.812 1 92 48 PRO B N 1
ATOM 2777 C CA . PRO B 1 48 ? 1.854 28.812 18.531 1 92 48 PRO B CA 1
ATOM 2778 C C . PRO B 1 48 ? 1.325 28.938 19.969 1 92 48 PRO B C 1
ATOM 2780 O O . PRO B 1 48 ? 0.222 28.469 20.266 1 92 48 PRO B O 1
ATOM 2783 N N . PRO B 1 49 ? 2.148 29.516 20.844 1 92 49 PRO B N 1
ATOM 2784 C CA . PRO B 1 49 ? 1.599 29.781 22.172 1 92 49 PRO B CA 1
ATOM 2785 C C . PRO B 1 49 ? 0.306 30.594 22.125 1 92 49 PRO B C 1
ATOM 2787 O O . PRO B 1 49 ? 0.185 31.516 21.312 1 92 49 PRO B O 1
ATOM 2790 N N . PRO B 1 50 ? -0.618 30.156 23 1 93.44 50 PRO B N 1
ATOM 2791 C CA . PRO B 1 50 ? -1.874 30.906 23.031 1 93.44 50 PRO B CA 1
ATOM 2792 C C . PRO B 1 50 ? -1.661 32.406 23.266 1 93.44 50 PRO B C 1
ATOM 2794 O O . PRO B 1 50 ? -0.822 32.781 24.078 1 93.44 50 PRO B O 1
ATOM 2797 N N . GLY B 1 51 ? -2.258 33.156 22.484 1 95.75 51 GLY B N 1
ATOM 2798 C CA . GLY B 1 51 ? -2.223 34.594 22.672 1 95.75 51 GLY B CA 1
ATOM 2799 C C . GLY B 1 51 ? -1.096 35.281 21.906 1 95.75 51 GLY B C 1
ATOM 2800 O O . GLY B 1 51 ? -1.085 36.5 21.75 1 95.75 51 GLY B O 1
ATOM 2801 N N . LEU B 1 52 ? -0.188 34.531 21.375 1 95.44 52 LEU B N 1
ATOM 2802 C CA . LEU B 1 52 ? 0.986 35.125 20.719 1 95.44 52 LEU B CA 1
ATOM 2803 C C . LEU B 1 52 ? 0.581 35.969 19.531 1 95.44 52 LEU B C 1
ATOM 2805 O O . LEU B 1 52 ? 1.063 37.094 19.391 1 95.44 52 LEU B O 1
ATOM 2809 N N . LEU B 1 53 ? -0.311 35.562 18.703 1 97 53 LEU B N 1
ATOM 2810 C CA . LEU B 1 53 ? -0.651 36.25 17.453 1 97 53 LEU B CA 1
ATOM 2811 C C . LEU B 1 53 ? -1.362 37.562 17.75 1 97 53 LEU B C 1
ATOM 2813 O O . LEU B 1 53 ? -1.285 38.5 16.953 1 97 53 LEU B O 1
ATOM 2817 N N . ALA B 1 54 ? -1.984 37.625 18.891 1 96.81 54 ALA B N 1
ATOM 2818 C CA . ALA B 1 54 ? -2.688 38.844 19.312 1 96.81 54 ALA B CA 1
ATOM 2819 C C . ALA B 1 54 ? -1.705 39.938 19.656 1 96.81 54 ALA B C 1
ATOM 2821 O O . ALA B 1 54 ? -2.084 41.125 19.734 1 96.81 54 ALA B O 1
ATOM 2822 N N . THR B 1 55 ? -0.516 39.562 19.906 1 96.5 55 THR B N 1
ATOM 2823 C CA . THR B 1 55 ? 0.501 40.531 20.281 1 96.5 55 THR B CA 1
ATOM 2824 C C . THR B 1 55 ? 1.103 41.188 19.031 1 96.5 55 THR B C 1
ATOM 2826 O O . THR B 1 55 ? 1.968 42.062 19.141 1 96.5 55 THR B O 1
ATOM 2829 N N . LEU B 1 56 ? 0.68 40.812 17.859 1 97.62 56 LEU B N 1
ATOM 2830 C CA . LEU B 1 56 ? 1.185 41.312 16.594 1 97.62 56 LEU B CA 1
ATOM 2831 C C . LEU B 1 56 ? 0.185 42.281 15.969 1 97.62 56 LEU B C 1
ATOM 2833 O O . LEU B 1 56 ? -0.638 41.875 15.141 1 97.62 56 LEU B O 1
ATOM 2837 N N . PRO B 1 57 ? 0.287 43.562 16.266 1 96.62 57 PRO B N 1
ATOM 2838 C CA . PRO B 1 57 ? -0.776 44.5 15.93 1 96.62 57 PRO B CA 1
ATOM 2839 C C . PRO B 1 57 ? -0.941 44.719 14.43 1 96.62 57 PRO B C 1
ATOM 2841 O O . PRO B 1 57 ? -2.016 45.094 13.969 1 96.62 57 PRO B O 1
ATOM 2844 N N . ASN B 1 58 ? 0.095 44.531 13.617 1 97.75 58 ASN B N 1
ATOM 2845 C CA . ASN B 1 58 ? 0.016 44.812 12.18 1 97.75 58 ASN B CA 1
ATOM 2846 C C . ASN B 1 58 ? -0.097 43.531 11.375 1 97.75 58 ASN B C 1
ATOM 2848 O O . ASN B 1 58 ? 0.1 43.531 10.156 1 97.75 58 ASN B O 1
ATOM 2852 N N . LEU B 1 59 ? -0.394 42.406 12.094 1 98 59 LEU B N 1
ATOM 2853 C CA . LEU B 1 59 ? -0.541 41.125 11.422 1 98 59 LEU B CA 1
ATOM 2854 C C . LEU B 1 59 ? -1.644 41.188 10.375 1 98 59 LEU B C 1
ATOM 2856 O O . LEU B 1 59 ? -2.732 41.688 10.641 1 98 59 LEU B O 1
ATOM 2860 N N . LYS B 1 60 ? -1.349 40.656 9.188 1 98.31 60 LYS B N 1
ATOM 2861 C CA . LYS B 1 60 ? -2.301 40.75 8.086 1 98.31 60 LYS B CA 1
ATOM 2862 C C . LYS B 1 60 ? -2.791 39.375 7.652 1 98.31 60 LYS B C 1
ATOM 2864 O O . LYS B 1 60 ? -3.938 39.219 7.223 1 98.31 60 LYS B O 1
ATOM 2869 N N . VAL B 1 61 ? -1.93 38.375 7.633 1 98.38 61 VAL B N 1
ATOM 2870 C CA . VAL B 1 61 ? -2.273 37 7.223 1 98.38 61 VAL B CA 1
ATOM 2871 C C . VAL B 1 61 ? -1.577 36 8.133 1 98.38 61 VAL B C 1
ATOM 2873 O O . VAL B 1 61 ? -0.417 36.188 8.508 1 98.38 61 VAL B O 1
ATOM 2876 N N . VAL B 1 62 ? -2.248 34.969 8.531 1 98.06 62 VAL B N 1
ATOM 2877 C CA . VAL B 1 62 ? -1.688 33.844 9.25 1 98.06 62 VAL B CA 1
ATOM 2878 C C . VAL B 1 62 ? -1.682 32.625 8.352 1 98.06 62 VAL B C 1
ATOM 2880 O O . VAL B 1 62 ? -2.723 32.219 7.82 1 98.06 62 VAL B O 1
ATOM 2883 N N . PHE B 1 63 ? -0.514 32.062 8.117 1 97.25 63 PHE B N 1
ATOM 2884 C CA . PHE B 1 63 ? -0.358 30.781 7.414 1 97.25 63 PHE B CA 1
ATOM 2885 C C . PHE B 1 63 ? -0.165 29.641 8.406 1 97.25 63 PHE B C 1
ATOM 2887 O O . PHE B 1 63 ? 0.663 29.734 9.312 1 97.25 63 PHE B O 1
ATOM 2894 N N . SER B 1 64 ? -0.939 28.641 8.203 1 95.69 64 SER B N 1
ATOM 2895 C CA . SER B 1 64 ? -0.767 27.438 9.008 1 95.69 64 SER B CA 1
ATOM 2896 C C . SER B 1 64 ? 0.219 26.469 8.359 1 95.69 64 SER B C 1
ATOM 2898 O O . SER B 1 64 ? 0.204 26.281 7.141 1 95.69 64 SER B O 1
ATOM 2900 N N . VAL B 1 65 ? 1.056 25.844 9.141 1 92.94 65 VAL B N 1
ATOM 2901 C CA . VAL B 1 65 ? 1.982 24.828 8.648 1 92.94 65 VAL B CA 1
ATOM 2902 C C . VAL B 1 65 ? 1.222 23.547 8.336 1 92.94 65 VAL B C 1
ATOM 2904 O O . VAL B 1 65 ? 1.646 22.75 7.484 1 92.94 65 VAL B O 1
ATOM 2907 N N . GLY B 1 66 ? 0.024 23.344 8.898 1 92 66 GLY B N 1
ATOM 2908 C CA . GLY B 1 66 ? -0.746 22.125 8.695 1 92 66 GLY B CA 1
ATOM 2909 C C . GLY B 1 66 ? -2.043 22.359 7.941 1 92 66 GLY B C 1
ATOM 2910 O O . GLY B 1 66 ? -2.48 23.5 7.785 1 92 66 GLY B O 1
ATOM 2911 N N . ALA B 1 67 ? -2.58 21.266 7.488 1 91.75 67 ALA B N 1
ATOM 2912 C CA . ALA B 1 67 ? -3.883 21.312 6.832 1 91.75 67 ALA B CA 1
ATOM 2913 C C . ALA B 1 67 ? -4.996 21.578 7.836 1 91.75 67 ALA B C 1
ATOM 2915 O O . ALA B 1 67 ? -5.98 22.25 7.508 1 91.75 67 ALA B O 1
ATOM 2916 N N . GLY B 1 68 ? -4.871 21.016 9 1 91.56 68 GLY B N 1
ATOM 2917 C CA . GLY B 1 68 ? -5.832 21.266 10.062 1 91.56 68 GLY B CA 1
ATOM 2918 C C . GLY B 1 68 ? -5.543 22.531 10.844 1 91.56 68 GLY B C 1
ATOM 2919 O O . GLY B 1 68 ? -4.387 22.844 11.148 1 91.56 68 GLY B O 1
ATOM 2920 N N . VAL B 1 69 ? -6.617 23.344 11.219 1 93.69 69 VAL B N 1
ATOM 2921 C CA . VAL B 1 69 ? -6.41 24.625 11.859 1 93.69 69 VAL B CA 1
ATOM 2922 C C . VAL B 1 69 ? -7.195 24.688 13.172 1 93.69 69 VAL B C 1
ATOM 2924 O O . VAL B 1 69 ? -7.402 25.766 13.734 1 93.69 69 VAL B O 1
ATOM 2927 N N . ASP B 1 70 ? -7.625 23.484 13.617 1 91.81 70 ASP B N 1
ATOM 2928 C CA . ASP B 1 70 ? -8.461 23.406 14.805 1 91.81 70 ASP B CA 1
ATOM 2929 C C . ASP B 1 70 ? -7.75 24 16.016 1 91.81 70 ASP B C 1
ATOM 2931 O O . ASP B 1 70 ? -8.359 24.719 16.812 1 91.81 70 ASP B O 1
ATOM 2935 N N . ALA B 1 71 ? -6.484 23.766 16.141 1 89.25 71 ALA B N 1
ATOM 2936 C CA . ALA B 1 71 ? -5.73 24.281 17.281 1 89.25 71 ALA B CA 1
ATOM 2937 C C . ALA B 1 71 ? -5.652 25.812 17.234 1 89.25 71 ALA B C 1
ATOM 2939 O O . ALA B 1 71 ? -5.75 26.469 18.266 1 89.25 71 ALA B O 1
ATOM 2940 N N . LEU B 1 72 ? -5.461 26.406 16.094 1 93.38 72 LEU B N 1
ATOM 2941 C CA . LEU B 1 72 ? -5.391 27.859 15.922 1 93.38 72 LEU B CA 1
ATOM 2942 C C . LEU B 1 72 ? -6.738 28.5 16.219 1 93.38 72 LEU B C 1
ATOM 2944 O O . LEU B 1 72 ? -6.805 29.516 16.922 1 93.38 72 LEU B O 1
ATOM 2948 N N . LEU B 1 73 ? -7.793 27.828 15.742 1 94.12 73 LEU B N 1
ATOM 2949 C CA . LEU B 1 73 ? -9.133 28.391 15.891 1 94.12 73 LEU B CA 1
ATOM 2950 C C . LEU B 1 73 ? -9.609 28.281 17.344 1 94.12 73 LEU B C 1
ATOM 2952 O O . LEU B 1 73 ? -10.539 28.984 17.75 1 94.12 73 LEU B O 1
ATOM 2956 N N . ALA B 1 74 ? -9 27.438 18.062 1 91.94 74 ALA B N 1
ATOM 2957 C CA . ALA B 1 74 ? -9.359 27.25 19.469 1 91.94 74 ALA B CA 1
ATOM 2958 C C . ALA B 1 74 ? -8.805 28.375 20.328 1 91.94 74 ALA B C 1
ATOM 2960 O O . ALA B 1 74 ? -9.211 28.547 21.484 1 91.94 74 ALA B O 1
ATOM 2961 N N . ASP B 1 75 ? -7.809 29.156 19.828 1 94.56 75 ASP B N 1
ATOM 2962 C CA . ASP B 1 75 ? -7.262 30.297 20.547 1 94.56 75 ASP B CA 1
ATOM 2963 C C . ASP B 1 75 ? -8.25 31.469 20.547 1 94.56 75 ASP B C 1
ATOM 2965 O O . ASP B 1 75 ? -8.531 32.062 19.5 1 94.56 75 ASP B O 1
ATOM 2969 N N . PRO B 1 76 ? -8.758 31.859 21.672 1 94.06 76 PRO B N 1
ATOM 2970 C CA . PRO B 1 76 ? -9.742 32.938 21.719 1 94.06 76 PRO B CA 1
ATOM 2971 C C . PRO B 1 76 ? -9.156 34.281 21.297 1 94.06 76 PRO B C 1
ATOM 2973 O O . PRO B 1 76 ? -9.898 35.188 20.938 1 94.06 76 PRO B O 1
ATOM 2976 N N . ASP B 1 77 ? -7.875 34.375 21.312 1 95.81 77 ASP B N 1
ATOM 2977 C CA . ASP B 1 77 ? -7.223 35.656 21 1 95.81 77 ASP B CA 1
ATOM 2978 C C . ASP B 1 77 ? -6.746 35.688 19.547 1 95.81 77 ASP B C 1
ATOM 2980 O O . ASP B 1 77 ? -6.008 36.594 19.156 1 95.81 77 ASP B O 1
ATOM 2984 N N . LEU B 1 78 ? -7.094 34.688 18.75 1 95.75 78 LEU B N 1
ATOM 2985 C CA . LEU B 1 78 ? -6.672 34.656 17.359 1 95.75 78 LEU B CA 1
ATOM 2986 C C . LEU B 1 78 ? -7.168 35.875 16.609 1 95.75 78 LEU B C 1
ATOM 2988 O O . LEU B 1 78 ? -8.375 36.125 16.547 1 95.75 78 LEU B O 1
ATOM 2992 N N . PRO B 1 79 ? -6.25 36.656 16.047 1 96.44 79 PRO B N 1
ATOM 2993 C CA . PRO B 1 79 ? -6.668 37.875 15.336 1 96.44 79 PRO B CA 1
ATOM 2994 C C . PRO B 1 79 ? -7.617 37.562 14.18 1 96.44 79 PRO B C 1
ATOM 2996 O O . PRO B 1 79 ? -7.562 36.469 13.594 1 96.44 79 PRO B O 1
ATOM 2999 N N . ARG B 1 80 ? -8.469 38.594 13.828 1 94.94 80 ARG B N 1
ATOM 3000 C CA . ARG B 1 80 ? -9.453 38.438 12.758 1 94.94 80 ARG B CA 1
ATOM 3001 C C . ARG B 1 80 ? -8.844 38.781 11.406 1 94.94 80 ARG B C 1
ATOM 3003 O O . ARG B 1 80 ? -9.336 39.625 10.688 1 94.94 80 ARG B O 1
ATOM 3010 N N . VAL B 1 81 ? -7.727 38.188 11.094 1 97.31 81 VAL B N 1
ATOM 3011 C CA . VAL B 1 81 ? -7.078 38.281 9.789 1 97.31 81 VAL B CA 1
ATOM 3012 C C . VAL B 1 81 ? -7.234 36.969 9.047 1 97.31 81 VAL B C 1
ATOM 3014 O O . VAL B 1 81 ? -7.598 35.938 9.648 1 97.31 81 VAL B O 1
ATOM 3017 N N . PRO B 1 82 ? -7.07 36.969 7.715 1 97.81 82 PRO B N 1
ATOM 3018 C CA . PRO B 1 82 ? -7.176 35.719 6.973 1 97.81 82 PRO B CA 1
ATOM 3019 C C . PRO B 1 82 ? -6.242 34.625 7.512 1 97.81 82 PRO B C 1
ATOM 3021 O O . PRO B 1 82 ? -5.082 34.906 7.828 1 97.81 82 PRO B O 1
ATOM 3024 N N . LEU B 1 83 ? -6.789 33.469 7.75 1 97.75 83 LEU B N 1
ATOM 3025 C CA . LEU B 1 83 ? -6.062 32.25 8.086 1 97.75 83 LEU B CA 1
ATOM 3026 C C . LEU B 1 83 ? -6 31.312 6.895 1 97.75 83 LEU B C 1
ATOM 3028 O O . LEU B 1 83 ? -7.039 30.922 6.344 1 97.75 83 LEU B O 1
ATOM 3032 N N . VAL B 1 84 ? -4.801 30.984 6.469 1 97.69 84 VAL B N 1
ATOM 3033 C CA . VAL B 1 84 ? -4.602 30.141 5.293 1 97.69 84 VAL B CA 1
ATOM 3034 C C . VAL B 1 84 ? -4.074 28.766 5.719 1 97.69 84 VAL B C 1
ATOM 3036 O O . VAL B 1 84 ? -3.031 28.672 6.375 1 97.69 84 VAL B O 1
ATOM 3039 N N . ARG B 1 85 ? -4.777 27.719 5.363 1 96.31 85 ARG B N 1
ATOM 3040 C CA . ARG B 1 85 ? -4.324 26.375 5.711 1 96.31 85 ARG B CA 1
ATOM 3041 C C . ARG B 1 85 ? -3.354 25.844 4.668 1 96.31 85 ARG B C 1
ATOM 3043 O O . ARG B 1 85 ? -3.336 26.312 3.527 1 96.31 85 ARG B O 1
ATOM 3050 N N . MET B 1 86 ? -2.609 24.906 5.082 1 95.31 86 MET B N 1
ATOM 3051 C CA . MET B 1 86 ? -1.611 24.312 4.191 1 95.31 86 MET B CA 1
ATOM 3052 C C . MET B 1 86 ? -2.248 23.297 3.258 1 95.31 86 MET B C 1
ATOM 3054 O O . MET B 1 86 ? -2.928 22.375 3.709 1 95.31 86 MET B O 1
ATOM 3058 N N . VAL B 1 87 ? -2.172 23.484 1.984 1 94.69 87 VAL B N 1
ATOM 3059 C CA . VAL B 1 87 ? -2.527 22.547 0.93 1 94.69 87 VAL B CA 1
ATOM 3060 C C . VAL B 1 87 ? -1.395 22.453 -0.091 1 94.69 87 VAL B C 1
ATOM 3062 O O . VAL B 1 87 ? -1.351 23.234 -1.044 1 94.69 87 VAL B O 1
ATOM 3065 N N . GLU B 1 88 ? -0.508 21.594 0.141 1 91.88 88 GLU B N 1
ATOM 3066 C CA . GLU B 1 88 ? 0.672 21.5 -0.715 1 91.88 88 GLU B CA 1
ATOM 3067 C C . GLU B 1 88 ? 0.963 20.062 -1.113 1 91.88 88 GLU B C 1
ATOM 3069 O O . GLU B 1 88 ? 0.489 19.125 -0.465 1 91.88 88 GLU B O 1
ATOM 3074 N N . PRO B 1 89 ? 1.602 19.844 -2.227 1 91.25 89 PRO B N 1
ATOM 3075 C CA . PRO B 1 89 ? 1.76 18.516 -2.822 1 91.25 89 PRO B CA 1
ATOM 3076 C C . PRO B 1 89 ? 2.402 17.516 -1.866 1 91.25 89 PRO B C 1
ATOM 3078 O O . PRO B 1 89 ? 1.998 16.359 -1.825 1 91.25 89 PRO B O 1
ATOM 3081 N N . GLY B 1 90 ? 3.389 17.906 -1.207 1 92.62 90 GLY B N 1
ATOM 3082 C CA . GLY B 1 90 ? 4.055 16.984 -0.293 1 92.62 90 GLY B CA 1
ATOM 3083 C C . GLY B 1 90 ? 3.129 16.438 0.778 1 92.62 90 GLY B C 1
ATOM 3084 O O . GLY B 1 90 ? 3.16 15.25 1.08 1 92.62 90 GLY B O 1
ATOM 3085 N N . LEU B 1 91 ? 2.369 17.344 1.365 1 94.25 91 LEU B N 1
ATOM 3086 C CA . LEU B 1 91 ? 1.389 16.953 2.375 1 94.25 91 LEU B CA 1
ATOM 3087 C C . LEU B 1 91 ? 0.342 16.016 1.785 1 94.25 91 LEU B C 1
ATOM 3089 O O . LEU B 1 91 ? 0.027 14.977 2.375 1 94.25 91 LEU B O 1
ATOM 3093 N N . THR B 1 92 ? -0.172 16.328 0.617 1 96.12 92 THR B N 1
ATOM 3094 C CA . THR B 1 92 ? -1.21 15.562 -0.066 1 96.12 92 THR B CA 1
ATOM 3095 C C . THR B 1 92 ? -0.691 14.188 -0.471 1 96.12 92 THR B C 1
ATOM 3097 O O . THR B 1 92 ? -1.328 13.172 -0.191 1 96.12 92 THR B O 1
ATOM 3100 N N . GLU B 1 93 ? 0.467 14.195 -1.057 1 96.5 93 GLU B N 1
ATOM 3101 C CA . GLU B 1 93 ? 1.066 12.938 -1.503 1 96.5 93 GLU B CA 1
ATOM 3102 C C . GLU B 1 93 ? 1.42 12.047 -0.319 1 96.5 93 GLU B C 1
ATOM 3104 O O . GLU B 1 93 ? 1.238 10.828 -0.379 1 96.5 93 GLU B O 1
ATOM 3109 N N . GLY B 1 94 ? 1.952 12.672 0.727 1 96.38 94 GLY B N 1
ATOM 3110 C CA . GLY B 1 94 ? 2.258 11.914 1.93 1 96.38 94 GLY B CA 1
ATOM 3111 C C . GLY B 1 94 ? 1.045 11.219 2.525 1 96.38 94 GLY B C 1
ATOM 3112 O O . GLY B 1 94 ? 1.103 10.039 2.865 1 96.38 94 GLY B O 1
ATOM 3113 N N . MET B 1 95 ? -0.054 11.906 2.621 1 97.62 95 MET B N 1
ATOM 3114 C CA . MET B 1 95 ? -1.287 11.328 3.145 1 97.62 95 MET B CA 1
ATOM 3115 C C . MET B 1 95 ? -1.771 10.188 2.254 1 97.62 95 MET B C 1
ATOM 3117 O O . MET B 1 95 ? -2.17 9.133 2.752 1 97.62 95 MET B O 1
ATOM 3121 N N . THR B 1 96 ? -1.698 10.398 0.958 1 98.38 96 THR B N 1
ATOM 3122 C CA . THR B 1 96 ? -2.145 9.383 0.009 1 98.38 96 THR B CA 1
ATOM 3123 C C . THR B 1 96 ? -1.331 8.102 0.162 1 98.38 96 THR B C 1
ATOM 3125 O O . THR B 1 96 ? -1.893 7.004 0.211 1 98.38 96 THR B O 1
ATOM 3128 N N . ASP B 1 97 ? 0.021 8.281 0.252 1 98.25 97 ASP B N 1
ATOM 3129 C CA . ASP B 1 97 ? 0.884 7.121 0.45 1 98.25 97 ASP B CA 1
ATOM 3130 C C . ASP B 1 97 ? 0.501 6.363 1.72 1 98.25 97 ASP B C 1
ATOM 3132 O O . ASP B 1 97 ? 0.42 5.133 1.714 1 98.25 97 ASP B O 1
ATOM 3136 N N . TYR B 1 98 ? 0.236 7.086 2.752 1 98.44 98 TYR B N 1
ATOM 3137 C CA . TYR B 1 98 ? -0.109 6.488 4.035 1 98.44 98 TYR B CA 1
ATOM 3138 C C . TYR B 1 98 ? -1.432 5.738 3.951 1 98.44 98 TYR B C 1
ATOM 3140 O O . TYR B 1 98 ? -1.522 4.578 4.367 1 98.44 98 TYR B O 1
ATOM 3148 N N . VAL B 1 99 ? -2.416 6.359 3.41 1 98.88 99 VAL B N 1
ATOM 3149 C CA . VAL B 1 99 ? -3.748 5.773 3.303 1 98.88 99 VAL B CA 1
ATOM 3150 C C . VAL B 1 99 ? -3.688 4.508 2.445 1 98.88 99 VAL B C 1
ATOM 3152 O O . VAL B 1 99 ? -4.223 3.467 2.828 1 98.88 99 VAL B O 1
ATOM 3155 N N . CYS B 1 100 ? -2.996 4.57 1.317 1 98.81 100 CYS B N 1
ATOM 31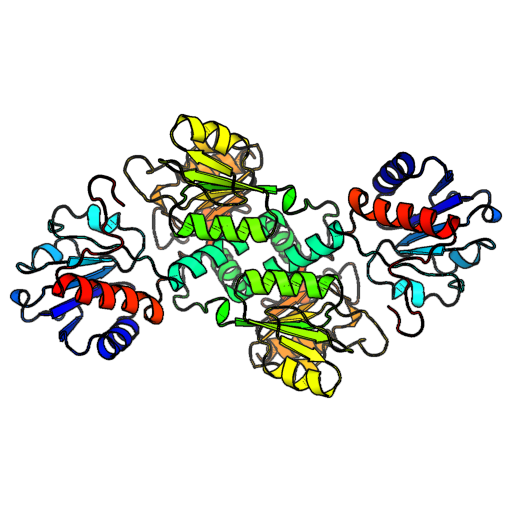56 C CA . CYS B 1 100 ? -2.873 3.412 0.443 1 98.81 100 CYS B CA 1
ATOM 3157 C C . CYS B 1 100 ? -2.148 2.271 1.146 1 98.81 100 CYS B C 1
ATOM 3159 O O . CYS B 1 100 ? -2.561 1.114 1.05 1 98.81 100 CYS B O 1
ATOM 3161 N N . GLN B 1 101 ? -1.083 2.621 1.85 1 98.69 101 GLN B N 1
ATOM 3162 C CA . GLN B 1 101 ? -0.332 1.621 2.602 1 98.69 101 GLN B CA 1
ATOM 3163 C C . GLN B 1 101 ? -1.232 0.884 3.588 1 98.69 101 GLN B C 1
ATOM 3165 O O . GLN B 1 101 ? -1.232 -0.347 3.637 1 98.69 101 GLN B O 1
ATOM 3170 N N . GLN B 1 102 ? -1.978 1.643 4.32 1 98.88 102 GLN B N 1
ATOM 3171 C CA . GLN B 1 102 ? -2.764 1.048 5.398 1 98.88 102 GLN B CA 1
ATOM 3172 C C . GLN B 1 102 ? -3.963 0.284 4.848 1 98.88 102 GLN B C 1
ATOM 3174 O O . GLN B 1 102 ? -4.309 -0.788 5.348 1 98.88 102 GLN B O 1
ATOM 3179 N N . VAL B 1 103 ? -4.625 0.814 3.812 1 98.94 103 VAL B N 1
ATOM 3180 C CA . VAL B 1 103 ? -5.742 0.12 3.18 1 98.94 103 VAL B CA 1
ATOM 3181 C C . VAL B 1 103 ? -5.266 -1.214 2.609 1 98.94 103 VAL B C 1
ATOM 3183 O O . VAL B 1 103 ? -5.887 -2.254 2.844 1 98.94 103 VAL B O 1
ATOM 3186 N N . LEU B 1 104 ? -4.133 -1.202 1.93 1 98.75 104 LEU B N 1
ATOM 3187 C CA . LEU B 1 104 ? -3.584 -2.426 1.358 1 98.75 104 LEU B CA 1
ATOM 3188 C C . LEU B 1 104 ? -3.189 -3.41 2.455 1 98.75 104 LEU B C 1
ATOM 3190 O O . LEU B 1 104 ? -3.387 -4.617 2.311 1 98.75 104 LEU B O 1
ATOM 3194 N N . ALA B 1 105 ? -2.609 -2.902 3.541 1 98.56 105 ALA B N 1
ATOM 3195 C CA . ALA B 1 105 ? -2.186 -3.768 4.641 1 98.56 105 ALA B CA 1
ATOM 3196 C C . ALA B 1 105 ? -3.371 -4.527 5.23 1 98.56 105 ALA B C 1
ATOM 3198 O O . ALA B 1 105 ? -3.287 -5.734 5.469 1 98.56 105 ALA B O 1
ATOM 3199 N N . TRP B 1 106 ? -4.477 -3.846 5.43 1 98.5 106 TRP B N 1
ATOM 3200 C CA . TRP B 1 106 ? -5.652 -4.5 6 1 98.5 106 TRP B CA 1
ATOM 3201 C C . TRP B 1 106 ? -6.336 -5.383 4.965 1 98.5 106 TRP B C 1
ATOM 3203 O O . TRP B 1 106 ? -6.801 -6.48 5.285 1 98.5 106 TRP B O 1
ATOM 3213 N N . HIS B 1 107 ? -6.398 -4.898 3.711 1 98.19 107 HIS B N 1
ATOM 3214 C CA . HIS B 1 107 ? -6.98 -5.68 2.627 1 98.19 107 HIS B CA 1
ATOM 3215 C C . HIS B 1 107 ? -6.281 -7.027 2.484 1 98.19 107 HIS B C 1
ATOM 3217 O O . HIS B 1 107 ? -6.934 -8.047 2.266 1 98.19 107 HIS B O 1
ATOM 3223 N N . ARG B 1 108 ? -4.969 -7.008 2.707 1 97.31 108 ARG B N 1
ATOM 3224 C CA . ARG B 1 108 ? -4.16 -8.203 2.486 1 97.31 108 ARG B CA 1
ATOM 3225 C C . ARG B 1 108 ? -3.828 -8.891 3.807 1 97.31 108 ARG B C 1
ATOM 3227 O O . ARG B 1 108 ? -2.896 -9.695 3.877 1 97.31 108 ARG B O 1
ATOM 3234 N N . ARG B 1 109 ? -4.469 -8.516 4.848 1 97 109 ARG B N 1
ATOM 3235 C CA . ARG B 1 109 ? -4.395 -9.172 6.148 1 97 109 ARG B CA 1
ATOM 3236 C C . ARG B 1 109 ? -2.99 -9.062 6.738 1 97 109 ARG B C 1
ATOM 3238 O O . ARG B 1 109 ? -2.465 -10.031 7.289 1 97 109 ARG B O 1
ATOM 3245 N N . GLY B 1 110 ? -2.381 -7.844 6.609 1 96 110 GLY B N 1
ATOM 3246 C CA . GLY B 1 110 ? -1.044 -7.547 7.098 1 96 110 GLY B CA 1
ATOM 3247 C C . GLY B 1 110 ? -0.853 -7.895 8.562 1 96 110 GLY B C 1
ATOM 3248 O O . GLY B 1 110 ? 0.073 -8.625 8.914 1 96 110 GLY B O 1
ATOM 3249 N N . PRO B 1 111 ? -1.759 -7.434 9.43 1 95.88 111 PRO B N 1
ATOM 3250 C CA . PRO B 1 111 ? -1.604 -7.723 10.859 1 95.88 111 PRO B CA 1
ATOM 3251 C C . PRO B 1 111 ? -1.638 -9.219 11.164 1 95.88 111 PRO B C 1
ATOM 3253 O O . PRO B 1 111 ? -0.92 -9.688 12.047 1 95.88 111 PRO B O 1
ATOM 3256 N N . LEU B 1 112 ? -2.457 -10.016 10.438 1 96.31 112 LEU B N 1
ATOM 3257 C CA . LEU B 1 112 ? -2.508 -11.461 10.625 1 96.31 112 LEU B CA 1
ATOM 3258 C C . LEU B 1 112 ? -1.151 -12.094 10.33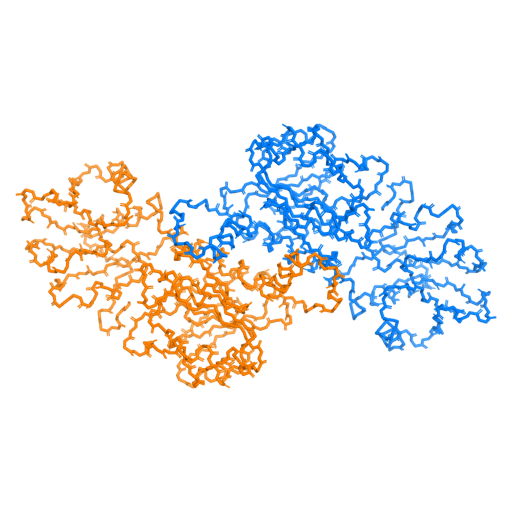6 1 96.31 112 LEU B C 1
ATOM 3260 O O . LEU B 1 112 ? -0.644 -12.883 11.141 1 96.31 112 LEU B O 1
ATOM 3264 N N . PHE B 1 113 ? -0.561 -11.734 9.25 1 97.19 113 PHE B N 1
ATOM 3265 C CA . PHE B 1 113 ? 0.682 -12.375 8.844 1 97.19 113 PHE B CA 1
ATOM 3266 C C . PHE B 1 113 ? 1.853 -11.875 9.68 1 97.19 113 PHE B C 1
ATOM 3268 O O . PHE B 1 113 ? 2.814 -12.609 9.914 1 97.19 113 PHE B O 1
ATOM 3275 N N . ALA B 1 114 ? 1.766 -10.57 10.148 1 96.31 114 ALA B N 1
ATOM 3276 C CA . ALA B 1 114 ? 2.754 -10.094 11.109 1 96.31 114 ALA B CA 1
ATOM 3277 C C . ALA B 1 114 ? 2.732 -10.938 12.383 1 96.31 114 ALA B C 1
ATOM 3279 O O . ALA B 1 114 ? 3.785 -11.273 12.93 1 96.31 114 ALA B O 1
ATOM 3280 N N . ARG B 1 115 ? 1.523 -11.25 12.859 1 95.88 115 ARG B N 1
ATOM 3281 C CA . ARG B 1 115 ? 1.387 -12.102 14.039 1 95.88 115 ARG B CA 1
ATOM 3282 C C . ARG B 1 115 ? 1.932 -13.5 13.766 1 95.88 115 ARG B C 1
ATOM 3284 O O . ARG B 1 115 ? 2.658 -14.062 14.586 1 95.88 115 ARG B O 1
ATOM 3291 N N . GLN B 1 116 ? 1.598 -14.062 12.602 1 97.5 116 GLN B N 1
ATOM 3292 C CA . GLN B 1 116 ? 2.102 -15.375 12.234 1 97.5 116 GLN B CA 1
ATOM 3293 C C . GLN B 1 116 ? 3.627 -15.398 12.203 1 97.5 116 GLN B C 1
ATOM 3295 O O . GLN B 1 116 ? 4.246 -16.375 12.625 1 97.5 116 GLN B O 1
ATOM 3300 N N . GLN B 1 117 ? 4.234 -14.297 11.664 1 97.56 117 GLN B N 1
ATOM 3301 C CA . GLN B 1 117 ? 5.691 -14.219 11.633 1 97.56 117 GLN B CA 1
ATOM 3302 C C . GLN B 1 117 ? 6.273 -14.242 13.047 1 97.56 117 GLN B C 1
ATOM 3304 O O . GLN B 1 117 ? 7.211 -14.992 13.32 1 97.56 117 GLN B O 1
ATOM 3309 N N . ARG B 1 118 ? 5.672 -13.438 13.93 1 95.12 118 ARG B N 1
ATOM 3310 C CA . ARG B 1 118 ? 6.152 -13.383 15.305 1 95.12 118 ARG B CA 1
ATOM 3311 C C . ARG B 1 118 ? 6.059 -14.758 15.969 1 95.12 118 ARG B C 1
ATOM 3313 O O . ARG B 1 118 ? 6.906 -15.109 16.797 1 95.12 118 ARG B O 1
ATOM 3320 N N . GLU B 1 119 ? 5.047 -15.5 15.594 1 97 119 GLU B N 1
ATOM 3321 C CA . GLU B 1 119 ? 4.793 -16.812 16.188 1 97 119 GLU B CA 1
ATOM 3322 C C . GLU B 1 119 ? 5.488 -17.922 15.406 1 97 119 GLU B C 1
ATOM 3324 O O . GLU B 1 119 ? 5.434 -19.078 15.789 1 97 119 GLU B O 1
ATOM 3329 N N . ALA B 1 120 ? 6.16 -17.625 14.297 1 97.88 120 ALA B N 1
ATOM 3330 C CA . ALA B 1 120 ? 6.824 -18.562 13.406 1 97.88 120 ALA B CA 1
ATOM 3331 C C . ALA B 1 120 ? 5.859 -19.656 12.945 1 97.88 120 ALA B C 1
ATOM 3333 O O . ALA B 1 120 ? 6.164 -20.844 13.047 1 97.88 120 ALA B O 1
ATOM 3334 N N . VAL B 1 121 ? 4.742 -19.203 12.516 1 97.19 121 VAL B N 1
ATOM 3335 C CA . VAL B 1 121 ? 3.691 -20.094 12.047 1 97.19 121 VAL B CA 1
ATOM 3336 C C . VAL B 1 121 ? 3.455 -19.891 10.555 1 97.19 121 VAL B C 1
ATOM 3338 O O . VAL B 1 121 ? 3.301 -18.75 10.094 1 97.19 121 VAL B O 1
ATOM 3341 N N . TRP B 1 122 ? 3.506 -20.984 9.836 1 97.5 122 TRP B N 1
ATOM 3342 C CA . TRP B 1 122 ? 3.201 -20.984 8.414 1 97.5 122 TRP B CA 1
ATOM 3343 C C . TRP B 1 122 ? 1.752 -21.375 8.164 1 97.5 122 TRP B C 1
ATOM 3345 O O . TRP B 1 122 ? 1.433 -22.562 8.102 1 97.5 122 TRP B O 1
ATOM 3355 N N . ARG B 1 123 ? 0.848 -20.438 7.953 1 95.38 123 ARG B N 1
ATOM 3356 C CA . ARG B 1 123 ? -0.568 -20.656 7.68 1 95.38 123 ARG B CA 1
ATOM 3357 C C . ARG B 1 123 ? -1.082 -19.688 6.621 1 95.38 123 ARG B C 1
ATOM 3359 O O . ARG B 1 123 ? -1.628 -18.641 6.949 1 95.38 123 ARG B O 1
ATOM 3366 N N . PRO B 1 124 ? -0.923 -20.031 5.383 1 93.69 124 PRO B N 1
ATOM 3367 C CA . PRO B 1 124 ? -1.403 -19.156 4.305 1 93.69 124 PRO B CA 1
ATOM 3368 C C . PRO B 1 124 ? -2.928 -19.078 4.254 1 93.69 124 PRO B C 1
ATOM 3370 O O . PRO B 1 124 ? -3.617 -20.031 4.586 1 93.69 124 PRO B O 1
ATOM 3373 N N . VAL B 1 125 ? -3.428 -17.953 3.91 1 88.62 125 VAL B N 1
ATOM 3374 C CA . VAL B 1 125 ? -4.836 -17.766 3.574 1 88.62 125 VAL B CA 1
ATOM 3375 C C . VAL B 1 125 ? -5.023 -17.859 2.062 1 88.62 125 VAL B C 1
ATOM 3377 O O . VAL B 1 125 ? -4.547 -17 1.32 1 88.62 125 VAL B O 1
ATOM 3380 N N . LEU B 1 126 ? -5.727 -18.781 1.619 1 81.38 126 LEU B N 1
ATOM 3381 C CA . LEU B 1 126 ? -5.766 -19.109 0.201 1 81.38 126 LEU B CA 1
ATOM 3382 C C . LEU B 1 126 ? -6.875 -18.344 -0.512 1 81.38 126 LEU B C 1
ATOM 3384 O O . LEU B 1 126 ? -6.883 -18.266 -1.742 1 81.38 126 LEU B O 1
ATOM 3388 N N . HIS B 1 127 ? -7.84 -17.859 0.203 1 83.5 127 HIS B N 1
ATOM 3389 C CA . HIS B 1 127 ? -8.875 -17.031 -0.409 1 83.5 127 HIS B CA 1
ATOM 3390 C C . HIS B 1 127 ? -8.703 -15.562 -0.027 1 83.5 127 HIS B C 1
ATOM 3392 O O . HIS B 1 127 ? -8.836 -15.203 1.146 1 83.5 127 HIS B O 1
ATOM 3398 N N . GLN B 1 128 ? -8.25 -14.797 -0.954 1 87 128 GLN B N 1
ATOM 3399 C CA . GLN B 1 128 ? -8.109 -13.352 -0.752 1 87 128 GLN B CA 1
ATOM 3400 C C . GLN B 1 128 ? -9.008 -12.578 -1.712 1 87 128 GLN B C 1
ATOM 3402 O O . GLN B 1 128 ? -9.102 -12.922 -2.893 1 87 128 GLN B O 1
ATOM 3407 N N . LYS B 1 129 ? -9.711 -11.602 -1.206 1 92.19 129 LYS B N 1
ATOM 3408 C CA . LYS B 1 129 ? -10.5 -10.695 -2.043 1 92.19 129 LYS B CA 1
ATOM 3409 C C . LYS B 1 129 ? -9.609 -9.914 -2.996 1 92.19 129 LYS B C 1
ATOM 3411 O O . LYS B 1 129 ? -8.484 -9.547 -2.645 1 92.19 129 LYS B O 1
ATOM 3416 N N . LEU B 1 130 ? -10.102 -9.719 -4.164 1 94.25 130 LEU B N 1
ATOM 3417 C CA . LEU B 1 130 ? -9.461 -8.727 -5.02 1 94.25 130 LEU B CA 1
ATOM 3418 C C . LEU B 1 130 ? -9.797 -7.312 -4.562 1 94.25 130 LEU B C 1
ATOM 3420 O O . LEU B 1 130 ? -10.828 -7.094 -3.918 1 94.25 130 LEU B O 1
ATOM 3424 N N . ALA B 1 131 ? -8.953 -6.355 -4.895 1 97.06 131 ALA B N 1
ATOM 3425 C CA . ALA B 1 131 ? -9.18 -4.969 -4.5 1 97.06 131 ALA B CA 1
ATOM 3426 C C . ALA B 1 131 ? -10.539 -4.473 -4.984 1 97.06 131 ALA B C 1
ATOM 3428 O O . ALA B 1 131 ? -11.25 -3.775 -4.258 1 97.06 131 ALA B O 1
ATOM 3429 N N . ARG B 1 132 ? -10.93 -4.902 -6.184 1 95.88 132 ARG B N 1
ATOM 3430 C CA . ARG B 1 132 ? -12.172 -4.422 -6.777 1 95.88 132 ARG B CA 1
ATOM 3431 C C . ARG B 1 132 ? -13.383 -4.922 -5.996 1 95.88 132 ARG B C 1
ATOM 3433 O O . ARG B 1 132 ? -14.5 -4.426 -6.18 1 95.88 132 ARG B O 1
ATOM 3440 N N . GLU B 1 133 ? -13.188 -5.934 -5.145 1 96.5 133 GLU B N 1
ATOM 3441 C CA . GLU B 1 133 ? -14.25 -6.52 -4.336 1 96.5 133 GLU B CA 1
ATOM 3442 C C . GLU B 1 133 ? -14.289 -5.902 -2.941 1 96.5 133 GLU B C 1
ATOM 3444 O O . GLU B 1 133 ? -15.156 -6.23 -2.133 1 96.5 133 GLU B O 1
ATOM 3449 N N . ARG B 1 134 ? -13.328 -5.062 -2.639 1 98.25 134 ARG B N 1
ATOM 3450 C CA . ARG B 1 134 ? -13.211 -4.426 -1.333 1 98.25 134 ARG B CA 1
ATOM 3451 C C . ARG B 1 134 ? -13.766 -3.004 -1.365 1 98.25 134 ARG B C 1
ATOM 3453 O O . ARG B 1 134 ? -13.32 -2.176 -2.16 1 98.25 134 ARG B O 1
ATOM 3460 N N . LYS B 1 135 ? -14.727 -2.688 -0.511 1 98.81 135 LYS B N 1
ATOM 3461 C CA . LYS B 1 135 ? -15.367 -1.377 -0.455 1 98.81 135 LYS B CA 1
ATOM 3462 C C . LYS B 1 135 ? -14.664 -0.464 0.543 1 98.81 135 LYS B C 1
ATOM 3464 O O . LYS B 1 135 ? -14.75 -0.67 1.755 1 98.81 135 LYS B O 1
ATOM 3469 N N . VAL B 1 136 ? -13.977 0.555 0.038 1 98.94 136 VAL B N 1
ATOM 3470 C CA . VAL B 1 136 ? -13.266 1.531 0.858 1 98.94 136 VAL B CA 1
ATOM 3471 C C . VAL B 1 136 ? -14.062 2.834 0.914 1 98.94 136 VAL B C 1
ATOM 3473 O O . VAL B 1 136 ? -14.586 3.293 -0.104 1 98.94 136 VAL B O 1
ATOM 3476 N N . GLY B 1 137 ? -14.242 3.34 2.07 1 98.94 137 GLY B N 1
ATOM 3477 C CA . GLY B 1 137 ? -14.914 4.617 2.254 1 98.94 137 GLY B CA 1
ATOM 3478 C C . GLY B 1 137 ? -14 5.695 2.809 1 98.94 137 GLY B C 1
ATOM 3479 O O . GLY B 1 137 ? -13.305 5.473 3.805 1 98.94 137 GLY B O 1
ATOM 3480 N N . ILE B 1 138 ? -13.969 6.848 2.201 1 98.94 138 ILE B N 1
ATOM 3481 C CA . ILE B 1 138 ? -13.211 8.008 2.67 1 98.94 138 ILE B CA 1
ATOM 3482 C C . ILE B 1 138 ? -14.156 9.023 3.301 1 98.94 138 ILE B C 1
ATOM 3484 O O . ILE B 1 138 ? -15 9.602 2.613 1 98.94 138 ILE B O 1
ATOM 3488 N N . LEU B 1 139 ? -14.047 9.141 4.613 1 98.44 139 LEU B N 1
ATOM 3489 C CA . LEU B 1 139 ? -14.773 10.172 5.34 1 98.44 139 LEU B CA 1
ATOM 3490 C C . LEU B 1 139 ? -14.039 11.508 5.285 1 98.44 139 LEU B C 1
ATOM 3492 O O . LEU B 1 139 ? -13.109 11.742 6.066 1 98.44 139 LEU B O 1
ATOM 3496 N N . GLY B 1 140 ? -14.469 12.438 4.48 1 97.81 140 GLY B N 1
ATOM 3497 C CA . GLY B 1 140 ? -13.781 13.68 4.188 1 97.81 140 GLY B CA 1
ATOM 3498 C C . GLY B 1 140 ? -13.18 13.719 2.793 1 97.81 140 GLY B C 1
ATOM 3499 O O . GLY B 1 140 ? -12.156 13.094 2.537 1 97.81 140 GLY B O 1
ATOM 3500 N N . MET B 1 141 ? -13.82 14.555 1.938 1 97.31 141 MET B N 1
ATOM 3501 C CA . MET B 1 141 ? -13.43 14.586 0.532 1 97.31 141 MET B CA 1
ATOM 3502 C C . MET B 1 141 ? -12.859 15.945 0.153 1 97.31 141 MET B C 1
ATOM 3504 O O . MET B 1 141 ? -13.188 16.484 -0.902 1 97.31 141 MET B O 1
ATOM 3508 N N . GLY B 1 142 ? -12.047 16.5 1.119 1 95.06 142 GLY B N 1
ATOM 3509 C CA . GLY B 1 142 ? -11.227 17.656 0.774 1 95.06 142 GLY B CA 1
ATOM 3510 C C . GLY B 1 142 ? -10.031 17.297 -0.085 1 95.06 142 GLY B C 1
ATOM 3511 O O . GLY B 1 142 ? -10.047 16.297 -0.808 1 95.06 142 GLY B O 1
ATOM 3512 N N . ALA B 1 143 ? -8.992 18.141 -0.054 1 94.5 143 ALA B N 1
ATOM 3513 C CA . ALA B 1 143 ? -7.812 17.969 -0.899 1 94.5 143 ALA B CA 1
ATOM 3514 C C . ALA B 1 143 ? -7.141 16.625 -0.627 1 94.5 143 ALA B C 1
ATOM 3516 O O . ALA B 1 143 ? -6.836 15.875 -1.559 1 94.5 143 ALA B O 1
ATOM 3517 N N . LEU B 1 144 ? -6.949 16.297 0.647 1 96.88 144 LEU B N 1
ATOM 3518 C CA . LEU B 1 144 ? -6.262 15.07 1.016 1 96.88 144 LEU B CA 1
ATOM 3519 C C . LEU B 1 144 ? -7.121 13.852 0.703 1 96.88 144 LEU B C 1
ATOM 3521 O O . LEU B 1 144 ? -6.648 12.883 0.096 1 96.88 144 LEU B O 1
ATOM 3525 N N . GLY B 1 145 ? -8.414 13.906 1.092 1 97.94 145 GLY B N 1
ATOM 3526 C CA . GLY B 1 145 ? -9.32 12.789 0.881 1 97.94 145 GLY B CA 1
ATOM 3527 C C . GLY B 1 145 ? -9.555 12.484 -0.585 1 97.94 145 GLY B C 1
ATOM 3528 O O . GLY B 1 145 ? -9.602 11.312 -0.98 1 97.94 145 GLY B O 1
ATOM 3529 N N . ALA B 1 146 ? -9.68 13.5 -1.388 1 97.94 146 ALA B N 1
ATOM 3530 C CA . ALA B 1 146 ? -9.93 13.32 -2.816 1 97.94 146 ALA B CA 1
ATOM 3531 C C . ALA B 1 146 ? -8.742 12.656 -3.502 1 97.94 146 ALA B C 1
ATOM 3533 O O . ALA B 1 146 ? -8.922 11.766 -4.34 1 97.94 146 ALA B O 1
ATOM 3534 N N . ASP B 1 147 ? -7.559 13.117 -3.15 1 97.81 147 ASP B N 1
ATOM 3535 C CA . ASP B 1 147 ? -6.367 12.516 -3.748 1 97.81 147 ASP B CA 1
ATOM 3536 C C . ASP B 1 147 ? -6.23 11.055 -3.346 1 97.81 147 ASP B C 1
ATOM 3538 O O . ASP B 1 147 ? -5.922 10.203 -4.184 1 97.81 147 ASP B O 1
ATOM 3542 N N . ALA B 1 148 ? -6.477 10.719 -2.086 1 98.5 148 ALA B N 1
ATOM 3543 C CA . ALA B 1 148 ? -6.434 9.336 -1.613 1 98.5 148 ALA B CA 1
ATOM 3544 C C . ALA B 1 148 ? -7.488 8.484 -2.316 1 98.5 148 ALA B C 1
ATOM 3546 O O . ALA B 1 148 ? -7.199 7.363 -2.746 1 98.5 148 ALA B O 1
ATOM 3547 N N . ALA B 1 149 ? -8.688 9.062 -2.455 1 98.75 149 ALA B N 1
ATOM 3548 C CA . ALA B 1 149 ? -9.781 8.344 -3.105 1 98.75 149 ALA B CA 1
ATOM 3549 C C . ALA B 1 149 ? -9.438 8.008 -4.551 1 98.75 149 ALA B C 1
ATOM 3551 O O . ALA B 1 149 ? -9.625 6.871 -4.992 1 98.75 149 ALA B O 1
ATOM 3552 N N . ARG B 1 150 ? -8.914 8.969 -5.246 1 97.94 150 ARG B N 1
ATOM 3553 C CA . ARG B 1 150 ? -8.531 8.781 -6.645 1 97.94 150 ARG B CA 1
ATOM 3554 C C . ARG B 1 150 ? -7.473 7.695 -6.781 1 97.94 150 ARG B C 1
ATOM 3556 O O . ARG B 1 150 ? -7.547 6.855 -7.684 1 97.94 150 ARG B O 1
ATOM 3563 N N . THR B 1 151 ? -6.523 7.75 -5.926 1 98.12 151 THR B N 1
ATOM 3564 C CA . THR B 1 151 ? -5.41 6.812 -5.984 1 98.12 151 THR B CA 1
ATOM 3565 C C . THR B 1 151 ? -5.871 5.402 -5.629 1 98.12 151 THR B C 1
ATOM 3567 O O . THR B 1 151 ? -5.469 4.43 -6.277 1 98.12 151 THR B O 1
ATOM 3570 N N . LEU B 1 152 ? -6.734 5.246 -4.617 1 98.62 152 LEU B N 1
ATOM 3571 C CA . LEU B 1 152 ? -7.277 3.945 -4.25 1 98.62 152 LEU B CA 1
ATOM 3572 C C . LEU B 1 152 ? -8.117 3.367 -5.383 1 98.62 152 LEU B C 1
ATOM 3574 O O . LEU B 1 152 ? -8.109 2.158 -5.617 1 98.62 152 LEU B O 1
ATOM 3578 N N . ALA B 1 153 ? -8.836 4.262 -6.074 1 97.88 153 ALA B N 1
ATOM 3579 C CA . ALA B 1 153 ? -9.586 3.82 -7.242 1 97.88 153 ALA B CA 1
ATOM 3580 C C . ALA B 1 153 ? -8.656 3.287 -8.328 1 97.88 153 ALA B C 1
ATOM 3582 O O . ALA B 1 153 ? -8.953 2.277 -8.969 1 97.88 153 ALA B O 1
ATOM 3583 N N . ALA B 1 154 ? -7.539 3.91 -8.484 1 95.44 154 ALA B N 1
ATOM 3584 C CA . ALA B 1 154 ? -6.543 3.477 -9.461 1 95.44 154 ALA B CA 1
ATOM 3585 C C . ALA B 1 154 ? -5.922 2.143 -9.055 1 95.44 154 ALA B C 1
ATOM 3587 O O . ALA B 1 154 ? -5.461 1.382 -9.914 1 95.44 154 ALA B O 1
ATOM 3588 N N . LEU B 1 155 ? -5.938 1.827 -7.785 1 97.62 155 LEU B N 1
ATOM 3589 C CA . LEU B 1 155 ? -5.512 0.534 -7.262 1 97.62 155 LEU B CA 1
ATOM 3590 C C . LEU B 1 155 ? -6.633 -0.496 -7.379 1 97.62 155 LEU B C 1
ATOM 3592 O O . LEU B 1 155 ? -6.508 -1.612 -6.867 1 97.62 155 LEU B O 1
ATOM 3596 N N . ARG B 1 156 ? -7.77 -0.13 -7.992 1 97.5 156 ARG B N 1
ATOM 3597 C CA . ARG B 1 156 ? -8.883 -0.987 -8.391 1 97.5 156 ARG B CA 1
ATOM 3598 C C . ARG B 1 156 ? -9.828 -1.238 -7.223 1 97.5 156 ARG B C 1
ATOM 3600 O O . ARG B 1 156 ? -10.711 -2.092 -7.309 1 97.5 156 ARG B O 1
ATOM 3607 N N . PHE B 1 157 ? -9.656 -0.505 -6.09 1 98.62 157 PHE B N 1
ATOM 3608 C CA . PHE B 1 157 ? -10.609 -0.65 -5 1 98.62 157 PHE B CA 1
ATOM 3609 C C . PHE B 1 157 ? -11.969 -0.073 -5.383 1 98.62 157 PHE B C 1
ATOM 3611 O O . PHE B 1 157 ? -12.055 0.807 -6.242 1 98.62 157 PHE B O 1
ATOM 3618 N N . ASP B 1 158 ? -13.07 -0.61 -4.863 1 98.69 158 ASP B N 1
ATOM 3619 C CA . ASP B 1 158 ? -14.383 0.034 -4.895 1 98.69 158 ASP B CA 1
ATOM 3620 C C . ASP B 1 158 ? -14.461 1.163 -3.869 1 98.69 158 ASP B C 1
ATOM 3622 O O . ASP B 1 158 ? -14.609 0.912 -2.672 1 98.69 158 ASP B O 1
ATOM 3626 N N . VAL B 1 159 ? -14.344 2.453 -4.332 1 98.88 159 VAL B N 1
ATOM 3627 C CA . VAL B 1 159 ? -14.133 3.578 -3.428 1 98.88 159 VAL B CA 1
ATOM 3628 C C . VAL B 1 159 ? -15.383 4.453 -3.387 1 98.88 159 VAL B C 1
ATOM 3630 O O . VAL B 1 159 ? -16 4.711 -4.422 1 98.88 159 VAL B O 1
ATOM 3633 N N . ALA B 1 160 ? -15.781 4.859 -2.219 1 98.81 160 ALA B N 1
ATOM 3634 C CA . ALA B 1 160 ? -16.781 5.895 -2.004 1 98.81 160 ALA B CA 1
ATOM 3635 C C . ALA B 1 160 ? -16.266 6.98 -1.069 1 98.81 160 ALA B C 1
ATOM 3637 O O . ALA B 1 160 ? -15.344 6.746 -0.287 1 98.81 160 ALA B O 1
ATOM 3638 N N . GLY B 1 161 ? -16.734 8.148 -1.164 1 98.69 161 GLY B N 1
ATOM 3639 C CA . GLY B 1 161 ? -16.406 9.258 -0.283 1 98.69 161 GLY B CA 1
ATOM 3640 C C . GLY B 1 161 ? -17.641 9.945 0.29 1 98.69 161 GLY B C 1
ATOM 3641 O O . GLY B 1 161 ? -18.703 9.93 -0.326 1 98.69 161 GLY B O 1
ATOM 3642 N N . TRP B 1 162 ? -17.5 10.438 1.45 1 98.62 162 TRP B N 1
ATOM 3643 C CA . TRP B 1 162 ? -18.547 11.242 2.076 1 98.62 162 TRP B CA 1
ATOM 3644 C C . TRP B 1 162 ? -18.016 12.625 2.441 1 98.62 162 TRP B C 1
ATOM 3646 O O . TRP B 1 162 ? -16.891 12.766 2.918 1 98.62 162 TRP B O 1
ATOM 3656 N N . SER B 1 163 ? -18.719 13.602 2.211 1 97.06 163 SER B N 1
ATOM 3657 C CA . SER B 1 163 ? -18.484 14.969 2.652 1 97.06 163 SER B CA 1
ATOM 3658 C C . SER B 1 163 ? -19.781 15.68 2.984 1 97.06 163 SER B C 1
ATOM 3660 O O . SER B 1 163 ? -20.875 15.18 2.68 1 97.06 163 SER B O 1
ATOM 3662 N N . ARG B 1 164 ? -19.625 16.781 3.691 1 94 164 ARG B N 1
ATOM 3663 C CA . ARG B 1 164 ? -20.812 17.562 4.047 1 94 164 ARG B CA 1
ATOM 3664 C C . ARG B 1 164 ? -21.562 18.031 2.803 1 94 164 ARG B C 1
ATOM 3666 O O . ARG B 1 164 ? -22.781 17.969 2.758 1 94 164 ARG B O 1
ATOM 3673 N N . THR B 1 165 ? -20.828 18.469 1.759 1 93.44 165 THR B N 1
ATOM 3674 C CA . THR B 1 165 ? -21.391 18.938 0.499 1 93.44 165 THR B CA 1
ATOM 3675 C C . 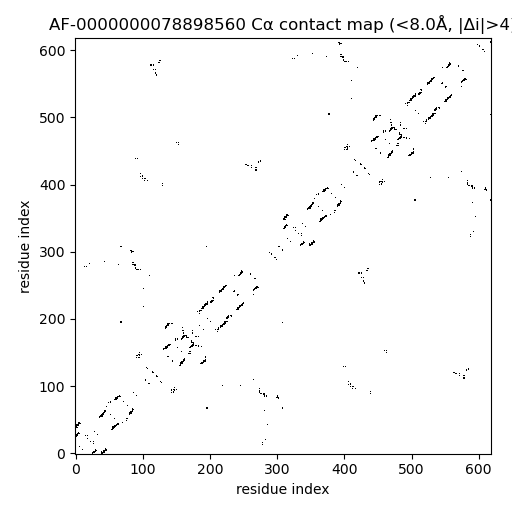THR B 1 165 ? -21.031 18 -0.645 1 93.44 165 THR B C 1
ATOM 3677 O O . THR B 1 165 ? -20.047 17.25 -0.56 1 93.44 165 THR B O 1
ATOM 3680 N N . PRO B 1 166 ? -21.797 18.016 -1.631 1 93.75 166 PRO B N 1
ATOM 3681 C CA . PRO B 1 166 ? -21.547 17.094 -2.736 1 93.75 166 PRO B CA 1
ATOM 3682 C C . PRO B 1 166 ? -20.188 17.328 -3.406 1 93.75 166 PRO B C 1
ATOM 3684 O O . PRO B 1 166 ? -19.766 18.469 -3.566 1 93.75 166 PRO B O 1
ATOM 3687 N N . LYS B 1 167 ? -19.516 16.281 -3.686 1 94.19 167 LYS B N 1
ATOM 3688 C CA . LYS B 1 167 ? -18.297 16.25 -4.477 1 94.19 167 LYS B CA 1
ATOM 3689 C C . LYS B 1 167 ? -18.406 15.266 -5.629 1 94.19 167 LYS B C 1
ATOM 3691 O O . LYS B 1 167 ? -19.219 14.336 -5.59 1 94.19 167 LYS B O 1
ATOM 3696 N N . SER B 1 168 ? -17.641 15.523 -6.684 1 95 168 SER B N 1
ATOM 3697 C CA . SER B 1 168 ? -17.609 14.602 -7.809 1 95 168 SER B CA 1
ATOM 3698 C C . SER B 1 168 ? -16.172 14.227 -8.164 1 95 168 SER B C 1
ATOM 3700 O O . SER B 1 168 ? -15.32 15.109 -8.352 1 95 168 SER B O 1
ATOM 3702 N N . LEU B 1 169 ? -15.906 13.008 -8.188 1 95.94 169 LEU B N 1
ATOM 3703 C CA . LEU B 1 169 ? -14.609 12.445 -8.57 1 95.94 169 LEU B CA 1
ATOM 3704 C C . LEU B 1 169 ? -14.789 11.195 -9.414 1 95.94 169 LEU B C 1
ATOM 3706 O O . LEU B 1 169 ? -15.492 10.266 -9.008 1 95.94 169 LEU B O 1
ATOM 3710 N N . PRO B 1 170 ? -14.188 11.117 -10.594 1 94.69 170 PRO B N 1
ATOM 3711 C CA . PRO B 1 170 ? -14.32 9.93 -11.438 1 94.69 170 PRO B CA 1
ATOM 3712 C C . PRO B 1 170 ? -13.906 8.648 -10.719 1 94.69 170 PRO B C 1
ATOM 3714 O O . PRO B 1 170 ? -12.859 8.609 -10.07 1 94.69 170 PRO B O 1
ATOM 3717 N N . GLY B 1 171 ? -14.789 7.598 -10.805 1 95.69 171 GLY B N 1
ATOM 3718 C CA . GLY B 1 171 ? -14.469 6.289 -10.258 1 95.69 171 GLY B CA 1
ATOM 3719 C C . GLY B 1 171 ? -14.734 6.176 -8.773 1 95.69 171 GLY B C 1
ATOM 3720 O O . GLY B 1 171 ? -14.484 5.133 -8.164 1 95.69 171 GLY B O 1
ATOM 3721 N N . VAL B 1 172 ? -15.273 7.301 -8.156 1 98.12 172 VAL B N 1
ATOM 3722 C CA . VAL B 1 172 ? -15.555 7.32 -6.723 1 98.12 172 VAL B CA 1
ATOM 3723 C C . VAL B 1 172 ? -17.031 7.664 -6.492 1 98.12 172 VAL B C 1
ATOM 3725 O O . VAL B 1 172 ? -17.516 8.688 -6.969 1 98.12 172 VAL B O 1
ATOM 3728 N N . GLN B 1 173 ? -17.703 6.773 -5.895 1 98 173 GLN B N 1
ATOM 3729 C CA . GLN B 1 173 ? -19.078 7.094 -5.531 1 98 173 GLN B CA 1
ATOM 3730 C C . GLN B 1 173 ? -19.125 8.18 -4.457 1 98 173 GLN B C 1
ATOM 3732 O O . GLN B 1 173 ? -18.391 8.117 -3.469 1 98 173 GLN B O 1
ATOM 3737 N N . SER B 1 174 ? -19.938 9.164 -4.605 1 97.31 174 SER B N 1
ATOM 3738 C CA . SER B 1 174 ? -19.969 10.305 -3.693 1 97.31 174 SER B CA 1
ATOM 3739 C C . SER B 1 174 ? -21.25 10.312 -2.867 1 97.31 174 SER B C 1
ATOM 3741 O O . SER B 1 174 ? -22.359 10.164 -3.41 1 97.31 174 SER B O 1
ATOM 3743 N N . PHE B 1 175 ? -21.109 10.391 -1.598 1 98.25 175 PHE B N 1
ATOM 3744 C CA . PHE B 1 175 ? -22.188 10.594 -0.639 1 98.25 175 PHE B CA 1
ATOM 3745 C C . PHE B 1 175 ? -22.031 11.93 0.083 1 98.25 175 PHE B C 1
ATOM 3747 O O . PHE B 1 175 ? -20.922 12.445 0.208 1 98.25 175 PHE B O 1
ATOM 3754 N N . HIS B 1 176 ? -23.125 12.477 0.519 1 97.38 176 HIS B N 1
ATOM 3755 C CA . HIS B 1 176 ? -23.016 13.758 1.212 1 97.38 176 HIS B CA 1
ATOM 3756 C C . HIS B 1 176 ? -24.141 13.945 2.221 1 97.38 176 HIS B C 1
ATOM 3758 O O . HIS B 1 176 ? -25.156 13.266 2.145 1 97.38 176 HIS B O 1
ATOM 3764 N N . GLY B 1 177 ? -23.922 14.789 3.217 1 94.38 177 GLY B N 1
ATOM 3765 C CA . GLY B 1 177 ? -24.938 15.18 4.184 1 94.38 177 GLY B CA 1
ATOM 3766 C C . GLY B 1 177 ? -25.359 14.039 5.098 1 94.38 177 GLY B C 1
ATOM 3767 O O . GLY B 1 177 ? -24.828 12.93 4.992 1 94.38 177 GLY B O 1
ATOM 3768 N N . PRO B 1 178 ? -26.219 14.305 6.02 1 90.62 178 PRO B N 1
ATOM 3769 C CA . PRO B 1 178 ? -26.656 13.312 7 1 90.62 178 PRO B CA 1
ATOM 3770 C C . PRO B 1 178 ? -27.312 12.094 6.352 1 90.62 178 PRO B C 1
ATOM 3772 O O . PRO B 1 178 ? -27.094 10.961 6.797 1 90.62 178 PRO B O 1
ATOM 3775 N N . GLU B 1 179 ? -28.016 12.32 5.34 1 91.62 179 GLU B N 1
ATOM 3776 C CA . GLU B 1 179 ? -28.703 11.227 4.66 1 91.62 179 GLU B CA 1
ATOM 3777 C C . GLU B 1 179 ? -27.703 10.312 3.955 1 91.62 179 GLU B C 1
ATOM 3779 O O . GLU B 1 179 ? -27.875 9.094 3.941 1 91.62 179 GLU B O 1
ATOM 3784 N N . GLY B 1 180 ? -26.734 10.93 3.451 1 96.75 180 GLY B N 1
ATOM 3785 C CA . GLY B 1 180 ? -25.734 10.156 2.727 1 96.75 180 GLY B CA 1
ATOM 3786 C C . GLY B 1 180 ? -24.797 9.383 3.639 1 96.75 180 GLY B C 1
ATOM 3787 O O . GLY B 1 180 ? -24.188 8.391 3.223 1 96.75 180 GLY B O 1
ATOM 3788 N N . LEU B 1 181 ? -24.703 9.836 4.871 1 97.56 181 LEU B N 1
ATOM 3789 C CA . LEU B 1 181 ? -23.75 9.227 5.793 1 97.56 181 LEU B CA 1
ATOM 3790 C C . LEU B 1 181 ? -24.109 7.773 6.074 1 97.56 181 LEU B C 1
ATOM 3792 O O . LEU B 1 181 ? -23.25 6.895 6.062 1 97.56 181 LEU B O 1
ATOM 3796 N N . ALA B 1 182 ? -25.375 7.504 6.348 1 97.12 182 ALA B N 1
ATOM 3797 C CA . ALA B 1 182 ? -25.828 6.156 6.688 1 97.12 182 ALA B CA 1
ATOM 3798 C C . ALA B 1 182 ? -25.531 5.18 5.551 1 97.12 182 ALA B C 1
ATOM 3800 O O . ALA B 1 182 ? -24.984 4.098 5.781 1 97.12 182 ALA B O 1
ATOM 3801 N N . ALA B 1 183 ? -25.938 5.555 4.348 1 98.12 183 ALA B N 1
ATOM 3802 C CA . ALA B 1 183 ? -25.734 4.703 3.18 1 98.12 183 ALA B CA 1
ATOM 3803 C C . ALA B 1 183 ? -24.234 4.484 2.932 1 98.12 183 ALA B C 1
ATOM 3805 O O . ALA B 1 183 ? -23.812 3.379 2.588 1 98.12 183 ALA B O 1
ATOM 3806 N N . PHE B 1 184 ? -23.531 5.512 3.08 1 98.75 184 PHE B N 1
ATOM 3807 C CA . PHE B 1 184 ? -22.078 5.484 2.93 1 98.75 184 PHE B CA 1
ATOM 3808 C C . PHE B 1 184 ? -21.453 4.5 3.908 1 98.75 184 PHE B C 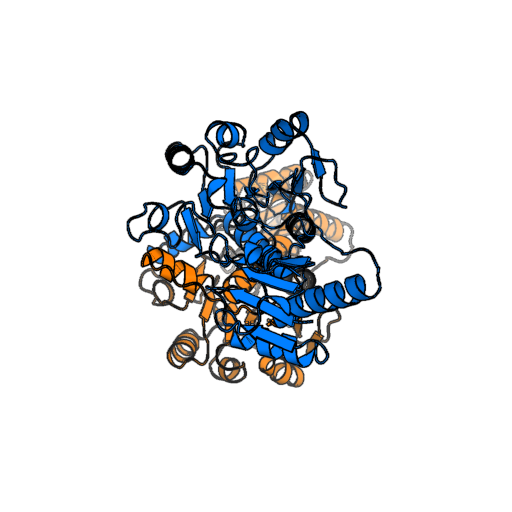1
ATOM 3810 O O . PHE B 1 184 ? -20.656 3.643 3.514 1 98.75 184 PHE B O 1
ATOM 3817 N N . LEU B 1 185 ? -21.797 4.605 5.121 1 98.75 185 LEU B N 1
ATOM 3818 C CA . LEU B 1 185 ? -21.234 3.746 6.156 1 98.75 185 LEU B CA 1
ATOM 3819 C C . LEU B 1 185 ? -21.641 2.293 5.938 1 98.75 185 LEU B C 1
ATOM 3821 O O . LEU B 1 185 ? -20.828 1.384 6.086 1 98.75 185 LEU B O 1
ATOM 3825 N N . ALA B 1 186 ? -22.844 2.037 5.523 1 98.5 186 ALA B N 1
ATOM 3826 C CA . ALA B 1 186 ? -23.406 0.696 5.391 1 98.5 186 ALA B CA 1
ATOM 3827 C C . ALA B 1 186 ? -22.641 -0.122 4.355 1 98.5 186 ALA B C 1
ATOM 3829 O O . ALA B 1 186 ? -22.578 -1.35 4.449 1 98.5 186 ALA B O 1
ATOM 3830 N N . ARG B 1 187 ? -22.062 0.499 3.467 1 98.38 187 ARG B N 1
ATOM 3831 C CA . ARG B 1 187 ? -21.375 -0.231 2.406 1 98.38 187 ARG B CA 1
ATOM 3832 C C . ARG B 1 187 ? -19.875 -0.368 2.711 1 98.38 187 ARG B C 1
ATOM 3834 O O . ARG B 1 187 ? -19.172 -1.126 2.043 1 98.38 187 ARG B O 1
ATOM 3841 N N . THR B 1 188 ? -19.344 0.383 3.629 1 98.88 188 THR B N 1
ATOM 3842 C CA . THR B 1 188 ? -17.922 0.604 3.797 1 98.88 188 THR B CA 1
ATOM 3843 C C . THR B 1 188 ? -17.297 -0.499 4.652 1 98.88 188 THR B C 1
ATOM 3845 O O . THR B 1 188 ? -17.672 -0.676 5.812 1 98.88 188 THR B O 1
ATOM 3848 N N . GLU B 1 189 ? -16.328 -1.219 4.074 1 98.94 189 GLU B N 1
ATOM 3849 C CA . GLU B 1 189 ? -15.633 -2.291 4.785 1 98.94 189 GLU B CA 1
ATOM 3850 C C . GLU B 1 189 ? -14.344 -1.792 5.418 1 98.94 189 GLU B C 1
ATOM 3852 O O . GLU B 1 189 ? -13.875 -2.344 6.418 1 98.94 189 GLU B O 1
ATOM 3857 N N . ILE B 1 190 ? -13.633 -0.832 4.828 1 98.94 190 ILE B N 1
ATOM 3858 C CA . ILE B 1 190 ? -12.5 -0.102 5.383 1 98.94 190 ILE B CA 1
ATOM 3859 C C . ILE B 1 190 ? -12.797 1.396 5.367 1 98.94 190 ILE B C 1
ATOM 3861 O O . ILE B 1 190 ? -12.945 1.995 4.297 1 98.94 190 ILE B O 1
ATOM 3865 N N . LEU B 1 191 ? -12.922 1.975 6.492 1 99 191 LEU B N 1
ATOM 3866 C CA . LEU B 1 191 ? -13.25 3.389 6.633 1 99 191 LEU B CA 1
ATOM 3867 C C . LEU B 1 191 ? -12 4.211 6.938 1 99 191 LEU B C 1
ATOM 3869 O O . LEU B 1 191 ? -11.281 3.924 7.895 1 99 191 LEU B O 1
ATOM 3873 N N . VAL B 1 192 ? -11.719 5.23 6.164 1 98.94 192 VAL B N 1
ATOM 3874 C CA . VAL B 1 192 ? -10.617 6.164 6.383 1 98.94 192 VAL B CA 1
ATOM 3875 C C . VAL B 1 192 ? -11.172 7.531 6.781 1 98.94 192 VAL B C 1
ATOM 3877 O O . VAL B 1 192 ? -11.969 8.125 6.051 1 98.94 192 VAL B O 1
ATOM 3880 N N . CYS B 1 193 ? -10.789 7.992 7.898 1 98.94 193 CYS B N 1
ATOM 3881 C CA . CYS B 1 193 ? -11.234 9.297 8.359 1 98.94 193 CYS B CA 1
ATOM 3882 C C . CYS B 1 193 ? -10.203 10.375 8.031 1 98.94 193 CYS B C 1
ATOM 3884 O O . CYS B 1 193 ? -9.055 10.281 8.453 1 98.94 193 CYS B O 1
ATOM 3886 N N . LEU B 1 194 ? -10.602 11.359 7.305 1 98.5 194 LEU B N 1
ATOM 3887 C CA . LEU B 1 194 ? -9.773 12.508 6.945 1 98.5 194 LEU B CA 1
ATOM 3888 C C . LEU B 1 194 ? -10.562 13.812 7.098 1 98.5 194 LEU B C 1
ATOM 3890 O O . LEU B 1 194 ? -10.336 14.766 6.355 1 98.5 194 LEU B O 1
ATOM 3894 N N . LEU B 1 195 ? -11.492 13.828 8.008 1 97.69 195 LEU B N 1
ATOM 3895 C CA . LEU B 1 195 ? -12.352 14.977 8.258 1 97.69 195 LEU B CA 1
ATOM 3896 C C . LEU B 1 195 ? -11.602 16.062 9.023 1 97.69 195 LEU B C 1
ATOM 3898 O O . LEU B 1 195 ? -10.672 15.766 9.781 1 97.69 195 LEU B O 1
ATOM 3902 N N . PRO B 1 196 ? -11.992 17.328 8.867 1 95.38 196 PRO B N 1
ATOM 3903 C CA . PRO B 1 196 ? -11.539 18.344 9.828 1 95.38 196 PRO B CA 1
ATOM 3904 C C . PRO B 1 196 ? -12.172 18.172 11.203 1 95.38 196 PRO B C 1
ATOM 3906 O O . PRO B 1 196 ? -13.25 17.594 11.328 1 95.38 196 PRO B O 1
ATOM 3909 N N . LEU B 1 197 ? -11.5 18.594 12.18 1 96 197 LEU B N 1
ATOM 3910 C CA . LEU B 1 197 ? -12.062 18.547 13.516 1 96 197 LEU B CA 1
ATOM 3911 C C . LEU B 1 197 ? -12.883 19.797 13.805 1 96 197 LEU B C 1
ATOM 3913 O O . LEU B 1 197 ? -12.359 20.922 13.758 1 96 197 LEU B O 1
ATOM 3917 N N . THR B 1 198 ? -14.117 19.719 13.977 1 93.69 198 THR B N 1
ATOM 3918 C CA . THR B 1 198 ? -15.109 20.719 14.344 1 93.69 198 THR B CA 1
ATOM 3919 C C . THR B 1 198 ? -16 20.219 15.477 1 93.69 198 THR B C 1
ATOM 3921 O O . THR B 1 198 ? -15.922 19.047 15.859 1 93.69 198 THR B O 1
ATOM 3924 N N . PRO B 1 199 ? -16.766 21.109 16.016 1 93.31 199 PRO B N 1
ATOM 3925 C CA . PRO B 1 199 ? -17.703 20.609 17.031 1 93.31 199 PRO B CA 1
ATOM 3926 C C . PRO B 1 199 ? -18.594 19.484 16.516 1 93.31 199 PRO B C 1
ATOM 3928 O O . PRO B 1 199 ? -18.953 18.578 17.266 1 93.31 199 PRO B O 1
ATOM 3931 N N . GLU B 1 200 ? -18.906 19.453 15.211 1 93.25 200 GLU B N 1
ATOM 3932 C CA . GLU B 1 200 ? -19.781 18.453 14.609 1 93.25 200 GLU B CA 1
ATOM 3933 C C . GLU B 1 200 ? -19.047 17.125 14.398 1 93.25 200 GLU B C 1
ATOM 3935 O O . GLU B 1 200 ? -19.688 16.078 14.289 1 93.25 200 GLU B O 1
ATOM 3940 N N . THR B 1 201 ? -17.75 17.141 14.281 1 96.31 201 THR B N 1
ATOM 3941 C CA . THR B 1 201 ? -17.016 15.93 13.953 1 96.31 201 THR B CA 1
ATOM 3942 C C . THR B 1 201 ? -16.25 15.414 15.172 1 96.31 201 THR B C 1
ATOM 3944 O O . THR B 1 201 ? -15.625 14.352 15.117 1 96.31 201 THR B O 1
ATOM 3947 N N . ASP B 1 202 ? -16.281 16.219 16.25 1 97.38 202 ASP B N 1
ATOM 3948 C CA . ASP B 1 202 ? -15.688 15.766 17.5 1 97.38 202 ASP B CA 1
ATOM 3949 C C . ASP B 1 202 ? -16.391 14.508 18.016 1 97.38 202 ASP B C 1
ATOM 3951 O O . ASP B 1 202 ? -17.609 14.5 18.203 1 97.38 202 ASP B O 1
ATOM 3955 N N . GLY B 1 203 ? -15.648 13.461 18.141 1 98.5 203 GLY B N 1
ATOM 3956 C CA . GLY B 1 203 ? -16.203 12.203 18.609 1 98.5 203 GLY B CA 1
ATOM 3957 C C . GLY B 1 203 ? -17.062 11.492 17.578 1 98.5 203 GLY B C 1
ATOM 3958 O O . GLY B 1 203 ? -17.875 10.641 17.938 1 98.5 203 GLY B O 1
ATOM 3959 N N . ILE B 1 204 ? -16.875 11.773 16.359 1 98.25 204 ILE B N 1
ATOM 3960 C CA . ILE B 1 204 ? -17.734 11.234 15.32 1 98.25 204 ILE B CA 1
ATOM 3961 C C . ILE B 1 204 ? -17.5 9.727 15.188 1 98.25 204 ILE B C 1
ATOM 3963 O O . ILE B 1 204 ? -18.422 8.977 14.836 1 98.25 204 ILE B O 1
ATOM 3967 N N . LEU B 1 205 ? -16.281 9.242 15.383 1 98.88 205 LEU B N 1
ATOM 3968 C CA . LEU B 1 205 ? -15.984 7.816 15.391 1 98.88 205 LEU B CA 1
ATOM 3969 C C . LEU B 1 205 ? -16.359 7.188 16.734 1 98.88 205 LEU B C 1
ATOM 3971 O O . LEU B 1 205 ? -15.484 6.926 17.562 1 98.88 205 LEU B O 1
ATOM 3975 N N . ASP B 1 206 ? -17.609 6.98 16.906 1 98.81 206 ASP B N 1
ATOM 3976 C CA . ASP B 1 206 ? -18.172 6.492 18.156 1 98.81 206 ASP B CA 1
ATOM 3977 C C . ASP B 1 206 ? -18.938 5.184 17.953 1 98.81 206 ASP B C 1
ATOM 3979 O O . ASP B 1 206 ? -18.875 4.598 16.859 1 98.81 206 ASP B O 1
ATOM 3983 N N . ARG B 1 207 ? -19.547 4.738 18.984 1 98.69 207 ARG B N 1
ATOM 3984 C CA . ARG B 1 207 ? -20.281 3.475 19 1 98.69 207 ARG B CA 1
ATOM 3985 C C . ARG B 1 207 ? -21.328 3.447 17.891 1 98.69 207 ARG B C 1
ATOM 3987 O O . ARG B 1 207 ? -21.5 2.438 17.203 1 98.69 207 ARG B O 1
ATOM 3994 N N . ARG B 1 208 ? -22.078 4.512 17.781 1 98.44 208 ARG B N 1
ATOM 3995 C CA . ARG B 1 208 ? -23.156 4.574 16.797 1 98.44 208 ARG B CA 1
ATOM 3996 C C . ARG B 1 208 ? -22.609 4.441 15.383 1 98.44 208 ARG B C 1
ATOM 3998 O O . ARG B 1 208 ? -23.141 3.688 14.57 1 98.44 208 ARG B O 1
ATOM 4005 N N . LEU B 1 209 ? -21.578 5.199 15.055 1 98.75 209 LEU B N 1
ATOM 4006 C CA . LEU B 1 209 ? -20.969 5.121 13.727 1 98.75 209 LEU B CA 1
ATOM 4007 C C . LEU B 1 209 ? -20.422 3.717 13.461 1 98.75 209 LEU B C 1
ATOM 4009 O O . LEU B 1 209 ? -20.641 3.158 12.383 1 98.75 209 LEU B O 1
ATOM 4013 N N . PHE B 1 210 ? -19.719 3.102 14.406 1 98.88 210 PHE B N 1
ATOM 4014 C CA . PHE B 1 210 ? -19.156 1.77 14.242 1 98.88 210 PHE B CA 1
ATOM 4015 C C . PHE B 1 210 ? -20.25 0.742 13.977 1 98.88 210 PHE B C 1
ATOM 4017 O O . PHE B 1 210 ? -20.062 -0.16 13.156 1 98.88 210 PHE B O 1
ATOM 4024 N N . ALA B 1 211 ? -21.375 0.912 14.656 1 98.62 211 ALA B N 1
ATOM 4025 C CA . ALA B 1 211 ? -22.484 -0.029 14.508 1 98.62 211 ALA B CA 1
ATOM 4026 C C . ALA B 1 211 ? -23.094 0.044 13.109 1 98.62 211 ALA B C 1
ATOM 4028 O O . ALA B 1 211 ? -23.719 -0.908 12.648 1 98.62 211 ALA B O 1
ATOM 4029 N N . ALA B 1 212 ? -22.938 1.182 12.453 1 98.56 212 ALA B N 1
ATOM 4030 C CA . ALA B 1 212 ? -23.484 1.387 11.117 1 98.56 212 ALA B CA 1
ATOM 4031 C C . ALA B 1 212 ? -22.594 0.765 10.047 1 98.56 212 ALA B C 1
ATOM 4033 O O . ALA B 1 212 ? -23.016 0.609 8.898 1 98.56 212 ALA B O 1
ATOM 4034 N N . LEU B 1 213 ? -21.344 0.388 10.344 1 98.81 213 LEU B N 1
ATOM 4035 C CA . LEU B 1 213 ? -20.438 -0.281 9.422 1 98.81 213 LEU B CA 1
ATOM 4036 C C . LEU B 1 213 ? -20.75 -1.772 9.336 1 98.81 213 LEU B C 1
ATOM 4038 O O . LEU B 1 213 ? -21.297 -2.35 10.273 1 98.81 213 LEU B O 1
ATOM 4042 N N . PRO B 1 214 ? -20.453 -2.42 8.219 1 98.81 214 PRO B N 1
ATOM 4043 C CA . PRO B 1 214 ? -20.562 -3.881 8.195 1 98.81 214 PRO B CA 1
ATOM 4044 C C . PRO B 1 214 ? -19.75 -4.551 9.297 1 98.81 214 PRO B C 1
ATOM 4046 O O . PRO B 1 214 ? -18.641 -4.098 9.617 1 98.81 214 PRO B O 1
ATOM 4049 N N . ARG B 1 215 ? -20.328 -5.578 9.891 1 98.56 215 ARG B N 1
ATOM 4050 C CA . ARG B 1 215 ? -19.562 -6.328 10.883 1 98.56 215 ARG B CA 1
ATOM 4051 C C . ARG B 1 215 ? -18.203 -6.754 10.32 1 98.56 215 ARG B C 1
ATOM 4053 O O . ARG B 1 215 ? -18.125 -7.23 9.188 1 98.56 215 ARG B O 1
ATOM 4060 N N . GLY B 1 216 ? -17.094 -6.543 11.148 1 98.56 216 GLY B N 1
ATOM 4061 C CA . GLY B 1 216 ? -15.758 -6.898 10.711 1 98.56 216 GLY B CA 1
ATOM 4062 C C . GLY B 1 216 ? -15.07 -5.785 9.945 1 98.56 216 GLY B C 1
ATOM 4063 O O . GLY B 1 216 ? -13.977 -5.977 9.406 1 98.56 216 GLY B O 1
ATOM 4064 N N . ALA B 1 217 ? -15.648 -4.582 9.852 1 98.88 217 ALA B N 1
ATOM 4065 C CA . ALA B 1 217 ? -15.023 -3.445 9.172 1 98.88 217 ALA B CA 1
ATOM 4066 C C . ALA B 1 217 ? -13.758 -3.004 9.891 1 98.88 217 ALA B C 1
ATOM 4068 O O . ALA B 1 217 ? -13.508 -3.4 11.031 1 98.88 217 ALA B O 1
ATOM 4069 N N . VAL B 1 218 ? -12.914 -2.256 9.195 1 98.94 218 VAL B N 1
ATOM 4070 C CA . VAL B 1 218 ? -11.688 -1.674 9.719 1 98.94 218 VAL B CA 1
ATOM 4071 C C . VAL B 1 218 ? -11.781 -0.15 9.688 1 98.94 218 VAL B C 1
ATOM 4073 O O . VAL B 1 218 ? -12.391 0.42 8.773 1 98.94 218 VAL B O 1
ATOM 4076 N N . VAL B 1 219 ? -11.219 0.489 10.688 1 98.94 219 VAL B N 1
ATOM 4077 C CA . VAL B 1 219 ? -11.227 1.947 10.734 1 98.94 219 VAL B CA 1
ATOM 4078 C C . VAL B 1 219 ? -9.789 2.469 10.742 1 98.94 219 VAL B C 1
ATOM 4080 O O . VAL B 1 219 ? -8.953 1.984 11.508 1 98.94 219 VAL B O 1
ATOM 4083 N N . ILE B 1 220 ? -9.477 3.396 9.898 1 98.94 220 ILE B N 1
ATOM 4084 C CA . ILE B 1 220 ? -8.195 4.098 9.82 1 98.94 220 ILE B CA 1
ATOM 4085 C C . ILE B 1 220 ? -8.406 5.578 10.125 1 98.94 220 ILE B C 1
ATOM 4087 O O . ILE B 1 220 ? -9.141 6.266 9.414 1 98.94 220 ILE B O 1
ATOM 4091 N N . ASN B 1 221 ? -7.82 6.074 11.148 1 98.94 221 ASN B N 1
ATOM 4092 C CA . ASN B 1 221 ? -7.918 7.496 11.477 1 98.94 221 ASN B CA 1
ATOM 4093 C C . ASN B 1 221 ? -6.574 8.195 11.32 1 98.94 221 ASN B C 1
ATOM 4095 O O . ASN B 1 221 ? -5.645 7.949 12.094 1 98.94 221 ASN B O 1
ATOM 4099 N N . ALA B 1 222 ? -6.449 9.008 10.367 1 98.5 222 ALA B N 1
ATOM 4100 C CA . ALA B 1 222 ? -5.258 9.82 10.117 1 98.5 222 ALA B CA 1
ATOM 4101 C C . ALA B 1 222 ? -5.602 11.305 10.094 1 98.5 222 ALA B C 1
ATOM 4103 O O . ALA B 1 222 ? -4.891 12.109 9.477 1 98.5 222 ALA B O 1
ATOM 4104 N N . ALA B 1 223 ? -6.723 11.68 10.672 1 97.62 223 ALA B N 1
ATOM 4105 C CA . ALA B 1 223 ? -7.18 13.07 10.742 1 97.62 223 ALA B CA 1
ATOM 4106 C C . ALA B 1 223 ? -6.781 13.711 12.062 1 97.62 223 ALA B C 1
ATOM 4108 O O . ALA B 1 223 ? -5.637 14.133 12.234 1 97.62 223 ALA B O 1
ATOM 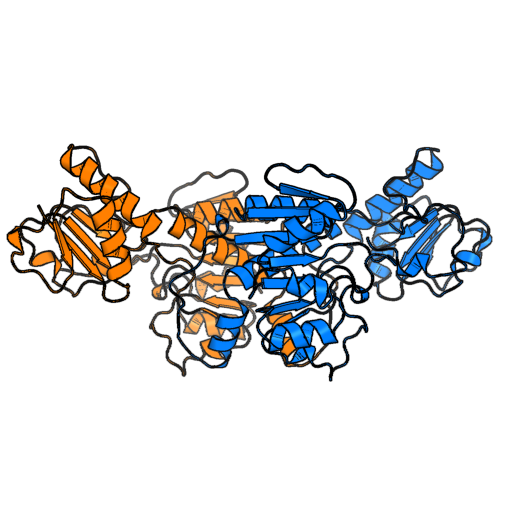4109 N N . ARG B 1 224 ? -7.77 13.625 13.07 1 97.31 224 ARG B N 1
ATOM 4110 C CA . ARG B 1 224 ? -7.512 14.141 14.414 1 97.31 224 ARG B CA 1
ATOM 4111 C C . ARG B 1 224 ? -7.887 13.117 15.477 1 97.31 224 ARG B C 1
ATOM 4113 O O . ARG B 1 224 ? -8.836 12.352 15.297 1 97.31 224 ARG B O 1
ATOM 4120 N N . GLY B 1 225 ? -7.098 13.156 16.562 1 98.12 225 GLY B N 1
ATOM 4121 C CA . GLY B 1 225 ? -7.359 12.219 17.656 1 98.12 225 GLY B CA 1
ATOM 4122 C C . GLY B 1 225 ? -8.742 12.375 18.25 1 98.12 225 GLY B C 1
ATOM 4123 O O . GLY B 1 225 ? -9.375 11.391 18.641 1 98.12 225 GLY B O 1
ATOM 4124 N N . ARG B 1 226 ? -9.242 13.594 18.281 1 97.94 226 ARG B N 1
ATOM 4125 C CA . ARG B 1 226 ? -10.492 13.898 18.953 1 97.94 226 ARG B CA 1
ATOM 4126 C C . ARG B 1 226 ? -11.695 13.414 18.156 1 97.94 226 ARG B C 1
ATOM 4128 O O . ARG B 1 226 ? -12.82 13.406 18.656 1 97.94 226 ARG B O 1
ATOM 4135 N N . HIS B 1 227 ? -11.508 12.898 16.953 1 98.69 227 HIS B N 1
ATOM 4136 C CA . HIS B 1 227 ? -12.586 12.266 16.219 1 98.69 227 HIS B CA 1
ATOM 4137 C C . HIS B 1 227 ? -13.016 10.953 16.875 1 98.69 227 HIS B C 1
ATOM 4139 O O . HIS B 1 227 ? -14.172 10.539 16.75 1 98.69 227 HIS B O 1
ATOM 4145 N N . LEU B 1 228 ? -12.109 10.32 17.531 1 98.88 228 LEU B N 1
ATOM 4146 C CA . LEU B 1 228 ? -12.297 8.945 17.984 1 98.88 228 LEU B CA 1
ATOM 4147 C C . LEU B 1 228 ? -12.703 8.914 19.453 1 98.88 228 LEU B C 1
ATOM 4149 O O . LEU B 1 228 ? -12.062 9.547 20.297 1 98.88 228 LEU B O 1
ATOM 4153 N N . VAL B 1 229 ? -13.742 8.305 19.766 1 98.88 229 VAL B N 1
ATOM 4154 C CA . VAL B 1 229 ? -14.062 7.91 21.141 1 98.88 229 VAL B CA 1
ATOM 4155 C C . VAL B 1 229 ? -13.352 6.602 21.469 1 98.88 229 VAL B C 1
ATOM 4157 O O . VAL B 1 229 ? -13.805 5.523 21.078 1 98.88 229 VAL B O 1
ATOM 4160 N N . GLU B 1 230 ? -12.305 6.703 22.203 1 98.62 230 GLU B N 1
ATOM 4161 C CA . GLU B 1 230 ? -11.344 5.617 22.375 1 98.62 230 GLU B CA 1
ATOM 4162 C C . GLU B 1 230 ? -12 4.398 23.016 1 98.62 230 GLU B C 1
ATOM 4164 O O . GLU B 1 230 ? -11.758 3.266 22.609 1 98.62 230 GLU B O 1
ATOM 4169 N N . GLN B 1 231 ? -12.844 4.617 24.016 1 98.5 231 GLN B N 1
ATOM 4170 C CA . GLN B 1 231 ? -13.5 3.508 24.688 1 98.5 231 GLN B CA 1
ATOM 4171 C C . GLN B 1 231 ? -14.461 2.775 23.766 1 98.5 231 GLN B C 1
ATOM 4173 O O . GLN B 1 231 ? -14.617 1.557 23.859 1 98.5 231 GLN B O 1
ATOM 4178 N N . ASP B 1 232 ? -15.078 3.504 22.906 1 98.88 232 ASP B N 1
ATOM 4179 C CA . ASP B 1 232 ? -15.992 2.893 21.953 1 98.88 232 ASP B CA 1
ATOM 4180 C C . ASP B 1 232 ? -15.242 2.029 20.938 1 98.88 232 ASP B C 1
ATOM 4182 O O . ASP B 1 232 ? -15.742 0.989 20.516 1 98.88 232 ASP B O 1
ATOM 4186 N N . LEU B 1 233 ? -14.055 2.465 20.531 1 98.88 233 LEU B N 1
ATOM 4187 C CA . LEU B 1 233 ? -13.234 1.659 19.641 1 98.88 233 LEU B CA 1
ATOM 4188 C C . LEU B 1 233 ? -12.867 0.328 20.281 1 98.88 233 LEU B C 1
ATOM 4190 O O . LEU B 1 233 ? -13.023 -0.729 19.672 1 98.88 233 LEU B O 1
ATOM 4194 N N . LEU B 1 234 ? -12.414 0.428 21.516 1 98.69 234 LEU B N 1
ATOM 4195 C CA . LEU B 1 234 ? -12.023 -0.784 22.219 1 98.69 234 LEU B CA 1
ATOM 4196 C C . LEU B 1 234 ? -13.195 -1.758 22.328 1 98.69 234 LEU B C 1
ATOM 4198 O O . LEU B 1 234 ? -13.031 -2.955 22.078 1 98.69 234 LEU B O 1
ATOM 4202 N N . ALA B 1 235 ? -14.352 -1.217 22.688 1 98.69 235 ALA B N 1
ATOM 4203 C CA . ALA B 1 235 ? -15.547 -2.051 22.781 1 98.69 235 ALA B CA 1
ATOM 4204 C C . ALA B 1 235 ? -15.898 -2.682 21.438 1 98.69 235 ALA B C 1
ATOM 4206 O O . ALA B 1 235 ? -16.266 -3.859 21.375 1 98.69 235 ALA B O 1
ATOM 4207 N N . ALA B 1 236 ? -15.82 -1.931 20.328 1 98.81 236 ALA B N 1
ATOM 4208 C CA . ALA B 1 236 ? -16.141 -2.414 18.984 1 98.81 236 ALA B CA 1
ATOM 4209 C C . ALA B 1 236 ? -15.164 -3.496 18.547 1 98.81 236 ALA B C 1
ATOM 4211 O O . ALA B 1 236 ? -15.547 -4.449 17.859 1 98.81 236 ALA B O 1
ATOM 4212 N N . LEU B 1 237 ? -13.898 -3.4 18.906 1 98.69 237 LEU B N 1
ATOM 4213 C CA . LEU B 1 237 ? -12.891 -4.402 18.578 1 98.69 237 LEU B CA 1
ATOM 4214 C C . LEU B 1 237 ? -13.133 -5.688 19.375 1 98.69 237 LEU B C 1
ATOM 4216 O O . LEU B 1 237 ? -13.062 -6.785 18.812 1 98.69 237 LEU B O 1
ATOM 4220 N N . ASP B 1 238 ? -13.438 -5.535 20.641 1 97.94 238 ASP B N 1
ATOM 4221 C CA . ASP B 1 238 ? -13.656 -6.68 21.516 1 97.94 238 ASP B CA 1
ATOM 4222 C C . ASP B 1 238 ? -14.875 -7.484 21.078 1 97.94 238 ASP B C 1
ATOM 4224 O O . ASP B 1 238 ? -14.867 -8.719 21.141 1 97.94 238 ASP B O 1
ATOM 4228 N N . SER B 1 239 ? -15.938 -6.832 20.609 1 98 239 SER B N 1
ATOM 4229 C CA . SER B 1 239 ? -17.188 -7.492 20.219 1 98 239 SER B CA 1
ATOM 4230 C C . SER B 1 239 ? -17.078 -8.102 18.828 1 98 239 SER B C 1
ATOM 4232 O O . SER B 1 239 ? -17.938 -8.891 18.438 1 98 239 SER B O 1
ATOM 4234 N N . GLY B 1 240 ? -16.109 -7.684 18.078 1 98 240 GLY B N 1
ATOM 4235 C CA . GLY B 1 240 ? -15.977 -8.164 16.703 1 98 240 GLY B CA 1
ATOM 4236 C C . GLY B 1 240 ? -16.719 -7.305 15.695 1 98 240 GLY B C 1
ATOM 4237 O O . GLY B 1 240 ? -16.703 -7.594 14.5 1 98 240 GLY B O 1
ATOM 4238 N N . GLN B 1 241 ? -17.312 -6.25 16.219 1 98.62 241 GLN B N 1
ATOM 4239 C CA . GLN B 1 241 ? -17.922 -5.293 15.297 1 98.62 241 GLN B CA 1
ATOM 4240 C C . GLN B 1 241 ? -16.875 -4.73 14.328 1 98.62 241 GLN B C 1
ATOM 4242 O O . GLN B 1 241 ? -17.156 -4.562 13.141 1 98.62 241 GLN B O 1
ATOM 4247 N N . LEU B 1 242 ? -15.758 -4.406 14.836 1 98.88 242 LEU B N 1
ATOM 4248 C CA . LEU B 1 242 ? -14.602 -4.039 14.031 1 98.88 242 LEU B CA 1
ATOM 4249 C C . LEU B 1 242 ? -13.539 -5.133 14.07 1 98.88 242 LEU B C 1
ATOM 4251 O O . LEU B 1 242 ? -13.281 -5.715 15.125 1 98.88 242 LEU B O 1
ATOM 4255 N N . ALA B 1 243 ? -12.93 -5.41 12.938 1 98.56 243 ALA B N 1
ATOM 4256 C CA . ALA B 1 243 ? -11.859 -6.395 12.852 1 98.56 243 ALA B CA 1
ATOM 4257 C C . ALA B 1 243 ? -10.508 -5.773 13.203 1 98.56 243 ALA B C 1
ATOM 4259 O O . ALA B 1 243 ? -9.562 -6.484 13.539 1 98.56 243 ALA B O 1
ATOM 4260 N N . GLY B 1 244 ? -10.414 -4.418 13.109 1 98.69 244 GLY B N 1
ATOM 4261 C CA . GLY B 1 244 ? -9.156 -3.75 13.406 1 98.69 244 GLY B CA 1
ATOM 4262 C C . GLY B 1 244 ? -9.219 -2.248 13.203 1 98.69 244 GLY B C 1
ATOM 4263 O O . GLY B 1 244 ? -10.242 -1.717 12.766 1 98.69 244 GLY B O 1
ATOM 4264 N N . ALA B 1 245 ? -8.141 -1.587 13.523 1 98.94 245 ALA B N 1
ATOM 4265 C CA . ALA B 1 245 ? -8.016 -0.142 13.344 1 98.94 245 ALA B CA 1
ATOM 4266 C C . ALA B 1 245 ? -6.551 0.261 13.164 1 98.94 245 ALA B C 1
ATOM 4268 O O . ALA B 1 245 ? -5.652 -0.372 13.727 1 98.94 245 ALA B O 1
ATOM 4269 N N . THR B 1 246 ? -6.297 1.215 12.383 1 98.94 246 THR B N 1
ATOM 4270 C CA . THR B 1 246 ? -5.031 1.937 12.344 1 98.94 246 THR B CA 1
ATOM 4271 C C . THR B 1 246 ? -5.207 3.371 12.836 1 98.94 246 THR B C 1
ATOM 4273 O O . THR B 1 246 ? -6.082 4.094 12.352 1 98.94 246 THR B O 1
ATOM 4276 N N . LEU B 1 247 ? -4.414 3.729 13.75 1 98.94 247 LEU B N 1
ATOM 4277 C CA . LEU B 1 247 ? -4.492 5.062 14.336 1 98.94 247 LEU B CA 1
ATOM 4278 C C . LEU B 1 247 ? -3.16 5.793 14.195 1 98.94 247 LEU B C 1
ATOM 4280 O O . LEU B 1 247 ? -2.123 5.289 14.633 1 98.94 247 LEU B O 1
ATOM 4284 N N . ASP B 1 248 ? -3.193 6.969 13.602 1 98.75 248 ASP B N 1
ATOM 4285 C CA . ASP B 1 248 ? -2.012 7.816 13.477 1 98.75 248 ASP B CA 1
ATOM 4286 C C . ASP B 1 248 ? -2.104 9.023 14.406 1 98.75 248 ASP B C 1
ATOM 4288 O O . ASP B 1 248 ? -1.119 9.742 14.602 1 98.75 248 ASP B O 1
ATOM 4292 N N . VAL B 1 249 ? -3.281 9.281 14.93 1 98.31 249 VAL B N 1
ATOM 4293 C CA . VAL B 1 249 ? -3.553 10.43 15.781 1 98.31 249 VAL B CA 1
ATOM 4294 C C . VAL B 1 249 ? -4.316 9.984 17.031 1 98.31 249 VAL B C 1
ATOM 4296 O O . VAL B 1 249 ? -5.035 8.984 17 1 98.31 249 VAL B O 1
ATOM 4299 N N . PHE B 1 250 ? -4.164 10.703 18.062 1 98.38 250 PHE B N 1
ATOM 4300 C CA . PHE B 1 250 ? -4.695 10.305 19.359 1 98.38 250 PHE B CA 1
ATOM 4301 C C . PHE B 1 250 ? -5.156 11.516 20.156 1 98.38 250 PHE B C 1
ATOM 4303 O O . PHE B 1 250 ? -4.727 12.641 19.891 1 98.38 250 PHE B O 1
ATOM 4310 N N . ARG B 1 251 ? -6.047 11.305 21.094 1 97.56 251 ARG B N 1
ATOM 4311 C CA . ARG B 1 251 ? -6.543 12.398 21.922 1 97.56 251 ARG B CA 1
ATOM 4312 C C . ARG B 1 251 ? -5.414 13.023 22.734 1 97.56 251 ARG B C 1
ATOM 4314 O O . ARG B 1 251 ? -5.398 14.234 22.953 1 97.56 251 ARG B O 1
ATOM 4321 N N . GLU B 1 252 ? -4.523 12.195 23.125 1 97.12 252 GLU B N 1
ATOM 4322 C CA . GLU B 1 252 ? -3.318 12.648 23.828 1 97.12 252 GLU B CA 1
ATOM 4323 C C . GLU B 1 252 ? -2.062 12.242 23.062 1 97.12 252 GLU B C 1
ATOM 4325 O O . GLU B 1 252 ? -1.868 11.062 22.75 1 97.12 252 GLU B O 1
ATOM 4330 N N . GLU B 1 253 ? -1.214 13.203 22.734 1 94.62 253 GLU B N 1
ATOM 4331 C CA . GLU B 1 253 ? 0.051 12.961 22.047 1 94.62 253 GLU B CA 1
ATOM 4332 C C . GLU B 1 253 ? 1.207 13.656 22.75 1 94.62 253 GLU B C 1
ATOM 4334 O O . GLU B 1 253 ? 1.092 14.82 23.141 1 94.62 253 GLU B O 1
ATOM 4339 N N . PRO B 1 254 ? 2.25 13.023 22.969 1 96.44 254 PRO B N 1
ATOM 4340 C CA . PRO B 1 254 ? 2.557 11.633 22.609 1 96.44 254 PRO B CA 1
ATOM 4341 C C . PRO B 1 254 ? 1.657 10.633 23.344 1 96.44 254 PRO B C 1
ATOM 4343 O O . PRO B 1 254 ? 1.237 10.883 24.469 1 96.44 254 PRO B O 1
ATOM 4346 N N . LEU B 1 255 ? 1.397 9.508 22.641 1 98.25 255 LEU B N 1
ATOM 4347 C CA . LEU B 1 255 ? 0.583 8.453 23.234 1 98.25 255 LEU B CA 1
ATOM 4348 C C . LEU B 1 255 ? 1.272 7.863 24.469 1 98.25 255 LEU B C 1
ATOM 4350 O O . LEU B 1 255 ? 2.41 7.398 24.375 1 98.25 255 LEU B O 1
ATOM 4354 N N . PRO B 1 256 ? 0.596 7.973 25.609 1 97.88 256 PRO B N 1
ATOM 4355 C CA . PRO B 1 256 ? 1.241 7.441 26.812 1 97.88 256 PRO B CA 1
ATOM 4356 C C . PRO B 1 256 ? 1.669 5.98 26.656 1 97.88 256 PRO B C 1
ATOM 4358 O O . PRO B 1 256 ? 0.948 5.184 26.062 1 97.88 256 PRO B O 1
ATOM 4361 N N . HIS B 1 257 ? 2.764 5.645 27.234 1 96.75 257 HIS B N 1
ATOM 4362 C CA . HIS B 1 257 ? 3.375 4.328 27.078 1 96.75 257 HIS B CA 1
ATOM 4363 C C . HIS B 1 257 ? 2.455 3.229 27.609 1 96.75 257 HIS B C 1
ATOM 4365 O O . HIS B 1 257 ? 2.555 2.076 27.172 1 96.75 257 HIS B O 1
ATOM 4371 N N . THR B 1 258 ? 1.552 3.551 28.469 1 97.31 258 THR B N 1
ATOM 4372 C CA . THR B 1 258 ? 0.682 2.566 29.094 1 97.31 258 THR B CA 1
ATOM 4373 C C . THR B 1 258 ? -0.632 2.434 28.328 1 97.31 258 THR B C 1
ATOM 4375 O O . THR B 1 258 ? -1.489 1.626 28.703 1 97.31 258 THR B O 1
ATOM 4378 N N . HIS B 1 259 ? -0.769 3.293 27.422 1 97.81 259 HIS B N 1
ATOM 4379 C CA . HIS B 1 259 ? -2.047 3.287 26.719 1 97.81 259 HIS B CA 1
ATOM 4380 C C . HIS B 1 259 ? -2.32 1.929 26.078 1 97.81 259 HIS B C 1
ATOM 4382 O O . HIS B 1 259 ? -1.437 1.348 25.438 1 97.81 259 HIS B O 1
ATOM 4388 N N . PRO B 1 260 ? -3.516 1.427 26.062 1 97.62 260 PRO B N 1
ATOM 4389 C CA . PRO B 1 260 ? -3.826 0.071 25.609 1 97.62 260 PRO B CA 1
ATOM 4390 C C . PRO B 1 260 ? -3.699 -0.079 24.094 1 97.62 260 PRO B C 1
ATOM 4392 O O . PRO B 1 260 ? -3.586 -1.198 23.578 1 97.62 260 PRO B O 1
ATOM 4395 N N . PHE B 1 261 ? -3.699 0.994 23.359 1 98.44 261 PHE B N 1
ATOM 4396 C CA . PHE B 1 261 ? -3.615 0.913 21.906 1 98.44 261 PHE B CA 1
ATOM 4397 C C . PHE B 1 261 ? -2.285 0.306 21.469 1 98.44 261 PHE B C 1
ATOM 4399 O O . PHE B 1 261 ? -2.209 -0.356 20.438 1 98.44 261 PHE B O 1
ATOM 4406 N N . TRP B 1 262 ? -1.219 0.499 22.281 1 98 262 TRP B N 1
ATOM 4407 C CA . TRP B 1 262 ? 0.109 0.013 21.922 1 98 262 TRP B CA 1
ATOM 4408 C C . TRP B 1 262 ? 0.111 -1.505 21.766 1 98 262 TRP B C 1
ATOM 4410 O O . TRP B 1 262 ? 0.739 -2.047 20.859 1 98 262 TRP B O 1
ATOM 4420 N N . SER B 1 263 ? -0.648 -2.162 22.578 1 96.31 263 SER B N 1
ATOM 4421 C CA . SER B 1 263 ? -0.499 -3.609 22.703 1 96.31 263 SER B CA 1
ATOM 4422 C C . SER B 1 263 ? -1.723 -4.34 22.156 1 96.31 263 SER B C 1
ATOM 4424 O O . SER B 1 263 ? -1.723 -5.566 22.047 1 96.31 263 SER B O 1
ATOM 4426 N N . HIS B 1 264 ? -2.752 -3.629 21.906 1 96.69 264 HIS B N 1
ATOM 4427 C CA . HIS B 1 264 ? -3.953 -4.293 21.406 1 96.69 264 HIS B CA 1
ATOM 4428 C C . HIS B 1 264 ? -3.678 -5.031 20.109 1 96.69 264 HIS B C 1
ATOM 4430 O O . HIS B 1 264 ? -3.17 -4.445 19.141 1 96.69 264 HIS B O 1
ATOM 4436 N N . PRO B 1 265 ? -4.02 -6.266 19.969 1 95.25 265 PRO B N 1
ATOM 4437 C CA . PRO B 1 265 ? -3.623 -7.066 18.812 1 95.25 265 PRO B CA 1
ATOM 4438 C C . PRO B 1 265 ? -4.312 -6.621 17.516 1 95.25 265 PRO B C 1
ATOM 4440 O O . PRO B 1 265 ? -3.881 -6.984 16.422 1 95.25 265 PRO B O 1
ATOM 4443 N N . LYS B 1 266 ? -5.359 -5.84 17.625 1 97.62 266 LYS B N 1
ATOM 4444 C CA . LYS B 1 266 ? -6.129 -5.438 16.453 1 97.62 266 LYS B CA 1
ATOM 4445 C C . LYS B 1 266 ? -5.938 -3.953 16.156 1 97.62 266 LYS B C 1
ATOM 4447 O O . LYS B 1 266 ? -6.695 -3.371 15.375 1 97.62 266 LYS B O 1
ATOM 4452 N N . VAL B 1 267 ? -4.953 -3.299 16.797 1 98.69 267 VAL B N 1
ATOM 4453 C CA . VAL B 1 267 ? -4.719 -1.876 16.578 1 98.69 267 VAL B CA 1
ATOM 4454 C C . VAL B 1 267 ? -3.303 -1.657 16.047 1 98.69 267 VAL B C 1
ATOM 4456 O O . VAL B 1 267 ? -2.336 -2.168 16.625 1 98.69 267 VAL B O 1
ATOM 4459 N N . VAL B 1 268 ? -3.16 -1.023 14.945 1 98.69 268 VAL B N 1
ATOM 4460 C CA . VAL B 1 268 ? -1.884 -0.558 14.406 1 98.69 268 VAL B CA 1
ATOM 4461 C C . VAL B 1 268 ? -1.677 0.911 14.773 1 98.69 268 VAL B C 1
ATOM 4463 O O . VAL B 1 268 ? -2.555 1.745 14.539 1 98.69 268 VAL B O 1
ATOM 4466 N N . VAL B 1 269 ? -0.556 1.22 15.359 1 98.69 269 VAL B N 1
ATOM 4467 C CA . VAL B 1 269 ? -0.268 2.561 15.852 1 98.69 269 VAL B CA 1
ATOM 4468 C C . VAL B 1 269 ? 0.913 3.154 15.086 1 98.69 269 VAL B C 1
ATOM 4470 O O . VAL B 1 269 ? 1.937 2.492 14.898 1 98.69 269 VAL B O 1
ATOM 4473 N N . THR B 1 270 ? 0.765 4.312 14.562 1 98.31 270 THR B N 1
ATOM 4474 C CA . THR B 1 270 ? 1.868 5.133 14.07 1 98.31 270 THR B CA 1
ATOM 4475 C C . THR B 1 270 ? 1.882 6.488 14.766 1 98.31 270 THR B C 1
ATOM 4477 O O . THR B 1 270 ? 0.843 6.969 15.227 1 98.31 270 THR B O 1
ATOM 4480 N N . PRO B 1 271 ? 3.01 7.094 14.961 1 97.44 271 PRO B N 1
ATOM 4481 C CA . PRO B 1 271 ? 3.145 8.289 15.797 1 97.44 271 PRO B CA 1
ATOM 4482 C C . PRO B 1 271 ? 2.986 9.586 15 1 97.44 271 PRO B C 1
ATOM 4484 O O . PRO B 1 271 ? 3.904 10.406 14.969 1 97.44 271 PRO B O 1
ATOM 4487 N N . HIS B 1 272 ? 1.773 9.805 14.422 1 95.75 272 HIS B N 1
ATOM 4488 C CA . HIS B 1 272 ? 1.403 11.031 13.727 1 95.75 272 HIS B CA 1
ATOM 4489 C C . HIS B 1 272 ? 2.357 11.328 12.578 1 95.75 272 HIS B C 1
ATOM 4491 O O . HIS B 1 272 ? 2.895 12.43 12.477 1 95.75 272 HIS B O 1
ATOM 4497 N N . ILE B 1 273 ? 2.486 10.328 11.68 1 96 273 ILE B N 1
ATOM 4498 C CA . ILE B 1 273 ? 3.457 10.406 10.594 1 96 273 ILE B CA 1
ATOM 4499 C C . ILE B 1 273 ? 2.738 10.297 9.25 1 96 273 ILE B C 1
ATOM 4501 O O . ILE B 1 273 ? 3.381 10.172 8.211 1 96 273 ILE B O 1
ATOM 4505 N N . ALA B 1 274 ? 1.39 10.273 9.25 1 96.25 274 ALA B N 1
ATOM 4506 C CA . ALA B 1 274 ? 0.635 10.016 8.031 1 96.25 274 ALA B CA 1
ATOM 4507 C C . ALA B 1 274 ? 0.984 11.023 6.941 1 96.25 274 ALA B C 1
ATOM 4509 O O . ALA B 1 274 ? 1.189 10.656 5.781 1 96.25 274 ALA B O 1
ATOM 4510 N N . ALA B 1 275 ? 1.049 12.25 7.332 1 92.19 275 ALA B N 1
ATOM 4511 C CA . ALA B 1 275 ? 1.371 13.328 6.395 1 92.19 275 ALA B CA 1
ATOM 4512 C C . ALA B 1 275 ? 2.139 14.445 7.086 1 92.19 275 ALA B C 1
ATOM 4514 O O . ALA B 1 275 ? 1.587 15.164 7.926 1 92.19 275 ALA B O 1
ATOM 4515 N N . ILE B 1 276 ? 3.322 14.594 6.723 1 89.19 276 ILE B N 1
ATOM 4516 C CA . ILE B 1 276 ? 4.188 15.609 7.301 1 89.19 276 ILE B CA 1
ATOM 4517 C C . ILE B 1 276 ? 4.43 16.719 6.281 1 89.19 276 ILE B C 1
ATOM 4519 O O . ILE B 1 276 ? 4.77 16.453 5.129 1 89.19 276 ILE B O 1
ATOM 4523 N N . THR B 1 277 ? 4.176 17.938 6.754 1 89.38 277 THR B N 1
ATOM 4524 C CA . THR B 1 277 ? 4.43 19.078 5.883 1 89.38 277 THR B CA 1
ATOM 4525 C C . THR B 1 277 ? 5.914 19.188 5.559 1 89.38 277 THR B C 1
ATOM 4527 O O . THR B 1 277 ? 6.762 19.062 6.445 1 89.38 277 THR B O 1
ATOM 4530 N N . GLN B 1 278 ? 6.164 19.328 4.34 1 88.38 278 GLN B N 1
ATOM 4531 C CA . GLN B 1 278 ? 7.543 19.469 3.881 1 88.38 278 GLN B CA 1
ATOM 4532 C C . GLN B 1 278 ? 7.859 20.906 3.518 1 88.38 278 GLN B C 1
ATOM 4534 O O . GLN B 1 278 ? 7.203 21.5 2.652 1 88.38 278 GLN B O 1
ATOM 4539 N N . PRO B 1 279 ? 8.891 21.438 4.203 1 89.69 279 PRO B N 1
ATOM 4540 C CA . PRO B 1 279 ? 9.219 22.844 3.916 1 89.69 279 PRO B CA 1
ATOM 4541 C C . PRO B 1 279 ? 9.461 23.094 2.43 1 89.69 279 PRO B C 1
ATOM 4543 O O . PRO B 1 279 ? 9.031 24.125 1.899 1 89.69 279 PRO B O 1
ATOM 4546 N N . ARG B 1 280 ? 10.086 22.188 1.721 1 87.25 280 ARG B N 1
ATOM 4547 C CA . ARG B 1 280 ? 10.484 22.391 0.334 1 87.25 280 ARG B CA 1
ATOM 4548 C C . ARG B 1 280 ? 9.273 22.641 -0.559 1 87.25 280 ARG B C 1
ATOM 4550 O O . ARG B 1 280 ? 9.367 23.391 -1.54 1 87.25 280 ARG B O 1
ATOM 4557 N N . THR B 1 281 ? 8.164 22.062 -0.166 1 89.44 281 THR B N 1
ATOM 4558 C CA . THR B 1 281 ? 6.961 22.25 -0.966 1 89.44 281 THR B CA 1
ATOM 4559 C C . THR B 1 281 ? 6.016 23.234 -0.293 1 89.44 281 THR B C 1
ATOM 4561 O O . THR B 1 281 ? 5.293 23.969 -0.971 1 89.44 281 THR B O 1
ATOM 4564 N N . ALA B 1 282 ? 6.027 23.328 0.941 1 92.69 282 ALA B N 1
ATOM 4565 C CA . ALA B 1 282 ? 5.105 24.156 1.721 1 92.69 282 ALA B CA 1
ATOM 4566 C C . ALA B 1 282 ? 5.422 25.641 1.559 1 92.69 282 ALA B C 1
ATOM 4568 O O . ALA B 1 282 ? 4.516 26.469 1.481 1 92.69 282 ALA B O 1
ATOM 4569 N N . VAL B 1 283 ? 6.707 25.953 1.471 1 94.31 283 VAL B N 1
ATOM 4570 C CA . VAL B 1 283 ? 7.137 27.344 1.443 1 94.31 283 VAL B CA 1
ATOM 4571 C C . VAL B 1 283 ? 6.641 28.016 0.163 1 94.31 283 VAL B C 1
ATOM 4573 O O . VAL B 1 283 ? 6.293 29.203 0.169 1 94.31 283 VAL B O 1
ATOM 4576 N N . ALA B 1 284 ? 6.535 27.203 -0.907 1 95.06 284 ALA B N 1
ATOM 4577 C CA . ALA B 1 284 ? 6.031 27.75 -2.164 1 95.06 284 ALA B CA 1
ATOM 4578 C C . ALA B 1 284 ? 4.633 28.328 -1.985 1 95.06 284 ALA B C 1
ATOM 4580 O O . ALA B 1 284 ? 4.312 29.375 -2.553 1 95.06 284 ALA B O 1
ATOM 4581 N N . GLN B 1 285 ? 3.828 27.688 -1.248 1 95.56 285 GLN B N 1
ATOM 4582 C CA . GLN B 1 285 ? 2.475 28.172 -0.996 1 95.56 285 GLN B CA 1
ATOM 4583 C C . GLN B 1 285 ? 2.492 29.469 -0.194 1 95.56 285 GLN B C 1
ATOM 4585 O O . GLN B 1 285 ? 1.719 30.391 -0.471 1 95.56 285 GLN B O 1
ATOM 4590 N N . VAL B 1 286 ? 3.342 29.547 0.812 1 96.06 286 VAL B N 1
ATOM 4591 C CA . VAL B 1 286 ? 3.432 30.719 1.672 1 96.06 286 VAL B CA 1
ATOM 4592 C C . VAL B 1 286 ? 3.918 31.922 0.859 1 96.06 286 VAL B C 1
ATOM 4594 O O . VAL B 1 286 ? 3.332 33 0.928 1 96.06 286 VAL B O 1
ATOM 4597 N N . VAL B 1 287 ? 4.953 31.656 0.061 1 96.25 287 VAL B N 1
ATOM 4598 C CA . VAL B 1 287 ? 5.539 32.719 -0.767 1 96.25 287 VAL B CA 1
ATOM 4599 C C . VAL B 1 287 ? 4.496 33.219 -1.758 1 96.25 287 VAL B C 1
ATOM 4601 O O . VAL B 1 287 ? 4.312 34.438 -1.898 1 96.25 287 VAL B O 1
ATOM 4604 N N . GLU B 1 288 ? 3.85 32.312 -2.365 1 96.31 288 GLU B N 1
ATOM 4605 C CA . GLU B 1 288 ? 2.811 32.719 -3.312 1 96.31 288 GLU B CA 1
ATOM 4606 C C . GLU B 1 288 ? 1.68 33.469 -2.611 1 96.31 288 GLU B C 1
ATOM 4608 O O . GLU B 1 288 ? 1.134 34.406 -3.156 1 96.31 288 GLU B O 1
ATOM 4613 N N . GLY B 1 289 ? 1.308 33 -1.434 1 96.94 289 GLY B N 1
ATOM 4614 C CA . GLY B 1 289 ? 0.291 33.688 -0.65 1 96.94 289 GLY B CA 1
ATOM 4615 C C . GLY B 1 289 ? 0.657 35.125 -0.318 1 96.94 289 GLY B C 1
ATOM 4616 O O . GLY B 1 289 ? -0.164 36.031 -0.469 1 96.94 289 GLY B O 1
ATOM 4617 N N . ILE B 1 290 ? 1.895 35.344 0.072 1 97.19 290 ILE B N 1
ATOM 4618 C CA . ILE B 1 290 ? 2.377 36.688 0.412 1 97.19 290 ILE B CA 1
ATOM 4619 C C . ILE B 1 290 ? 2.385 37.562 -0.836 1 97.19 290 ILE B C 1
ATOM 4621 O O . ILE B 1 290 ? 1.928 38.719 -0.8 1 97.19 290 ILE B O 1
ATOM 4625 N N . ARG B 1 291 ? 2.848 37 -1.925 1 95.94 291 ARG B N 1
ATOM 4626 C CA . ARG B 1 291 ? 2.891 37.75 -3.182 1 95.94 291 ARG B CA 1
ATOM 4627 C C . ARG B 1 291 ? 1.489 38.156 -3.621 1 95.94 291 ARG B C 1
ATOM 4629 O O . ARG B 1 291 ? 1.271 39.281 -4.02 1 95.94 291 ARG B O 1
ATOM 4636 N N . ARG B 1 292 ? 0.596 37.25 -3.543 1 97.5 292 ARG B N 1
ATOM 4637 C CA . ARG B 1 292 ? -0.784 37.531 -3.92 1 97.5 292 ARG B CA 1
ATOM 4638 C C . ARG B 1 292 ? -1.38 38.625 -3.029 1 97.5 292 ARG B C 1
ATOM 4640 O O . ARG B 1 292 ? -1.984 39.562 -3.521 1 97.5 292 ARG B O 1
ATOM 4647 N N . HIS B 1 293 ? -1.153 38.469 -1.716 1 97.25 293 HIS B N 1
ATOM 4648 C CA . HIS B 1 293 ? -1.689 39.438 -0.766 1 97.25 293 HIS B CA 1
ATOM 4649 C C . HIS B 1 293 ? -1.144 40.812 -1.037 1 97.25 293 HIS B C 1
ATOM 4651 O O . HIS B 1 293 ? -1.898 41.812 -1.044 1 97.25 293 HIS B O 1
ATOM 4657 N N . ARG B 1 294 ? 0.099 40.938 -1.332 1 95.81 294 ARG B N 1
ATOM 4658 C CA . ARG B 1 294 ? 0.75 42.219 -1.591 1 95.81 294 ARG B CA 1
ATOM 4659 C C . ARG B 1 294 ? 0.248 42.844 -2.891 1 95.81 294 ARG B C 1
ATOM 4661 O O . ARG B 1 294 ? 0.186 44.062 -3.02 1 95.81 294 ARG B O 1
ATOM 4668 N N . ALA B 1 295 ? -0.116 41.969 -3.787 1 96.81 295 ALA B N 1
ATOM 4669 C CA . ALA B 1 295 ? -0.589 42.406 -5.09 1 96.81 295 ALA B CA 1
ATOM 4670 C C . ALA B 1 295 ? -2.088 42.719 -5.059 1 96.81 295 ALA B C 1
ATOM 4672 O O . ALA B 1 295 ? -2.67 43.094 -6.07 1 96.81 295 ALA B O 1
ATOM 4673 N N . GLY B 1 296 ? -2.688 42.5 -3.934 1 97.38 296 GLY B N 1
ATOM 4674 C CA . GLY B 1 296 ? -4.113 42.719 -3.818 1 97.38 296 GLY B CA 1
ATOM 4675 C C . GLY B 1 296 ? -4.961 41.625 -4.434 1 97.38 296 GLY B C 1
ATOM 4676 O O . GLY B 1 296 ? -6.129 41.844 -4.758 1 97.38 296 GLY B O 1
ATOM 4677 N N . LEU B 1 297 ? -4.359 40.5 -4.68 1 97.88 297 LEU B N 1
ATOM 4678 C CA . LEU B 1 297 ? -5.066 39.344 -5.234 1 97.88 297 LEU B CA 1
ATOM 4679 C C . LEU B 1 297 ? -5.648 38.469 -4.121 1 97.88 297 LEU B C 1
ATOM 4681 O O . LEU B 1 297 ? -5.148 38.5 -2.994 1 97.88 297 LEU B O 1
ATOM 4685 N N . PRO B 1 298 ? -6.695 37.781 -4.41 1 97.75 298 PRO B N 1
ATOM 4686 C CA . PRO B 1 298 ? -7.281 36.906 -3.395 1 97.75 298 PRO B CA 1
ATOM 4687 C C . PRO B 1 298 ? -6.328 35.812 -2.941 1 97.75 298 PRO B C 1
ATOM 4689 O O . PRO B 1 298 ? -5.586 35.25 -3.76 1 97.75 298 PRO B O 1
ATOM 4692 N N . LEU B 1 299 ? -6.324 35.531 -1.63 1 97.88 299 LEU B N 1
ATOM 4693 C CA . LEU B 1 299 ? -5.57 34.406 -1.064 1 97.88 299 LEU B CA 1
ATOM 4694 C C . LEU B 1 299 ? -6.223 33.094 -1.406 1 97.88 299 LEU B C 1
ATOM 4696 O O . LEU B 1 299 ? -7.445 33 -1.551 1 97.88 299 LEU B O 1
ATOM 4700 N N . GLU B 1 300 ? -5.422 32.062 -1.556 1 96.25 300 GLU B N 1
ATOM 4701 C CA . GLU B 1 300 ? -5.918 30.719 -1.747 1 96.25 300 GLU B CA 1
ATOM 4702 C C . GLU B 1 300 ? -5.965 29.953 -0.425 1 96.25 300 GLU B C 1
ATOM 4704 O O . GLU B 1 300 ? -5.172 30.219 0.48 1 96.25 300 GLU B O 1
ATOM 4709 N N . HIS B 1 301 ? -6.957 29.016 -0.263 1 96.38 301 HIS B N 1
ATOM 4710 C CA . HIS B 1 301 ? -7.07 28.078 0.841 1 96.38 301 HIS B CA 1
ATOM 4711 C C . HIS B 1 301 ? -7.363 28.797 2.154 1 96.38 301 HIS B C 1
ATOM 4713 O O . HIS B 1 301 ? -6.898 28.359 3.215 1 96.38 301 HIS B O 1
ATOM 4719 N N . VAL B 1 302 ? -8.031 29.953 2.053 1 97.62 302 VAL B N 1
ATOM 4720 C CA . VAL B 1 302 ? -8.422 30.688 3.244 1 97.62 302 VAL B CA 1
ATOM 4721 C C . VAL B 1 302 ? -9.461 29.891 4.035 1 97.62 302 VAL B C 1
ATOM 4723 O O . VAL B 1 302 ? -10.406 29.359 3.461 1 97.62 302 VAL B O 1
ATOM 4726 N N . VAL B 1 303 ? -9.266 29.844 5.328 1 96.5 303 VAL B N 1
ATOM 4727 C CA . VAL B 1 303 ? -10.125 29.094 6.238 1 96.5 303 VAL B CA 1
ATOM 4728 C C . VAL B 1 303 ? -11.422 29.875 6.484 1 96.5 303 VAL B C 1
ATOM 4730 O O . VAL B 1 303 ? -11.398 31.078 6.695 1 96.5 303 VAL B O 1
ATOM 4733 N N . ASP B 1 304 ? -12.523 29.188 6.328 1 94.69 304 ASP B N 1
ATOM 4734 C CA . ASP B 1 304 ? -13.781 29.703 6.863 1 94.69 304 ASP B CA 1
ATOM 4735 C C . ASP B 1 304 ? -13.867 29.484 8.375 1 94.69 304 ASP B C 1
ATOM 4737 O O . ASP B 1 304 ? -14.133 28.375 8.828 1 94.69 304 ASP B O 1
ATOM 4741 N N . ARG B 1 305 ? -13.695 30.5 9.172 1 93.06 305 ARG B N 1
ATOM 4742 C CA . ARG B 1 305 ? -13.586 30.391 10.617 1 93.06 305 ARG B CA 1
ATOM 4743 C C . ARG B 1 305 ? -14.891 29.891 11.234 1 93.06 305 ARG B C 1
ATOM 4745 O O . ARG B 1 305 ? -14.883 29.266 12.297 1 93.06 305 ARG B O 1
ATOM 4752 N N . ASP B 1 306 ? -15.977 30.172 10.531 1 90.31 306 ASP B N 1
ATOM 4753 C CA . ASP B 1 306 ? -17.266 29.688 11.023 1 90.31 306 ASP B CA 1
ATOM 4754 C C . ASP B 1 306 ? -17.406 28.188 10.836 1 90.31 306 ASP B C 1
ATOM 4756 O O . ASP B 1 306 ? -18.016 27.5 11.664 1 90.31 306 ASP B O 1
ATOM 4760 N N . ARG B 1 307 ? -16.844 27.766 9.812 1 88.69 307 ARG B N 1
ATOM 4761 C CA . ARG B 1 307 ? -16.906 26.344 9.508 1 88.69 307 ARG B CA 1
ATOM 4762 C C . ARG B 1 307 ? -15.766 25.578 10.18 1 88.69 307 ARG B C 1
ATOM 4764 O O . ARG B 1 307 ? -15.859 24.375 10.391 1 88.69 307 ARG B O 1
ATOM 4771 N N . GLY B 1 308 ? -14.648 26.281 10.422 1 88.38 308 GLY B N 1
ATOM 4772 C CA . GLY B 1 308 ? -13.508 25.703 11.102 1 88.38 308 GLY B CA 1
ATOM 4773 C C . GLY B 1 308 ? -12.484 25.094 10.156 1 88.38 308 GLY B C 1
ATOM 4774 O O . GLY B 1 308 ? -11.562 24.406 10.586 1 88.38 308 GLY B O 1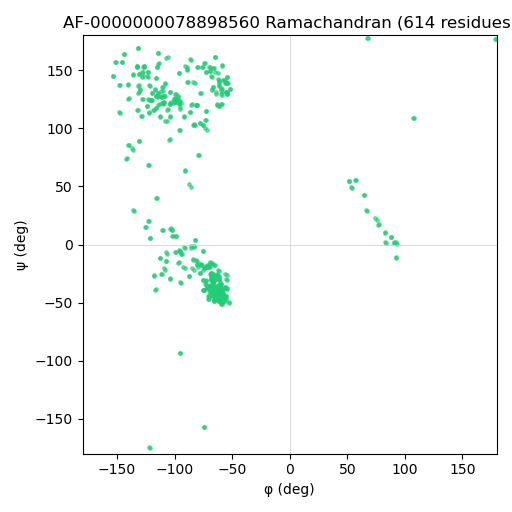
ATOM 4775 N N . TYR B 1 309 ? -12.797 25.25 8.93 1 90.62 309 TYR B N 1
ATOM 4776 C CA . TYR B 1 309 ? -11.867 24.766 7.922 1 90.62 309 TYR B CA 1
ATOM 4777 C C . TYR B 1 309 ? -12.023 25.547 6.617 1 90.62 309 TYR B C 1
ATOM 4779 O O . TYR B 1 309 ? -13.031 26.219 6.41 1 90.62 309 TYR B O 1
#

Secondary structure (DSSP, 8-state):
-EEEEEESSS-HHHHHHHHHHH-TTS-EEETT--S-GGGEEEEEEESPPTTGGGG-TT--EEEESSS--HHHHT-TT--SS-EE----HHHHHHHHHHHHHHHHHHHTTHHHHHHHHHHT----------GGGSEEEEE--SHHHHHHHHHHHHTT-EEEEEESS---BTTEEEEEHHHHHHHHHHH-SEEEE-----TTTTT-BSHHHHHHSPTTEEEEE-S-GGGB-HHHHHHHHHHTSEEEEEES--SSSSPPTT-GGGT-TTEEE--S-S----HHHHHHHHHHHHHHHHTTPPPSSB--TTTT-/-EEEEEESSS-HHHHHHHHHHH-TTS-EEETT--S-GGGEEEEEEESPPTTGGGG-TT--EEEESSS--HHHHT-TT--SS-EE----HHHHHHHHHHHHHHHHHHHTTHHHHHHHHHHT----------GGGSEEEEE--SHHHHHHHHHHHHTT-EEEEEESS---BTTEEEEEHHHHHHHHHHH-SEEEE-----TTTTT-BSHHHHHHSPTTEEEEE-S-GGGB-HHHHHHHHHHTSEEEEEES--SSSSPPTT-GGGT-TTEEE--S-S----HHHHHHHHHHHHHHHHTTPPPSSB--TTTT-

InterPro domains:
  IPR006140 D-isomer specific 2-hydroxyacid dehydrogenase, NAD-binding domain [PF02826] (102-274)
  IPR029753 D-isomer specific 2-hydroxyacid dehydrogenase, NAD-binding domain conserved site [PS00671] (213-229)
  IPR036291 NAD(P)-binding domain superfamily [SSF51735] (93-275)

Foldseek 3Di:
DAEEEEEPPDDVVQQCVLLCVQPVPHHYHYPPPDPDLQSHQEYEYDLHPAPVQLSRPNHAEYEYLAQACLNVLVRPSRDPHWYFYFDWDQQLVLLLVLLVVVVVCVQLVVLVVVVCVVVVHDDDDPDGDQQLRAEAEEEDCPSNSVSNQQVSVVSNHQYEYEEQDWDDDPSYHYAHRPVRLLVRQQRHQEYEYADHDDPVQQCCQALVSLQSHQQQGEYEYLHEQRNHDPVRVVVCCVVRSHVAYEYQYHPDPPPDPPDCLVPPSRYHYHPNRSGHRRSNTRSVLVSVQVVCVVVVHDRPRTDDSVVSD/DAEEEEEPPDDVVQLCVQLCVQPVPHHYHYPPPDPDLQSHQEYEYDLHPQPPQLSRVNHAEYEYLAQACLNVLVRPSRDPHWYFYFDWDQQLVLLLVLLVVVVVCVQLVVLVVVVCVVVVHDDDDPDGDQQLRAEAEEEDCPSNSVSNQQVSVVSNHQYEYEEQDWDDDPSYHYAHRPVRLLVRQQRHQEYEYADHDDPVQQCCQALVSLQSHQQQGEYEYLHEQRNHPVVRVVVCCVVRSHVAYEYQYHPDPPPDPPDCLVPPSRYHYHPNRSGHRRSNTRSVLVSVQVVCVVVVHDRPRTDDSVVSD

Solvent-accessible surface area (backbone atoms only — not comparable to full-atom values): 32193 Å² total; per-residue (Å²): 103,24,37,36,39,32,57,82,81,60,65,58,66,61,42,49,55,48,40,53,71,72,36,74,87,44,51,77,35,50,64,86,59,62,95,53,44,69,42,26,28,34,35,40,33,39,82,58,65,82,54,53,65,52,64,28,80,48,51,53,38,39,35,37,59,38,64,71,49,47,74,60,70,64,33,89,46,55,61,98,45,57,39,25,41,38,83,35,65,48,30,36,50,33,34,25,52,39,51,50,26,53,52,38,31,59,71,67,42,39,69,61,38,52,50,27,25,75,68,42,51,77,73,62,67,78,82,71,79,52,46,61,76,39,35,35,25,32,39,20,58,51,75,49,30,43,52,31,45,47,51,42,29,72,66,40,28,37,29,32,33,31,28,76,57,83,64,85,52,88,77,39,49,63,28,30,38,79,77,25,47,59,62,48,35,49,62,19,42,36,37,36,38,48,43,73,61,35,87,86,35,50,40,51,52,24,56,71,52,54,69,46,26,38,78,49,16,31,43,33,38,65,48,52,19,56,27,48,31,66,70,38,51,53,52,32,45,74,73,42,42,23,59,32,34,38,35,26,44,48,76,53,78,75,61,58,66,80,44,65,60,48,70,38,91,46,39,47,54,46,60,62,56,46,49,49,66,37,48,87,47,43,42,56,55,52,49,49,39,51,53,28,50,75,70,71,40,82,67,69,60,60,46,38,77,89,71,45,79,103,22,37,35,39,31,56,84,82,60,67,59,65,61,43,49,54,47,39,53,72,71,37,74,87,43,51,77,36,48,65,86,59,62,95,55,43,70,42,25,28,34,34,41,32,39,83,58,64,81,52,53,64,52,65,27,81,48,50,52,40,38,35,36,58,38,64,70,50,47,74,61,69,66,34,89,47,54,59,98,44,57,37,24,42,38,83,36,66,48,32,38,52,33,34,26,53,40,51,51,27,52,52,38,30,59,71,67,43,39,68,60,38,52,52,28,27,74,66,42,52,77,74,62,69,78,81,72,78,53,46,61,75,40,34,36,25,32,39,19,58,51,76,49,31,41,52,31,46,48,52,41,28,75,65,40,29,37,30,33,33,30,27,77,56,84,62,87,52,87,77,39,50,64,27,32,39,77,75,25,47,57,61,49,35,48,61,19,41,36,36,35,38,48,42,74,62,34,88,85,35,49,40,49,51,25,56,71,53,54,67,46,27,37,77,48,17,32,42,34,39,64,49,53,19,54,26,47,32,65,69,39,50,52,52,31,44,75,71,43,40,22,60,32,34,38,36,24,45,48,76,54,80,75,63,58,66,80,44,64,59,47,71,38,90,46,39,47,54,46,59,60,54,46,50,51,66,36,46,86,46,44,42,56,55,53,47,49,40,52,53,28,50,75,70,70,40,81,66,71,60,58,45,39,77,90,70,43,79

Nearest PDB structures (foldseek):
  5vg6-assembly2_B  TM=9.748E-01  e=7.830E-41  Xanthobacter autotrophicus Py2
  6oxn-assembly1_A-2  TM=9.338E-01  e=4.598E-36  Escherichia coli BL21(DE3)
  6p35-assembly1_A  TM=9.288E-01  e=6.936E-36  Escherichia coli BL21(DE3)
  4zqb-assembly1_B  TM=9.564E-01  e=8.170E-35  Cereibacter sphaeroides 2.4.1
  5vg6-assembly5_G  TM=9.825E-01  e=3.416E-31  Xanthobacter autotrophicus Py2